Protein 5D8H (pdb70)

Secondary structure (P-SEA, 3-state):
caaaaaaaaaaaaaaacccbbbbcccccaaaaaaaaaaacccccccccaaaaaaaaaaaaaaaccaaaaaaacccccbbbbbbcccaaaaaaaaaaabbbbbbccccccccbbbbbbcccccccccccccccccccccccccbbbbcccccccccccccccaaaaaaaaaccccccccccccccccccccccccccccccc/cbbbbbbbccccccccccccccccccccccccccaaaaaaaccccccbbbbbbcccccccbbbbbbbccaaaaaaaaaccccccccccccccccccaaaaaaaacccccccccaaaaaaaaaaaaacccccccccaaaaaaaaaacccccccc/cccccc

Nearest PDB structures (foldseek):
  5dar-assembly2_F  TM=9.314E-01  e=2.810E-23  Methanocaldococcus jannaschii
  5col-assembly1_A  TM=5.333E-01  e=4.961E-20  Methanocaldococcus jannaschii
  1jqs-assembly1_A  TM=8.841E-01  e=2.543E-09  Escherichia coli
  5nco-assembly1_J  TM=8.100E-01  e=2.367E-08  Escherichia coli
  9g6k-assembly1_LM  TM=6.116E-01  e=7.007E-08  Toxoplasma gondii

Organism: Methanocaldococcus jannaschii (strain ATCC 43067 / DSM 2661 / JAL-1 / JCM 10045 / NBRC 100440) (NCBI:txid243232)

B-factor: mean 97.9, std 32.68, range [20.0, 250.88]

Solvent-accessible surface area: 21912 Å² total

CATH classification: 3.30.70.1730 (+1 more: 3.90.105.20)

Radius of gyration: 27.02 Å; Cα contacts (8 Å, |Δi|>4): 618; chains: 3; bounding box: 70×59×57 Å

Structure (mmCIF, N/CA/C/O backbone):
data_5D8H
#
_entry.id   5D8H
#
_cell.length_a   125.070
_cell.length_b   127.160
_cell.length_c   132.930
_cell.angle_alpha   90.00
_cell.angle_beta   90.00
_cell.angle_gamma   90.00
#
_symmetry.space_group_name_H-M   'I 2 2 2'
#
loop_
_entity.id
_entity.type
_entity.pdbx_description
1 polymer '23S ribosomal RNA'
2 polymer '50S ribosomal protein L10'
3 polymer '50S ribosomal protein L11'
4 polymer THIOSTREPTON
5 non-polymer 'MAGNESIUM ION'
6 non-polymer 'SODIUM ION'
7 non-polymer 2-AMINO-2-HYDROXYMETHYL-PROPANE-1,3-DIOL
8 water water
#
loop_
_atom_site.group_PDB
_atom_site.id
_atom_site.type_symbol
_atom_site.label_atom_id
_atom_site.label_alt_id
_atom_site.label_comp_id
_atom_site.label_asym_id
_atom_site.label_entity_id
_atom_site.label_seq_id
_atom_site.pdbx_PDB_ins_code
_atom_site.Cartn_x
_atom_site.Cartn_y
_atom_site.Cartn_z
_atom_site.occupancy
_atom_site.B_iso_or_equiv
_atom_site.auth_seq_id
_atom_site.auth_comp_id
_atom_site.auth_asym_id
_atom_site.auth_atom_id
_atom_site.pdbx_PDB_model_num
ATOM 1597 N N . ALA B 2 2 ? 5.333 -49.792 -48.950 1.00 98.09 10 ALA B N 1
ATOM 1598 C CA . ALA B 2 2 ? 4.945 -48.464 -49.367 1.00 95.67 10 ALA B CA 1
ATOM 1599 C C . ALA B 2 2 ? 5.666 -47.500 -48.442 1.00 97.34 10 ALA B C 1
ATOM 1600 O O . ALA B 2 2 ? 5.571 -47.650 -47.214 1.00 94.00 10 ALA B O 1
ATOM 1602 N N . PRO B 2 3 ? 6.416 -46.537 -49.025 1.00 96.63 11 PRO B N 1
ATOM 1603 C CA . PRO B 2 3 ? 7.278 -45.630 -48.253 1.00 88.72 11 PRO B CA 1
ATOM 1604 C C . PRO B 2 3 ? 6.549 -45.057 -47.026 1.00 85.17 11 PRO B C 1
ATOM 1605 O O . PRO B 2 3 ? 7.176 -45.041 -45.959 1.00 81.42 11 PRO B O 1
ATOM 1609 N N . TRP B 2 4 ? 5.268 -44.662 -47.148 1.00 80.21 12 TRP B N 1
ATOM 1610 C CA . TRP B 2 4 ? 4.568 -44.075 -46.001 1.00 77.21 12 TRP B CA 1
ATOM 1611 C C . TRP B 2 4 ? 4.518 -45.068 -44.844 1.00 72.75 12 TRP B C 1
ATOM 1612 O O . TRP B 2 4 ? 4.518 -44.685 -43.667 1.00 67.24 12 TRP B O 1
ATOM 1623 N N . LYS B 2 5 ? 4.508 -46.350 -45.169 1.00 72.16 13 LYS B N 1
ATOM 1624 C CA . LYS B 2 5 ? 4.379 -47.335 -44.111 1.00 71.59 13 LYS B CA 1
ATOM 1625 C C . LYS B 2 5 ? 5.654 -47.467 -43.307 1.00 72.89 13 LYS B C 1
ATOM 1626 O O . LYS B 2 5 ? 5.587 -47.615 -42.082 1.00 69.25 13 LYS B O 1
ATOM 1632 N N . ILE B 2 6 ? 6.812 -47.392 -43.975 1.00 76.38 14 ILE B N 1
ATOM 1633 C CA . ILE B 2 6 ? 8.081 -47.440 -43.268 1.00 67.57 14 ILE B CA 1
ATOM 1634 C C . ILE B 2 6 ? 8.172 -46.242 -42.324 1.00 65.12 14 ILE B C 1
ATOM 1635 O O . ILE B 2 6 ? 8.443 -46.416 -41.134 1.00 63.71 14 ILE B O 1
ATOM 1640 N N . GLU B 2 7 ? 7.880 -45.036 -42.800 1.00 66.06 15 GLU B N 1
ATOM 1641 C CA . GLU B 2 7 ? 7.958 -43.908 -41.882 1.00 67.19 15 GLU B CA 1
ATOM 1642 C C . GLU B 2 7 ? 6.921 -44.047 -40.773 1.00 67.83 15 GLU B C 1
ATOM 1643 O O . GLU B 2 7 ? 7.195 -43.636 -39.628 1.00 68.44 15 GLU B O 1
ATOM 1649 N N . GLU B 2 8 ? 5.784 -44.687 -41.082 1.00 66.96 16 GLU B N 1
ATOM 1650 C CA . GLU B 2 8 ? 4.740 -44.896 -40.088 1.00 64.02 16 GLU B CA 1
ATOM 1651 C C . GLU B 2 8 ? 5.220 -45.761 -38.936 1.00 61.66 16 GLU B C 1
ATOM 1652 O O . GLU B 2 8 ? 5.108 -45.377 -37.761 1.00 59.73 16 GLU B O 1
ATOM 1658 N N . VAL B 2 9 ? 5.750 -46.931 -39.284 1.00 61.29 17 VAL B N 1
ATOM 1659 C CA . VAL B 2 9 ? 6.389 -47.799 -38.304 1.00 64.00 17 VAL B CA 1
ATOM 1660 C C . VAL B 2 9 ? 7.508 -47.067 -37.538 1.00 68.62 17 VAL B C 1
ATOM 1661 O O . VAL B 2 9 ? 7.670 -47.242 -36.311 1.00 67.37 17 VAL B O 1
ATOM 1665 N N . LYS B 2 10 ? 8.267 -46.236 -38.259 1.00 62.42 18 LYS B N 1
ATOM 1666 C CA . LYS B 2 10 ? 9.299 -45.451 -37.625 1.00 63.77 18 LYS B CA 1
ATOM 1667 C C . LYS B 2 10 ? 8.695 -44.549 -36.557 1.00 64.01 18 LYS B C 1
ATOM 1668 O O . LYS B 2 10 ? 9.080 -44.621 -35.379 1.00 63.82 18 LYS B O 1
ATOM 1674 N N . THR B 2 11 ? 7.723 -43.729 -36.945 1.00 61.57 19 THR B N 1
ATOM 1675 C CA . THR B 2 11 ? 7.036 -42.894 -35.963 1.00 62.87 19 THR B CA 1
ATOM 1676 C C . THR B 2 11 ? 6.480 -43.653 -34.750 1.00 65.44 19 THR B C 1
ATOM 1677 O O . THR B 2 11 ? 6.590 -43.180 -33.614 1.00 67.42 19 THR B O 1
ATOM 1681 N N . LEU B 2 12 ? 5.903 -44.831 -34.974 1.00 62.50 20 LEU B N 1
ATOM 1682 C CA . LEU B 2 12 ? 5.362 -45.602 -33.855 1.00 63.38 20 LEU B CA 1
ATOM 1683 C C . LEU B 2 12 ? 6.452 -46.031 -32.910 1.00 65.14 20 LEU B C 1
ATOM 1684 O O . LEU B 2 12 ? 6.327 -45.839 -31.694 1.00 63.83 20 LEU B O 1
ATOM 1689 N N . LYS B 2 13 ? 7.516 -46.608 -33.484 1.00 67.79 21 LYS B N 1
ATOM 1690 C CA . LYS B 2 13 ? 8.699 -47.052 -32.738 1.00 63.56 21 LYS B CA 1
ATOM 1691 C C . LYS B 2 13 ? 9.254 -45.948 -31.857 1.00 67.16 21 LYS B C 1
ATOM 1692 O O . LYS B 2 13 ? 9.617 -46.177 -30.701 1.00 66.48 21 LYS B O 1
ATOM 1698 N N . GLY B 2 14 ? 9.297 -44.739 -32.410 1.00 64.55 22 GLY B N 1
ATOM 1699 C CA . GLY B 2 14 ? 9.741 -43.601 -31.639 1.00 67.20 22 GLY B CA 1
ATOM 1700 C C . GLY B 2 14 ? 8.927 -43.490 -30.365 1.00 72.28 22 GLY B C 1
ATOM 1701 O O . GLY B 2 14 ? 9.501 -43.540 -29.270 1.00 74.15 22 GLY B O 1
ATOM 1702 N N . LEU B 2 15 ? 7.597 -43.395 -30.499 1.00 70.84 23 LEU B N 1
ATOM 1703 C CA . LEU B 2 15 ? 6.723 -43.352 -29.335 1.00 70.36 23 LEU B CA 1
ATOM 1704 C C . LEU B 2 15 ? 6.996 -44.473 -28.337 1.00 69.59 23 LEU B C 1
ATOM 1705 O O . LEU B 2 15 ? 7.081 -44.234 -27.136 1.00 69.95 23 LEU B O 1
ATOM 1710 N N . ILE B 2 16 ? 7.131 -45.696 -28.831 1.00 65.77 24 ILE B N 1
ATOM 1711 C CA . ILE B 2 16 ? 7.236 -46.826 -27.929 1.00 67.75 24 ILE B CA 1
ATOM 1712 C C . ILE B 2 16 ? 8.487 -46.707 -27.078 1.00 72.68 24 ILE B C 1
ATOM 1713 O O . ILE B 2 16 ? 8.452 -46.898 -25.853 1.00 71.93 24 ILE B O 1
ATOM 1718 N N . LYS B 2 17 ? 9.589 -46.363 -27.749 1.00 73.95 25 LYS B N 1
ATOM 1719 C CA . LYS B 2 17 ? 10.896 -46.242 -27.123 1.00 67.25 25 LYS B CA 1
ATOM 1720 C C . LYS B 2 17 ? 10.938 -45.035 -26.189 1.00 71.00 25 LYS B C 1
ATOM 1721 O O . LYS B 2 17 ? 11.735 -44.992 -25.264 1.00 79.44 25 LYS B O 1
ATOM 1727 N N . SER B 2 18 ? 10.071 -44.062 -26.426 1.00 67.75 26 SER B N 1
ATOM 1728 C CA . SER B 2 18 ? 10.179 -42.764 -25.786 1.00 65.12 26 SER B CA 1
ATOM 1729 C C . SER B 2 18 ? 9.689 -42.680 -24.338 1.00 74.14 26 SER B C 1
ATOM 1730 O O . SER B 2 18 ? 10.090 -41.769 -23.628 1.00 78.05 26 SER B O 1
ATOM 1733 N N . LYS B 2 19 ? 8.796 -43.573 -23.895 1.00 78.79 27 LYS B N 1
ATOM 1734 C CA . LYS B 2 19 ? 8.291 -43.496 -22.509 1.00 72.74 27 LYS B CA 1
ATOM 1735 C C . LYS B 2 19 ? 8.244 -44.857 -21.780 1.00 72.06 27 LYS B C 1
ATOM 1736 O O . LYS B 2 19 ? 8.322 -45.913 -22.406 1.00 71.26 27 LYS B O 1
ATOM 1742 N N . PRO B 2 20 ? 8.225 -44.833 -20.440 1.00 68.78 28 PRO B N 1
ATOM 1743 C CA . PRO B 2 20 ? 8.327 -46.089 -19.701 1.00 68.57 28 PRO B CA 1
ATOM 1744 C C . PRO B 2 20 ? 7.083 -46.947 -19.766 1.00 81.69 28 PRO B C 1
ATOM 1745 O O . PRO B 2 20 ? 7.200 -48.158 -19.580 1.00 84.73 28 PRO B O 1
ATOM 1749 N N . VAL B 2 21 ? 5.905 -46.352 -19.957 1.00 75.90 29 VAL B N 1
ATOM 1750 C CA . VAL B 2 21 ? 4.728 -47.177 -20.026 1.00 75.61 29 VAL B CA 1
ATOM 1751 C C . VAL B 2 21 ? 4.048 -47.048 -21.380 1.00 76.45 29 VAL B C 1
ATOM 1752 O O . VAL B 2 21 ? 3.760 -45.955 -21.885 1.00 78.05 29 VAL B O 1
ATOM 1756 N N . VAL B 2 22 ? 3.854 -48.212 -21.985 1.00 75.34 30 VAL B N 1
ATOM 1757 C CA . VAL B 2 22 ? 3.239 -48.339 -23.297 1.00 75.79 30 VAL B CA 1
ATOM 1758 C C . VAL B 2 22 ? 1.904 -49.103 -23.217 1.00 79.14 30 VAL B C 1
ATOM 1759 O O . VAL B 2 22 ? 1.856 -50.239 -22.712 1.00 78.37 30 VAL B O 1
ATOM 1763 N N . ALA B 2 23 ? 0.825 -48.485 -23.714 1.00 76.49 31 ALA B N 1
ATOM 1764 C CA . ALA B 2 23 ? -0.505 -49.091 -23.642 1.00 71.26 31 ALA B CA 1
ATOM 1765 C C . ALA B 2 23 ? -1.174 -49.172 -25.000 1.00 69.05 31 ALA B C 1
ATOM 1766 O O . ALA B 2 23 ? -1.090 -48.253 -25.798 1.00 70.98 31 ALA B O 1
ATOM 1768 N N . ILE B 2 24 ? -1.841 -50.289 -25.258 1.00 74.14 32 ILE B N 1
ATOM 1769 C CA . ILE B 2 24 ? -2.719 -50.427 -26.416 1.00 70.31 32 ILE B CA 1
ATOM 1770 C C . ILE B 2 24 ? -4.116 -50.042 -25.966 1.00 74.04 32 ILE B C 1
ATOM 1771 O O . ILE B 2 24 ? -4.606 -50.566 -24.974 1.00 76.20 32 ILE B O 1
ATOM 1776 N N . VAL B 2 25 ? -4.756 -49.100 -26.645 1.00 73.62 33 VAL B N 1
ATOM 1777 C CA . VAL B 2 25 ? -6.131 -48.795 -26.285 1.00 74.40 33 VAL B CA 1
ATOM 1778 C C . VAL B 2 25 ? -7.096 -49.050 -27.437 1.00 75.99 33 VAL B C 1
ATOM 1779 O O . VAL B 2 25 ? -6.744 -48.915 -28.606 1.00 76.23 33 VAL B O 1
ATOM 1783 N N . ASP B 2 26 ? -8.315 -49.464 -27.119 1.00 81.94 34 ASP B N 1
ATOM 1784 C CA . ASP B 2 26 ? -9.284 -49.609 -28.186 1.00 76.64 34 ASP B CA 1
ATOM 1785 C C . ASP B 2 26 ? -9.963 -48.292 -28.338 1.00 75.62 34 ASP B C 1
ATOM 1786 O O . ASP B 2 26 ? -10.429 -47.706 -27.371 1.00 78.46 34 ASP B O 1
ATOM 1807 N N . ASP B 2 29 ? -15.648 -47.036 -31.823 1.00 74.62 37 ASP B N 1
ATOM 1808 C CA . ASP B 2 29 ? -17.018 -46.652 -31.429 1.00 76.27 37 ASP B CA 1
ATOM 1809 C C . ASP B 2 29 ? -17.064 -45.318 -30.695 1.00 76.50 37 ASP B C 1
ATOM 1810 O O . ASP B 2 29 ? -18.141 -44.805 -30.404 1.00 80.49 37 ASP B O 1
ATOM 1815 N N . VAL B 2 30 ? -15.902 -44.733 -30.426 1.00 75.04 38 VAL B N 1
ATOM 1816 C CA . VAL B 2 30 ? -15.873 -43.395 -29.856 1.00 73.50 38 VAL B CA 1
ATOM 1817 C C . VAL B 2 30 ? -16.090 -42.324 -30.905 1.00 72.50 38 VAL B C 1
ATOM 1818 O O . VAL B 2 30 ? -15.228 -42.118 -31.749 1.00 72.50 38 VAL B O 1
ATOM 1822 N N . PRO B 2 31 ? -17.249 -41.636 -30.858 1.00 77.89 39 PRO B N 1
ATOM 1823 C CA . PRO B 2 31 ? -17.515 -40.579 -31.845 1.00 73.32 39 PRO B CA 1
ATOM 1824 C C . PRO B 2 31 ? -16.469 -39.502 -31.749 1.00 71.92 39 PRO B C 1
ATOM 1825 O O . PRO B 2 31 ? -15.913 -39.295 -30.674 1.00 71.59 39 PRO B O 1
ATOM 1829 N N . ALA B 2 32 ? -16.238 -38.819 -32.859 1.00 72.94 40 ALA B N 1
ATOM 1830 C CA . ALA B 2 32 ? -15.140 -37.871 -33.004 1.00 74.81 40 ALA B CA 1
ATOM 1831 C C . ALA B 2 32 ? -15.108 -36.721 -31.977 1.00 76.96 40 ALA B C 1
ATOM 1832 O O . ALA B 2 32 ? -14.019 -36.365 -31.490 1.00 76.78 40 ALA B O 1
ATOM 1834 N N . PRO B 2 33 ? -16.274 -36.120 -31.660 1.00 71.07 41 PRO B N 1
ATOM 1835 C CA . PRO B 2 33 ? -16.230 -34.977 -30.749 1.00 70.38 41 PRO B CA 1
ATOM 1836 C C . PRO B 2 33 ? -15.769 -35.340 -29.365 1.00 75.15 41 PRO B C 1
ATOM 1837 O O . PRO B 2 33 ? -15.070 -34.553 -28.718 1.00 78.51 41 PRO B O 1
ATOM 1841 N N . GLN B 2 34 ? -16.153 -36.524 -28.916 1.00 74.80 42 GLN B N 1
ATOM 1842 C CA . GLN B 2 34 ? -15.713 -37.007 -27.625 1.00 77.14 42 GLN B CA 1
ATOM 1843 C C . GLN B 2 34 ? -14.205 -37.251 -27.679 1.00 81.09 42 GLN B C 1
ATOM 1844 O O . GLN B 2 34 ? -13.462 -36.898 -26.759 1.00 79.60 42 GLN B O 1
ATOM 1850 N N . LEU B 2 35 ? -13.763 -37.848 -28.782 1.00 78.25 43 LEU B N 1
ATOM 1851 C CA . LEU B 2 35 ? -12.364 -38.173 -28.979 1.00 78.81 43 LEU B CA 1
ATOM 1852 C C . LEU B 2 35 ? -11.510 -36.897 -29.016 1.00 82.46 43 LEU B C 1
ATOM 1853 O O . LEU B 2 35 ? -10.422 -36.838 -28.425 1.00 77.44 43 LEU B O 1
ATOM 1858 N N . GLN B 2 36 ? -12.026 -35.872 -29.695 1.00 78.36 44 GLN B N 1
ATOM 1859 C CA . GLN B 2 36 ? -11.380 -34.569 -29.708 1.00 77.42 44 GLN B CA 1
ATOM 1860 C C . GLN B 2 36 ? -11.318 -33.971 -28.299 1.00 80.40 44 GLN B C 1
ATOM 1861 O O . GLN B 2 36 ? -10.295 -33.430 -27.892 1.00 79.40 44 GLN B O 1
ATOM 1867 N N . GLU B 2 37 ? -12.414 -34.079 -27.558 1.00 80.86 45 GLU B N 1
ATOM 1868 C CA . GLU B 2 37 ? -12.467 -33.602 -26.183 1.00 83.86 45 GLU B CA 1
ATOM 1869 C C . GLU B 2 37 ? -11.382 -34.293 -25.368 1.00 86.65 45 GLU B C 1
ATOM 1870 O O . GLU B 2 37 ? -10.637 -33.635 -24.651 1.00 90.05 45 GLU B O 1
ATOM 1876 N N . ILE B 2 38 ? -11.273 -35.616 -25.509 1.00 86.59 46 ILE B N 1
ATOM 1877 C CA . ILE B 2 38 ? -10.343 -36.396 -24.700 1.00 81.83 46 ILE B CA 1
ATOM 1878 C C . ILE B 2 38 ? -8.898 -36.129 -25.087 1.00 83.59 46 ILE B C 1
ATOM 1879 O O . ILE B 2 38 ? -8.054 -35.951 -24.219 1.00 85.72 46 ILE B O 1
ATOM 1884 N N . ARG B 2 39 ? -8.611 -36.082 -26.386 1.00 81.38 47 ARG B N 1
ATOM 1885 C CA . ARG B 2 39 ? -7.255 -35.771 -26.849 1.00 79.23 47 ARG B CA 1
ATOM 1886 C C . ARG B 2 39 ? -6.808 -34.461 -26.262 1.00 84.88 47 ARG B C 1
ATOM 1887 O O . ARG B 2 39 ? -5.625 -34.231 -26.014 1.00 92.51 47 ARG B O 1
ATOM 1895 N N . ASP B 2 40 ? -7.778 -33.597 -26.034 1.00 90.30 48 ASP B N 1
ATOM 1896 C CA . ASP B 2 40 ? -7.505 -32.248 -25.606 1.00 92.26 48 ASP B CA 1
ATOM 1897 C C . ASP B 2 40 ? -7.199 -32.194 -24.123 1.00 90.12 48 ASP B C 1
ATOM 1898 O O . ASP B 2 40 ? -6.269 -31.522 -23.687 1.00 92.34 48 ASP B O 1
ATOM 1903 N N . LYS B 2 41 ? -7.984 -32.934 -23.361 1.00 86.86 49 LYS B N 1
ATOM 1904 C CA . LYS B 2 41 ? -7.860 -32.956 -21.924 1.00 88.05 49 LYS B CA 1
ATOM 1905 C C . LYS B 2 41 ? -6.618 -33.688 -21.431 1.00 92.19 49 LYS B C 1
ATOM 1906 O O . LYS B 2 41 ? -6.055 -33.313 -20.413 1.00 100.85 49 LYS B O 1
ATOM 1912 N N . ILE B 2 42 ? -6.224 -34.771 -22.087 1.00 88.23 50 ILE B N 1
ATOM 1913 C CA . ILE B 2 42 ? -5.030 -35.498 -21.636 1.00 91.62 50 ILE B CA 1
ATOM 1914 C C . ILE B 2 42 ? -3.750 -35.159 -22.425 1.00 89.09 50 ILE B C 1
ATOM 1915 O O . ILE B 2 42 ? -2.725 -35.828 -22.271 1.00 84.11 50 ILE B O 1
ATOM 1920 N N . ARG B 2 43 ? -3.849 -34.146 -23.285 1.00 91.00 51 ARG B N 1
ATOM 1921 C CA . ARG B 2 43 ? -2.820 -33.795 -24.267 1.00 89.86 51 ARG B CA 1
ATOM 1922 C C . ARG B 2 43 ? -1.410 -33.680 -23.732 1.00 91.53 51 ARG B C 1
ATOM 1923 O O . ARG B 2 43 ? -0.453 -34.097 -24.391 1.00 95.14 51 ARG B O 1
ATOM 1931 N N . ASP B 2 44 ? -1.267 -33.074 -22.564 1.00 91.65 52 ASP B N 1
ATOM 1932 C CA . ASP B 2 44 ? 0.062 -32.912 -22.008 1.00 93.61 52 ASP B CA 1
ATOM 1933 C C . ASP B 2 44 ? 0.464 -34.051 -21.042 1.00 92.52 52 ASP B C 1
ATOM 1934 O O . ASP B 2 44 ? 1.626 -34.163 -20.647 1.00 96.12 52 ASP B O 1
ATOM 1939 N N . LYS B 2 45 ? -0.490 -34.894 -20.659 1.00 91.81 53 LYS B N 1
ATOM 1940 C CA . LYS B 2 45 ? -0.173 -36.078 -19.861 1.00 88.38 53 LYS B CA 1
ATOM 1941 C C . LYS B 2 45 ? 0.236 -37.322 -20.678 1.00 84.73 53 LYS B C 1
ATOM 1942 O O . LYS B 2 45 ? 0.865 -38.231 -20.144 1.00 82.30 53 LYS B O 1
ATOM 1948 N N . VAL B 2 46 ? -0.141 -37.380 -21.955 1.00 84.33 54 VAL B N 1
ATOM 1949 C CA . VAL B 2 46 ? 0.070 -38.579 -22.780 1.00 80.49 54 VAL B CA 1
ATOM 1950 C C . VAL B 2 46 ? 0.194 -38.274 -24.284 1.00 80.42 54 VAL B C 1
ATOM 1951 O O . VAL B 2 46 ? -0.274 -37.240 -24.783 1.00 83.05 54 VAL B O 1
ATOM 1955 N N . LYS B 2 47 ? 0.800 -39.199 -25.017 1.00 76.89 55 LYS B N 1
ATOM 1956 C CA . LYS B 2 47 ? 0.730 -39.149 -26.470 1.00 76.05 55 LYS B CA 1
ATOM 1957 C C . LYS B 2 47 ? -0.101 -40.340 -26.962 1.00 75.33 55 LYS B C 1
ATOM 1958 O O . LYS B 2 47 ? -0.003 -41.445 -26.423 1.00 73.60 55 LYS B O 1
ATOM 1964 N N . LEU B 2 48 ? -0.940 -40.093 -27.966 1.00 70.92 56 LEU B N 1
ATOM 1965 C CA . LEU B 2 48 ? -1.886 -41.091 -28.456 1.00 70.28 56 LEU B CA 1
ATOM 1966 C C . LEU B 2 48 ? -1.905 -41.184 -29.986 1.00 69.99 56 LEU B C 1
ATOM 1967 O O . LEU B 2 48 ? -2.266 -40.222 -30.650 1.00 74.72 56 LEU B O 1
ATOM 1972 N N . ARG B 2 49 ? -1.532 -42.314 -30.575 1.00 64.85 57 ARG B N 1
ATOM 1973 C CA . ARG B 2 49 ? -1.560 -42.345 -32.031 1.00 64.93 57 ARG B CA 1
ATOM 1974 C C . ARG B 2 49 ? -2.229 -43.599 -32.529 1.00 71.31 57 ARG B C 1
ATOM 1975 O O . ARG B 2 49 ? -1.881 -44.714 -32.140 1.00 73.26 57 ARG B O 1
ATOM 1991 N N . SER B 2 51 ? -3.125 -46.238 -35.445 1.00 67.70 59 SER B N 1
ATOM 1992 C CA . SER B 2 51 ? -2.622 -46.709 -36.722 1.00 66.14 59 SER B CA 1
ATOM 1993 C C . SER B 2 51 ? -3.179 -48.067 -37.041 1.00 63.67 59 SER B C 1
ATOM 1994 O O . SER B 2 51 ? -3.896 -48.632 -36.219 1.00 65.56 59 SER B O 1
ATOM 1997 N N . ARG B 2 52 ? -2.841 -48.599 -38.215 1.00 58.96 60 ARG B N 1
ATOM 1998 C CA . ARG B 2 52 ? -3.257 -49.955 -38.556 1.00 61.28 60 ARG B CA 1
ATOM 1999 C C . ARG B 2 52 ? -2.638 -50.944 -37.598 1.00 65.87 60 ARG B C 1
ATOM 2000 O O . ARG B 2 52 ? -1.498 -50.772 -37.163 1.00 65.32 60 ARG B O 1
ATOM 2008 N N . ASN B 2 53 ? -3.394 -51.989 -37.286 1.00 66.46 61 ASN B N 1
ATOM 2009 C CA . ASN B 2 53 ? -2.960 -52.960 -36.308 1.00 65.24 61 ASN B CA 1
ATOM 2010 C C . ASN B 2 53 ? -1.702 -53.709 -36.741 1.00 68.22 61 ASN B C 1
ATOM 2011 O O . ASN B 2 53 ? -0.849 -54.021 -35.913 1.00 64.64 61 ASN B O 1
ATOM 2016 N N . THR B 2 54 ? -1.568 -53.986 -38.035 1.00 63.69 62 THR B N 1
ATOM 2017 C CA . THR B 2 54 ? -0.391 -54.676 -38.486 1.00 61.51 62 THR B CA 1
ATOM 2018 C C . THR B 2 54 ? 0.884 -53.827 -38.239 1.00 69.34 62 THR B C 1
ATOM 2019 O O . THR B 2 54 ? 1.940 -54.371 -37.863 1.00 72.91 62 THR B O 1
ATOM 2023 N N . LEU B 2 55 ? 0.794 -52.514 -38.433 1.00 65.80 63 LEU B N 1
ATOM 2024 C CA . LEU B 2 55 ? 1.954 -51.667 -38.269 1.00 63.20 63 LEU B CA 1
ATOM 2025 C C . LEU B 2 55 ? 2.270 -51.459 -36.785 1.00 64.96 63 LEU B C 1
ATOM 2026 O O . LEU B 2 55 ? 3.425 -51.500 -36.388 1.00 73.69 63 LEU B O 1
ATOM 2031 N N . ILE B 2 56 ? 1.271 -51.281 -35.947 1.00 63.39 64 ILE B N 1
ATOM 2032 C CA . ILE B 2 56 ? 1.510 -51.198 -34.510 1.00 61.42 64 ILE B CA 1
ATOM 2033 C C . ILE B 2 56 ? 2.252 -52.457 -34.019 1.00 68.02 64 ILE B C 1
ATOM 2034 O O . ILE B 2 56 ? 3.034 -52.407 -33.069 1.00 70.42 64 ILE B O 1
ATOM 2039 N N . ILE B 2 57 ? 2.038 -53.584 -34.690 1.00 66.98 65 ILE B N 1
ATOM 2040 C CA . ILE B 2 57 ? 2.624 -54.839 -34.252 1.00 64.57 65 ILE B CA 1
ATOM 2041 C C . ILE B 2 57 ? 4.102 -54.918 -34.675 1.00 71.50 65 ILE B C 1
ATOM 2042 O O . ILE B 2 57 ? 4.963 -55.325 -33.875 1.00 69.72 65 ILE B O 1
ATOM 2047 N N . ARG B 2 58 ? 4.412 -54.518 -35.910 1.00 71.43 66 ARG B N 1
ATOM 2048 C CA . ARG B 2 58 ? 5.814 -54.431 -36.315 1.00 71.44 66 ARG B CA 1
ATOM 2049 C C . ARG B 2 58 ? 6.508 -53.494 -35.387 1.00 68.93 66 ARG B C 1
ATOM 2050 O O . ARG B 2 58 ? 7.515 -53.847 -34.787 1.00 68.61 66 ARG B O 1
ATOM 2058 N N . ALA B 2 59 ? 5.941 -52.303 -35.261 1.00 64.54 67 ALA B N 1
ATOM 2059 C CA . ALA B 2 59 ? 6.537 -51.301 -34.416 1.00 66.53 67 ALA B CA 1
ATOM 2060 C C . ALA B 2 59 ? 6.795 -51.862 -33.032 1.00 67.75 67 ALA B C 1
ATOM 2061 O O . ALA B 2 59 ? 7.819 -51.583 -32.446 1.00 67.64 67 ALA B O 1
ATOM 2063 N N . LEU B 2 60 ? 5.902 -52.687 -32.511 1.00 67.55 68 LEU B N 1
ATOM 2064 C CA . LEU B 2 60 ? 6.188 -53.253 -31.207 1.00 67.89 68 LEU B CA 1
ATOM 2065 C C . LEU B 2 60 ? 7.318 -54.281 -31.313 1.00 69.20 68 LEU B C 1
ATOM 2066 O O . LEU B 2 60 ? 8.239 -54.289 -30.505 1.00 70.03 68 LEU B O 1
ATOM 2071 N N . LYS B 2 61 ? 7.262 -55.138 -32.317 1.00 67.52 69 LYS B N 1
ATOM 2072 C CA . LYS B 2 61 ? 8.221 -56.212 -32.381 1.00 65.86 69 LYS B CA 1
ATOM 2073 C C . LYS B 2 61 ? 9.603 -55.652 -32.681 1.00 72.22 69 LYS B C 1
ATOM 2074 O O . LYS B 2 61 ? 10.575 -56.023 -32.015 1.00 74.23 69 LYS B O 1
ATOM 2080 N N . GLU B 2 62 ? 9.695 -54.727 -33.635 1.00 72.22 70 GLU B N 1
ATOM 2081 C CA . GLU B 2 62 ? 10.972 -54.080 -33.917 1.00 66.87 70 GLU B CA 1
ATOM 2082 C C . GLU B 2 62 ? 11.452 -53.332 -32.695 1.00 70.17 70 GLU B C 1
ATOM 2083 O O . GLU B 2 62 ? 12.539 -53.622 -32.217 1.00 77.24 70 GLU B O 1
ATOM 2089 N N . ALA B 2 63 ? 10.651 -52.435 -32.140 1.00 67.37 71 ALA B N 1
ATOM 2090 C CA . ALA B 2 63 ? 11.075 -51.764 -30.906 1.00 71.81 71 ALA B CA 1
ATOM 2091 C C . ALA B 2 63 ? 11.653 -52.754 -29.875 1.00 73.46 71 ALA B C 1
ATOM 2092 O O . ALA B 2 63 ? 12.695 -52.491 -29.274 1.00 72.47 71 ALA B O 1
ATOM 2094 N N . ALA B 2 64 ? 11.005 -53.907 -29.721 1.00 72.59 72 ALA B N 1
ATOM 2095 C CA . ALA B 2 64 ? 11.447 -54.935 -28.776 1.00 74.58 72 ALA B CA 1
ATOM 2096 C C . ALA B 2 64 ? 12.887 -55.452 -29.028 1.00 76.98 72 ALA B C 1
ATOM 2097 O O . ALA B 2 64 ? 13.640 -55.737 -28.080 1.00 71.32 72 ALA B O 1
ATOM 2099 N N . GLU B 2 65 ? 13.250 -55.616 -30.296 1.00 71.86 73 GLU B N 1
ATOM 2100 C CA . GLU B 2 65 ? 14.558 -56.128 -30.588 1.00 77.54 73 GLU B CA 1
ATOM 2101 C C . GLU B 2 65 ? 15.612 -55.018 -30.296 1.00 78.67 73 GLU B C 1
ATOM 2102 O O . GLU B 2 65 ? 16.567 -55.256 -29.553 1.00 76.10 73 GLU B O 1
ATOM 2108 N N . GLU B 2 66 ? 15.422 -53.816 -30.843 1.00 78.53 74 GLU B N 1
ATOM 2109 C CA . GLU B 2 66 ? 16.298 -52.676 -30.535 1.00 79.55 74 GLU B CA 1
ATOM 2110 C C . GLU B 2 66 ? 16.550 -52.500 -29.041 1.00 80.27 74 GLU B C 1
ATOM 2111 O O . GLU B 2 66 ? 17.671 -52.193 -28.631 1.00 87.97 74 GLU B O 1
ATOM 2117 N N . LEU B 2 67 ? 15.519 -52.676 -28.228 1.00 76.18 75 LEU B N 1
ATOM 2118 C CA . LEU B 2 67 ? 15.678 -52.466 -26.805 1.00 75.05 75 LEU B CA 1
ATOM 2119 C C . LEU B 2 67 ? 16.080 -53.744 -26.081 1.00 75.21 75 LEU B C 1
ATOM 2120 O O . LEU B 2 67 ? 16.159 -53.754 -24.847 1.00 73.33 75 LEU B O 1
ATOM 2125 N N . ASN B 2 68 ? 16.299 -54.816 -26.841 1.00 71.64 76 ASN B N 1
ATOM 2126 C CA . ASN B 2 68 ? 16.416 -56.154 -26.261 1.00 77.01 76 ASN B CA 1
ATOM 2127 C C . ASN B 2 68 ? 15.385 -56.362 -25.115 1.00 81.26 76 ASN B C 1
ATOM 2128 O O . ASN B 2 68 ? 15.768 -56.548 -23.952 1.00 82.14 76 ASN B O 1
ATOM 2133 N N . ASN B 2 69 ? 14.090 -56.297 -25.445 1.00 76.19 77 ASN B N 1
ATOM 2134 C CA . ASN B 2 69 ? 13.020 -56.377 -24.440 1.00 75.03 77 ASN B CA 1
ATOM 2135 C C . ASN B 2 69 ? 11.924 -57.315 -24.872 1.00 75.91 77 ASN B C 1
ATOM 2136 O O . ASN B 2 69 ? 10.983 -56.905 -25.548 1.00 76.68 77 ASN B O 1
ATOM 2141 N N . PRO B 2 70 ? 12.033 -58.582 -24.491 1.00 78.89 78 PRO B N 1
ATOM 2142 C CA . PRO B 2 70 ? 11.098 -59.550 -25.073 1.00 81.01 78 PRO B CA 1
ATOM 2143 C C . PRO B 2 70 ? 9.620 -59.306 -24.668 1.00 76.62 78 PRO B C 1
ATOM 2144 O O . PRO B 2 70 ? 8.697 -59.637 -25.440 1.00 76.30 78 PRO B O 1
ATOM 2148 N N . LYS B 2 71 ? 9.384 -58.717 -23.499 1.00 73.66 79 LYS B N 1
ATOM 2149 C CA . LYS B 2 71 ? 8.017 -58.671 -23.049 1.00 78.52 79 LYS B CA 1
ATOM 2150 C C . LYS B 2 71 ? 7.255 -57.465 -23.595 1.00 81.73 79 LYS B C 1
ATOM 2151 O O . LYS B 2 71 ? 6.036 -57.404 -23.421 1.00 81.63 79 LYS B O 1
ATOM 2157 N N . LEU B 2 72 ? 7.884 -56.524 -24.293 1.00 77.48 80 LEU B N 1
ATOM 2158 C CA . LEU B 2 72 ? 6.978 -55.657 -25.025 1.00 77.19 80 LEU B CA 1
ATOM 2159 C C . LEU B 2 72 ? 6.806 -56.133 -26.476 1.00 76.11 80 LEU B C 1
ATOM 2160 O O . LEU B 2 72 ? 6.051 -55.539 -27.233 1.00 78.21 80 LEU B O 1
ATOM 2165 N N . ALA B 2 73 ? 7.455 -57.223 -26.866 1.00 76.03 81 ALA B N 1
ATOM 2166 C CA . ALA B 2 73 ? 6.997 -57.920 -28.069 1.00 75.77 81 ALA B CA 1
ATOM 2167 C C . ALA B 2 73 ? 5.665 -58.601 -27.737 1.00 82.18 81 ALA B C 1
ATOM 2168 O O . ALA B 2 73 ? 4.777 -58.767 -28.581 1.00 78.71 81 ALA B O 1
ATOM 2170 N N . GLU B 2 74 ? 5.555 -59.019 -26.485 1.00 80.82 82 GLU B N 1
ATOM 2171 C CA . GLU B 2 74 ? 4.446 -59.827 -26.054 1.00 78.20 82 GLU B CA 1
ATOM 2172 C C . GLU B 2 74 ? 3.223 -58.932 -25.999 1.00 77.58 82 GLU B C 1
ATOM 2173 O O . GLU B 2 74 ? 2.108 -59.385 -26.150 1.00 78.74 82 GLU B O 1
ATOM 2179 N N . LEU B 2 75 ? 3.444 -57.641 -25.828 1.00 79.27 83 LEU B N 1
ATOM 2180 C CA . LEU B 2 75 ? 2.358 -56.687 -25.861 1.00 74.10 83 LEU B CA 1
ATOM 2181 C C . LEU B 2 75 ? 1.647 -56.703 -27.206 1.00 74.22 83 LEU B C 1
ATOM 2182 O O . LEU B 2 75 ? 0.480 -56.331 -27.288 1.00 74.89 83 LEU B O 1
ATOM 2187 N N . ALA B 2 76 ? 2.316 -57.133 -28.268 1.00 72.92 84 ALA B N 1
ATOM 2188 C CA . ALA B 2 76 ? 1.665 -57.076 -29.573 1.00 72.44 84 ALA B CA 1
ATOM 2189 C C . ALA B 2 76 ? 0.479 -58.043 -29.609 1.00 75.67 84 ALA B C 1
ATOM 2190 O O . ALA B 2 76 ? -0.527 -57.793 -30.287 1.00 73.58 84 ALA B O 1
ATOM 2192 N N . ASN B 2 77 ? 0.599 -59.115 -28.827 1.00 77.45 85 ASN B N 1
ATOM 2193 C CA . ASN B 2 77 ? -0.441 -60.121 -28.672 1.00 74.01 85 ASN B CA 1
ATOM 2194 C C . ASN B 2 77 ? -1.801 -59.517 -28.370 1.00 74.14 85 ASN B C 1
ATOM 2195 O O . ASN B 2 77 ? -2.818 -60.101 -28.729 1.00 79.11 85 ASN B O 1
ATOM 2200 N N . TYR B 2 78 ? -1.809 -58.358 -27.713 1.00 71.29 86 TYR B N 1
ATOM 2201 C CA . TYR B 2 78 ? -3.036 -57.677 -27.316 1.00 71.26 86 TYR B CA 1
ATOM 2202 C C . TYR B 2 78 ? -3.577 -56.646 -28.323 1.00 70.54 86 TYR B C 1
ATOM 2203 O O . TYR B 2 78 ? -4.539 -55.937 -28.052 1.00 71.69 86 TYR B O 1
ATOM 2212 N N . VAL B 2 79 ? -2.943 -56.544 -29.474 1.00 73.82 87 VAL B N 1
ATOM 2213 C CA . VAL B 2 79 ? -3.336 -55.549 -30.452 1.00 72.32 87 VAL B CA 1
ATOM 2214 C C . VAL B 2 79 ? -4.438 -56.189 -31.244 1.00 71.39 87 VAL B C 1
ATOM 2215 O O . VAL B 2 79 ? -4.247 -57.246 -31.854 1.00 71.19 87 VAL B O 1
ATOM 2219 N N . GLU B 2 80 ? -5.601 -55.550 -31.182 1.00 75.46 88 GLU B N 1
ATOM 2220 C CA . GLU B 2 80 ? -6.860 -56.138 -31.586 1.00 74.72 88 GLU B CA 1
ATOM 2221 C C . GLU B 2 80 ? -7.841 -54.970 -31.822 1.00 80.44 88 GLU B C 1
ATOM 2222 O O . GLU B 2 80 ? -7.604 -53.881 -31.316 1.00 77.30 88 GLU B O 1
ATOM 2228 N N . ARG B 2 81 ? -8.926 -55.171 -32.578 1.00 80.96 89 ARG B N 1
ATOM 2229 C CA . ARG B 2 81 ? -9.992 -54.175 -32.646 1.00 76.43 89 ARG B CA 1
ATOM 2230 C C . ARG B 2 81 ? -9.548 -52.819 -33.216 1.00 73.27 89 ARG B C 1
ATOM 2231 O O . ARG B 2 81 ? -8.855 -52.762 -34.228 1.00 70.96 89 ARG B O 1
ATOM 2239 N N . GLY B 2 82 ? -9.934 -51.738 -32.542 1.00 72.32 90 GLY B N 1
ATOM 2240 C CA . GLY B 2 82 ? -9.674 -50.377 -32.993 1.00 72.27 90 GLY B CA 1
ATOM 2241 C C . GLY B 2 82 ? -8.336 -49.797 -32.533 1.00 76.90 90 GLY B C 1
ATOM 2242 O O . GLY B 2 82 ? -8.245 -48.596 -32.264 1.00 74.73 90 GLY B O 1
ATOM 2243 N N . ALA B 2 83 ? -7.329 -50.667 -32.373 1.00 78.02 91 ALA B N 1
ATOM 2244 C CA . ALA B 2 83 ? -6.098 -50.413 -31.614 1.00 68.22 91 ALA B CA 1
ATOM 2245 C C . ALA B 2 83 ? -5.333 -49.152 -31.946 1.00 66.52 91 ALA B C 1
ATOM 2246 O O . ALA B 2 83 ? -5.165 -48.783 -33.116 1.00 64.15 91 ALA B O 1
ATOM 2248 N N . ALA B 2 84 ? -4.847 -48.530 -30.871 1.00 68.05 92 ALA B N 1
ATOM 2249 C CA . ALA B 2 84 ? -4.001 -47.344 -30.912 1.00 68.23 92 ALA B CA 1
ATOM 2250 C C . ALA B 2 84 ? -2.953 -47.395 -29.813 1.00 69.58 92 ALA B C 1
ATOM 2251 O O . ALA B 2 84 ? -3.201 -47.927 -28.723 1.00 70.67 92 ALA B O 1
ATOM 2253 N N . ILE B 2 85 ? -1.786 -46.832 -30.125 1.00 68.64 93 ILE B N 1
ATOM 2254 C CA . ILE B 2 85 ? -0.670 -46.642 -29.201 1.00 63.97 93 ILE B CA 1
ATOM 2255 C C . ILE B 2 85 ? -0.874 -45.422 -28.323 1.00 63.54 93 ILE B C 1
ATOM 2256 O O . ILE B 2 85 ? -1.157 -44.325 -28.823 1.00 62.85 93 ILE B O 1
ATOM 2261 N N . LEU B 2 86 ? -0.727 -45.620 -27.016 1.00 65.32 94 LEU B N 1
ATOM 2262 C CA . LEU B 2 86 ? -0.683 -44.530 -26.031 1.00 69.76 94 LEU B CA 1
ATOM 2263 C C . LEU B 2 86 ? 0.485 -44.712 -25.063 1.00 71.31 94 LEU B C 1
ATOM 2264 O O . LEU B 2 86 ? 0.578 -45.744 -24.394 1.00 70.73 94 LEU B O 1
ATOM 2269 N N . VAL B 2 87 ? 1.350 -43.697 -24.965 1.00 76.41 95 VAL B N 1
ATOM 2270 C CA . VAL B 2 87 ? 2.589 -43.772 -24.146 1.00 76.81 95 VAL B CA 1
ATOM 2271 C C . VAL B 2 87 ? 2.688 -42.616 -23.179 1.00 75.97 95 VAL B C 1
ATOM 2272 O O . VAL B 2 87 ? 2.343 -41.490 -23.525 1.00 76.03 95 VAL B O 1
ATOM 2276 N N . THR B 2 88 ? 3.125 -42.900 -21.955 1.00 76.81 96 THR B N 1
ATOM 2277 C CA . THR B 2 88 ? 3.085 -41.882 -20.906 1.00 82.75 96 THR B CA 1
ATOM 2278 C C . THR B 2 88 ? 4.014 -42.186 -19.717 1.00 84.65 96 THR B C 1
ATOM 2279 O O . THR B 2 88 ? 4.664 -43.236 -19.676 1.00 81.67 96 THR B O 1
ATOM 2283 N N . ASP B 2 89 ? 4.097 -41.250 -18.770 1.00 85.92 97 ASP B N 1
ATOM 2284 C CA . ASP B 2 89 ? 4.842 -41.490 -17.536 1.00 86.45 97 ASP B CA 1
ATOM 2285 C C . ASP B 2 89 ? 3.977 -41.964 -16.364 1.00 91.50 97 ASP B C 1
ATOM 2286 O O . ASP B 2 89 ? 4.526 -42.398 -15.346 1.00 91.68 97 ASP B O 1
ATOM 2299 N N . ASN B 2 91 ? 1.885 -44.230 -13.967 1.00 92.43 99 ASN B N 1
ATOM 2300 C CA . ASN B 2 91 ? 1.812 -45.662 -13.703 1.00 92.14 99 ASN B CA 1
ATOM 2301 C C . ASN B 2 91 ? 0.507 -46.174 -14.301 1.00 94.70 99 ASN B C 1
ATOM 2302 O O . ASN B 2 91 ? -0.454 -45.406 -14.441 1.00 95.18 99 ASN B O 1
ATOM 2307 N N . PRO B 2 92 ? 0.477 -47.455 -14.694 1.00 93.47 100 PRO B N 1
ATOM 2308 C CA . PRO B 2 92 ? -0.696 -47.955 -15.414 1.00 92.57 100 PRO B CA 1
ATOM 2309 C C . PRO B 2 92 ? -1.995 -47.726 -14.663 1.00 95.82 100 PRO B C 1
ATOM 2310 O O . PRO B 2 92 ? -2.945 -47.244 -15.269 1.00 95.72 100 PRO B O 1
ATOM 2314 N N . PHE B 2 93 ? -2.023 -48.017 -13.367 1.00 96.87 101 PHE B N 1
ATOM 2315 C CA . PHE B 2 93 ? -3.272 -47.946 -12.612 1.00 96.00 101 PHE B CA 1
ATOM 2316 C C . PHE B 2 93 ? -3.878 -46.554 -12.606 1.00 97.58 101 PHE B C 1
ATOM 2317 O O . PHE B 2 93 ? -5.102 -46.405 -12.611 1.00 99.08 101 PHE B O 1
ATOM 2325 N N . LYS B 2 94 ? -3.023 -45.537 -12.601 1.00 98.20 102 LYS B N 1
ATOM 2326 C CA . LYS B 2 94 ? -3.502 -44.164 -12.657 1.00 99.39 102 LYS B CA 1
ATOM 2327 C C . LYS B 2 94 ? -4.076 -43.904 -14.043 1.00 98.63 102 LYS B C 1
ATOM 2328 O O . LYS B 2 94 ? -5.130 -43.278 -14.177 1.00 101.57 102 LYS B O 1
ATOM 2334 N N . LEU B 2 95 ? -3.394 -44.413 -15.067 1.00 97.08 103 LEU B N 1
ATOM 2335 C CA . LEU B 2 95 ? -3.858 -44.290 -16.447 1.00 93.93 103 LEU B CA 1
ATOM 2336 C C . LEU B 2 95 ? -5.264 -44.869 -16.609 1.00 91.50 103 LEU B C 1
ATOM 2337 O O . LEU B 2 95 ? -6.121 -44.261 -17.246 1.00 88.64 103 LEU B O 1
ATOM 2342 N N . TYR B 2 96 ? -5.492 -46.040 -16.018 1.00 91.50 104 TYR B N 1
ATOM 2343 C CA . TYR B 2 96 ? -6.780 -46.708 -16.118 1.00 94.59 104 TYR B CA 1
ATOM 2344 C C . TYR B 2 96 ? -7.893 -45.836 -15.536 1.00 96.43 104 TYR B C 1
ATOM 2345 O O . TYR B 2 96 ? -8.952 -45.666 -16.146 1.00 93.67 104 TYR B O 1
ATOM 2354 N N . LYS B 2 97 ? -7.644 -45.275 -14.360 1.00 94.61 105 LYS B N 1
ATOM 2355 C CA . LYS B 2 97 ? -8.635 -44.436 -13.733 1.00 95.76 105 LYS B CA 1
ATOM 2356 C C . LYS B 2 97 ? -8.819 -43.152 -14.547 1.00 98.18 105 LYS B C 1
ATOM 2357 O O . LYS B 2 97 ? -9.932 -42.632 -14.648 1.00 98.69 105 LYS B O 1
ATOM 2363 N N . LEU B 2 98 ? -7.741 -42.645 -15.137 1.00 96.22 106 LEU B N 1
ATOM 2364 C CA . LEU B 2 98 ? -7.854 -41.425 -15.926 1.00 95.02 106 LEU B CA 1
ATOM 2365 C C . LEU B 2 98 ? -8.767 -41.647 -17.111 1.00 94.20 106 LEU B C 1
ATOM 2366 O O . LEU B 2 98 ? -9.589 -40.804 -17.445 1.00 99.06 106 LEU B O 1
ATOM 2371 N N . LEU B 2 99 ? -8.637 -42.798 -17.742 1.00 93.35 107 LEU B N 1
ATOM 2372 C CA . LEU B 2 99 ? -9.466 -43.090 -18.902 1.00 95.88 107 LEU B CA 1
ATOM 2373 C C . LEU B 2 99 ? -10.922 -43.495 -18.544 1.00 98.02 107 LEU B C 1
ATOM 2374 O O . LEU B 2 99 ? -11.861 -43.173 -19.285 1.00 94.85 107 LEU B O 1
ATOM 2379 N N . GLU B 2 100 ? -11.104 -44.199 -17.426 1.00 96.85 108 GLU B N 1
ATOM 2380 C CA . GLU B 2 100 ? -12.441 -44.559 -16.964 1.00 96.55 108 GLU B CA 1
ATOM 2381 C C . GLU B 2 100 ? -13.229 -43.321 -16.637 1.00 97.79 108 GLU B C 1
ATOM 2382 O O . GLU B 2 100 ? -14.419 -43.250 -16.923 1.00 95.83 108 GLU B O 1
ATOM 2388 N N . GLU B 2 101 ? -12.555 -42.349 -16.024 1.00 100.59 109 GLU B N 1
ATOM 2389 C CA . GLU B 2 101 ? -13.184 -41.078 -15.668 1.00 101.49 109 GLU B CA 1
ATOM 2390 C C . GLU B 2 101 ? -13.738 -40.421 -16.896 1.00 101.32 109 GLU B C 1
ATOM 2391 O O . GLU B 2 101 ? -14.801 -39.819 -16.867 1.00 108.28 109 GLU B O 1
ATOM 2397 N N . ASN B 2 102 ? -13.018 -40.562 -17.992 1.00 99.19 110 ASN B N 1
ATOM 2398 C CA . ASN B 2 102 ? -13.338 -39.801 -19.179 1.00 99.70 110 ASN B CA 1
ATOM 2399 C C . ASN B 2 102 ? -14.248 -40.482 -20.178 1.00 99.32 110 ASN B C 1
ATOM 2400 O O . ASN B 2 102 ? -14.375 -40.012 -21.309 1.00 99.87 110 ASN B O 1
ATOM 2405 N N . LYS B 2 103 ? -14.839 -41.610 -19.796 1.00 98.26 111 LYS B N 1
ATOM 2406 C CA . LYS B 2 103 ? -15.814 -42.225 -20.675 1.00 97.01 111 LYS B CA 1
ATOM 2407 C C . LYS B 2 103 ? -17.136 -41.470 -20.622 1.00 105.14 111 LYS B C 1
ATOM 2408 O O . LYS B 2 103 ? -17.319 -40.524 -19.848 1.00 103.33 111 LYS B O 1
ATOM 2414 N N . SER B 2 104 ? -18.052 -41.903 -21.474 1.00 106.89 112 SER B N 1
ATOM 2415 C CA . SER B 2 104 ? -19.311 -41.226 -21.662 1.00 102.79 112 SER B CA 1
ATOM 2416 C C . SER B 2 104 ? -20.398 -42.224 -22.021 1.00 107.92 112 SER B C 1
ATOM 2417 O O . SER B 2 104 ? -20.135 -43.196 -22.724 1.00 107.53 112 SER B O 1
ATOM 2420 N N . PRO B 2 105 ? -21.631 -41.976 -21.549 1.00 114.27 113 PRO B N 1
ATOM 2421 C CA . PRO B 2 105 ? -22.805 -42.785 -21.877 1.00 112.23 113 PRO B CA 1
ATOM 2422 C C . PRO B 2 105 ? -23.326 -42.525 -23.288 1.00 112.41 113 PRO B C 1
ATOM 2423 O O . PRO B 2 105 ? -23.368 -41.385 -23.745 1.00 108.54 113 PRO B O 1
ATOM 2427 N N . ALA B 2 106 ? -23.735 -43.588 -23.963 1.00 114.02 114 ALA B N 1
ATOM 2428 C CA . ALA B 2 106 ? -24.196 -43.480 -25.334 1.00 116.81 114 ALA B CA 1
ATOM 2429 C C . ALA B 2 106 ? -25.362 -44.433 -25.560 1.00 124.76 114 ALA B C 1
ATOM 2430 O O . ALA B 2 106 ? -25.537 -45.385 -24.802 1.00 123.18 114 ALA B O 1
ATOM 2432 N N . PRO B 2 107 ? -26.173 -44.171 -26.594 1.00 133.12 115 PRO B N 1
ATOM 2433 C CA . PRO B 2 107 ? -27.268 -45.086 -26.897 1.00 129.39 115 PRO B CA 1
ATOM 2434 C C . PRO B 2 107 ? -26.747 -46.480 -27.162 1.00 124.72 115 PRO B C 1
ATOM 2435 O O . PRO B 2 107 ? -25.680 -46.619 -27.751 1.00 128.05 115 PRO B O 1
ATOM 2439 N N . VAL B 2 108 ? -27.475 -47.495 -26.714 1.00 125.19 116 VAL B N 1
ATOM 2440 C CA . VAL B 2 108 ? -27.242 -48.855 -27.186 1.00 125.35 116 VAL B CA 1
ATOM 2441 C C . VAL B 2 108 ? -28.048 -49.037 -28.474 1.00 132.25 116 VAL B C 1
ATOM 2442 O O . VAL B 2 108 ? -29.172 -48.555 -28.567 1.00 136.01 116 VAL B O 1
ATOM 2446 N N . ARG B 2 109 ? -27.457 -49.693 -29.472 1.00 139.89 117 ARG B N 1
ATOM 2447 C CA . ARG B 2 109 ? -28.089 -49.940 -30.774 1.00 143.98 117 ARG B CA 1
ATOM 2448 C C . ARG B 2 109 ? -28.239 -51.478 -30.958 1.00 148.02 117 ARG B C 1
ATOM 2449 O O . ARG B 2 109 ? -28.143 -52.189 -29.956 1.00 146.27 117 ARG B O 1
ATOM 2457 N N . GLY B 2 110 ? -28.651 -51.967 -32.140 1.00 149.73 118 GLY B N 1
ATOM 2458 C CA . GLY B 2 110 ? -28.986 -53.387 -32.359 1.00 151.72 118 GLY B CA 1
ATOM 2459 C C . GLY B 2 110 ? -27.989 -54.533 -32.512 1.00 158.02 118 GLY B C 1
ATOM 2460 O O . GLY B 2 110 ? -27.270 -54.606 -33.518 1.00 161.14 118 GLY B O 1
ATOM 2461 N N . GLY B 2 111 ? -28.034 -55.489 -31.583 1.00 158.91 119 GLY B N 1
ATOM 2462 C CA . GLY B 2 111 ? -27.152 -56.656 -31.598 1.00 161.01 119 GLY B CA 1
ATOM 2463 C C . GLY B 2 111 ? -26.046 -56.671 -30.544 1.00 162.34 119 GLY B C 1
ATOM 2464 O O . GLY B 2 111 ? -25.610 -57.721 -30.119 1.00 164.51 119 GLY B O 1
ATOM 2465 N N . GLN B 2 112 ? -25.682 -55.548 -29.988 1.00 160.79 120 GLN B N 1
ATOM 2466 C CA . GLN B 2 112 ? -24.826 -55.768 -28.860 1.00 165.23 120 GLN B CA 1
ATOM 2467 C C . GLN B 2 112 ? -25.665 -56.176 -27.666 1.00 162.87 120 GLN B C 1
ATOM 2468 O O . GLN B 2 112 ? -26.838 -56.488 -27.814 1.00 162.81 120 GLN B O 1
ATOM 2474 N N . ILE B 2 113 ? -25.049 -56.229 -26.500 1.00 161.86 121 ILE B N 1
ATOM 2475 C CA . ILE B 2 113 ? -25.796 -56.268 -25.235 1.00 162.54 121 ILE B CA 1
ATOM 2476 C C . ILE B 2 113 ? -25.105 -56.022 -23.856 1.00 162.58 121 ILE B C 1
ATOM 2477 O O . ILE B 2 113 ? -23.892 -55.808 -23.722 1.00 164.46 121 ILE B O 1
ATOM 2482 N N . ALA B 2 114 ? -25.970 -56.167 -22.853 1.00 164.56 122 ALA B N 1
ATOM 2483 C CA . ALA B 2 114 ? -26.031 -55.481 -21.587 1.00 166.94 122 ALA B CA 1
ATOM 2484 C C . ALA B 2 114 ? -24.786 -55.576 -20.749 1.00 167.06 122 ALA B C 1
ATOM 2485 O O . ALA B 2 114 ? -24.437 -56.655 -20.269 1.00 167.31 122 ALA B O 1
ATOM 2487 N N . PRO B 2 115 ? -24.132 -54.420 -20.558 1.00 169.97 123 PRO B N 1
ATOM 2488 C CA . PRO B 2 115 ? -23.011 -54.114 -19.667 1.00 172.54 123 PRO B CA 1
ATOM 2489 C C . PRO B 2 115 ? -23.555 -54.111 -18.245 1.00 175.63 123 PRO B C 1
ATOM 2490 O O . PRO B 2 115 ? -22.859 -54.342 -17.252 1.00 178.01 123 PRO B O 1
ATOM 2494 N N . CYS B 2 116 ? -24.844 -53.814 -18.186 1.00 172.76 124 CYS B N 1
ATOM 2495 C CA . CYS B 2 116 ? -25.579 -53.647 -16.958 1.00 173.72 124 CYS B CA 1
ATOM 2496 C C . CYS B 2 116 ? -27.022 -53.853 -17.313 1.00 174.46 124 CYS B C 1
ATOM 2497 O O . CYS B 2 116 ? -27.361 -54.361 -18.391 1.00 170.63 124 CYS B O 1
ATOM 2500 N N . ASP B 2 117 ? -27.885 -53.456 -16.399 1.00 177.51 125 ASP B N 1
ATOM 2501 C CA . ASP B 2 117 ? -29.261 -53.231 -16.761 1.00 178.29 125 ASP B CA 1
ATOM 2502 C C . ASP B 2 117 ? -29.483 -51.865 -17.413 1.00 176.94 125 ASP B C 1
ATOM 2503 O O . ASP B 2 117 ? -28.878 -50.854 -17.054 1.00 174.35 125 ASP B O 1
ATOM 2508 N N . ILE B 2 118 ? -30.382 -51.880 -18.389 1.00 175.45 126 ILE B N 1
ATOM 2509 C CA . ILE B 2 118 ? -30.987 -50.698 -18.974 1.00 173.48 126 ILE B CA 1
ATOM 2510 C C . ILE B 2 118 ? -31.958 -50.209 -17.911 1.00 172.97 126 ILE B C 1
ATOM 2511 O O . ILE B 2 118 ? -31.805 -50.621 -16.765 1.00 174.08 126 ILE B O 1
ATOM 2516 N N . LYS B 2 119 ? -32.766 -49.191 -18.199 1.00 172.05 127 LYS B N 1
ATOM 2517 C CA . LYS B 2 119 ? -34.233 -49.248 -17.957 1.00 171.74 127 LYS B CA 1
ATOM 2518 C C . LYS B 2 119 ? -35.060 -47.999 -18.157 1.00 169.86 127 LYS B C 1
ATOM 2519 O O . LYS B 2 119 ? -34.576 -46.866 -18.099 1.00 169.91 127 LYS B O 1
ATOM 2525 N N . VAL B 2 120 ? -36.354 -48.257 -18.342 1.00 166.24 128 VAL B N 1
ATOM 2526 C CA . VAL B 2 120 ? -37.333 -47.208 -18.575 1.00 163.00 128 VAL B CA 1
ATOM 2527 C C . VAL B 2 120 ? -37.885 -46.703 -17.247 1.00 160.78 128 VAL B C 1
ATOM 2528 O O . VAL B 2 120 ? -38.344 -47.480 -16.418 1.00 161.10 128 VAL B O 1
ATOM 2532 N N . GLU B 2 121 ? -37.823 -45.394 -17.038 1.00 160.08 129 GLU B N 1
ATOM 2533 C CA . GLU B 2 121 ? -38.437 -44.786 -15.863 1.00 161.52 129 GLU B CA 1
ATOM 2534 C C . GLU B 2 121 ? -39.695 -44.033 -16.321 1.00 161.38 129 GLU B C 1
ATOM 2535 O O . GLU B 2 121 ? -39.728 -43.509 -17.429 1.00 161.67 129 GLU B O 1
ATOM 2541 N N . LYS B 2 122 ? -40.724 -43.975 -15.475 1.00 158.05 130 LYS B N 1
ATOM 2542 C CA . LYS B 2 122 ? -42.082 -43.689 -15.947 1.00 154.13 130 LYS B CA 1
ATOM 2543 C C . LYS B 2 122 ? -42.628 -42.301 -15.545 1.00 150.25 130 LYS B C 1
ATOM 2544 O O . LYS B 2 122 ? -42.000 -41.544 -14.809 1.00 147.30 130 LYS B O 1
ATOM 2550 N N . GLY B 2 123 ? -43.845 -42.022 -15.996 1.00 144.82 131 GLY B N 1
ATOM 2551 C CA . GLY B 2 123 ? -44.380 -40.696 -16.045 1.00 139.37 131 GLY B CA 1
ATOM 2552 C C . GLY B 2 123 ? -44.448 -40.444 -17.519 1.00 135.36 131 GLY B C 1
ATOM 2553 O O . GLY B 2 123 ? -44.373 -41.359 -18.330 1.00 135.18 131 GLY B O 1
ATOM 2554 N N . SER B 2 124 ? -44.633 -39.187 -17.840 1.00 132.83 132 SER B N 1
ATOM 2555 C CA . SER B 2 124 ? -44.777 -38.706 -19.187 1.00 136.03 132 SER B CA 1
ATOM 2556 C C . SER B 2 124 ? -43.504 -38.816 -20.042 1.00 136.86 132 SER B C 1
ATOM 2557 O O . SER B 2 124 ? -42.417 -38.526 -19.561 1.00 140.32 132 SER B O 1
ATOM 2560 N N . THR B 2 125 ? -43.630 -39.254 -21.293 1.00 138.25 133 THR B N 1
ATOM 2561 C CA . THR B 2 125 ? -42.496 -39.245 -22.222 1.00 140.04 133 THR B CA 1
ATOM 2562 C C . THR B 2 125 ? -42.486 -38.066 -23.204 1.00 147.97 133 THR B C 1
ATOM 2563 O O . THR B 2 125 ? -41.563 -37.937 -24.006 1.00 156.71 133 THR B O 1
ATOM 2567 N N . GLY B 2 126 ? -43.517 -37.229 -23.165 1.00 145.67 134 GLY B N 1
ATOM 2568 C CA . GLY B 2 126 ? -43.550 -36.019 -23.972 1.00 147.02 134 GLY B CA 1
ATOM 2569 C C . GLY B 2 126 ? -44.325 -36.047 -25.282 1.00 152.07 134 GLY B C 1
ATOM 2570 O O . GLY B 2 126 ? -44.794 -35.008 -25.748 1.00 151.73 134 GLY B O 1
ATOM 2579 N N . PRO B 2 128 ? -47.110 -36.845 -28.449 1.00 156.52 136 PRO B N 1
ATOM 2580 C CA . PRO B 2 128 ? -48.557 -36.930 -28.683 1.00 151.26 136 PRO B CA 1
ATOM 2581 C C . PRO B 2 128 ? -48.971 -38.360 -28.997 1.00 148.84 136 PRO B C 1
ATOM 2582 O O . PRO B 2 128 ? -48.098 -39.213 -29.126 1.00 150.79 136 PRO B O 1
ATOM 2586 N N . PRO B 2 129 ? -50.275 -38.622 -29.150 1.00 145.80 137 PRO B N 1
ATOM 2587 C CA . PRO B 2 129 ? -50.646 -39.971 -29.585 1.00 146.52 137 PRO B CA 1
ATOM 2588 C C . PRO B 2 129 ? -50.032 -40.304 -30.939 1.00 146.54 137 PRO B C 1
ATOM 2589 O O . PRO B 2 129 ? -49.600 -39.405 -31.663 1.00 141.87 137 PRO B O 1
ATOM 2593 N N . GLY B 2 130 ? -49.961 -41.588 -31.259 1.00 148.05 138 GLY B N 1
ATOM 2594 C CA . GLY B 2 130 ? -49.423 -41.995 -32.536 1.00 148.14 138 GLY B CA 1
ATOM 2595 C C . GLY B 2 130 ? -48.894 -43.407 -32.562 1.00 150.34 138 GLY B C 1
ATOM 2596 O O . GLY B 2 130 ? -49.290 -44.256 -31.752 1.00 151.04 138 GLY B O 1
ATOM 2597 N N . PRO B 2 131 ? -47.979 -43.655 -33.504 1.00 148.44 139 PRO B N 1
ATOM 2598 C CA . PRO B 2 131 ? -47.327 -44.942 -33.707 1.00 150.49 139 PRO B CA 1
ATOM 2599 C C . PRO B 2 131 ? -46.438 -45.255 -32.520 1.00 150.03 139 PRO B C 1
ATOM 2600 O O . PRO B 2 131 ? -46.134 -46.422 -32.333 1.00 149.93 139 PRO B O 1
ATOM 2604 N N . PHE B 2 132 ? -46.035 -44.258 -31.731 1.00 148.75 140 PHE B N 1
ATOM 2605 C CA . PHE B 2 132 ? -45.096 -44.554 -30.658 1.00 150.46 140 PHE B CA 1
ATOM 2606 C C . PHE B 2 132 ? -45.857 -45.512 -29.697 1.00 152.10 140 PHE B C 1
ATOM 2607 O O . PHE B 2 132 ? -45.405 -46.560 -29.529 1.00 154.80 140 PHE B O 1
ATOM 2615 N N . LEU B 2 133 ? -47.051 -45.289 -29.158 1.00 150.98 141 LEU B N 1
ATOM 2616 C CA . LEU B 2 133 ? -47.672 -46.444 -28.411 1.00 150.12 141 LEU B CA 1
ATOM 2617 C C . LEU B 2 133 ? -47.613 -47.828 -29.075 1.00 151.28 141 LEU B C 1
ATOM 2618 O O . LEU B 2 133 ? -47.244 -48.826 -28.446 1.00 151.48 141 LEU B O 1
ATOM 2623 N N . GLY B 2 134 ? -47.955 -47.869 -30.354 1.00 152.68 142 GLY B N 1
ATOM 2624 C CA . GLY B 2 134 ? -47.846 -49.068 -31.166 1.00 153.39 142 GLY B CA 1
ATOM 2625 C C . GLY B 2 134 ? -46.391 -49.299 -31.499 1.00 153.91 142 GLY B C 1
ATOM 2626 O O . GLY B 2 134 ? -46.064 -49.876 -32.505 1.00 157.13 142 GLY B O 1
ATOM 2627 N N . GLU B 2 135 ? -45.579 -48.884 -30.531 1.00 156.29 143 GLU B N 1
ATOM 2628 C CA . GLU B 2 135 ? -44.167 -49.169 -30.471 1.00 153.15 143 GLU B CA 1
ATOM 2629 C C . GLU B 2 135 ? -43.741 -49.656 -29.078 1.00 152.03 143 GLU B C 1
ATOM 2630 O O . GLU B 2 135 ? -42.592 -50.068 -28.921 1.00 155.17 143 GLU B O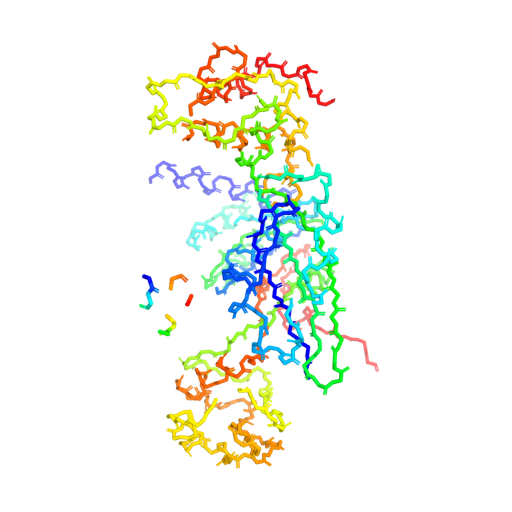 1
ATOM 2636 N N . LEU B 2 136 ? -44.614 -49.626 -28.061 1.00 152.42 144 LEU B N 1
ATOM 2637 C CA . LEU B 2 136 ? -44.102 -50.110 -26.762 1.00 153.60 144 LEU B CA 1
ATOM 2638 C C . LEU B 2 136 ? -44.919 -51.378 -26.613 1.00 156.47 144 LEU B C 1
ATOM 2639 O O . LEU B 2 136 ? -44.846 -52.101 -25.593 1.00 158.51 144 LEU B O 1
ATOM 2644 N N . LYS B 2 137 ? -45.698 -51.635 -27.658 1.00 156.30 145 LYS B N 1
ATOM 2645 C CA . LYS B 2 137 ? -46.316 -52.907 -27.911 1.00 157.70 145 LYS B CA 1
ATOM 2646 C C . LYS B 2 137 ? -45.367 -54.116 -27.770 1.00 160.74 145 LYS B C 1
ATOM 2647 O O . LYS B 2 137 ? -45.488 -54.910 -26.836 1.00 160.46 145 LYS B O 1
ATOM 2653 N N . SER B 2 138 ? -44.377 -54.180 -28.682 1.00 158.85 146 SER B N 1
ATOM 2654 C CA . SER B 2 138 ? -43.572 -55.356 -29.001 1.00 157.93 146 SER B CA 1
ATOM 2655 C C . SER B 2 138 ? -42.661 -55.736 -27.900 1.00 157.18 146 SER B C 1
ATOM 2656 O O . SER B 2 138 ? -42.305 -56.893 -27.697 1.00 155.13 146 SER B O 1
ATOM 2659 N N . VAL B 2 139 ? -42.248 -54.671 -27.251 1.00 155.64 147 VAL B N 1
ATOM 2660 C CA . VAL B 2 139 ? -41.037 -54.596 -26.494 1.00 158.71 147 VAL B CA 1
ATOM 2661 C C . VAL B 2 139 ? -41.355 -55.048 -25.083 1.00 160.24 147 VAL B C 1
ATOM 2662 O O . VAL B 2 139 ? -40.492 -55.492 -24.306 1.00 161.34 147 VAL B O 1
ATOM 2666 N N . GLY B 2 140 ? -42.654 -55.036 -24.822 1.00 157.20 148 GLY B N 1
ATOM 2667 C CA . GLY B 2 140 ? -43.122 -55.297 -23.497 1.00 157.71 148 GLY B CA 1
ATOM 2668 C C . GLY B 2 140 ? -42.869 -54.078 -22.648 1.00 158.56 148 GLY B C 1
ATOM 2669 O O . GLY B 2 140 ? -42.658 -54.230 -21.474 1.00 161.70 148 GLY B O 1
ATOM 2670 N N . ILE B 2 141 ? -42.849 -52.875 -23.218 1.00 156.40 149 ILE B N 1
ATOM 2671 C CA . ILE B 2 141 ? -43.024 -51.696 -22.374 1.00 156.44 149 ILE B CA 1
ATOM 2672 C C . ILE B 2 141 ? -44.516 -51.305 -22.338 1.00 157.35 149 ILE B C 1
ATOM 2673 O O . ILE B 2 141 ? -45.068 -50.770 -23.287 1.00 156.02 149 ILE B O 1
ATOM 2678 N N . PRO B 2 142 ? -45.166 -51.551 -21.200 1.00 155.41 150 PRO B N 1
ATOM 2679 C CA . PRO B 2 142 ? -46.597 -51.278 -21.062 1.00 148.40 150 PRO B CA 1
ATOM 2680 C C . PRO B 2 142 ? -46.886 -49.777 -21.120 1.00 145.44 150 PRO B C 1
ATOM 2681 O O . PRO B 2 142 ? -46.279 -49.002 -20.387 1.00 146.98 150 PRO B O 1
ATOM 2685 N N . ALA B 2 143 ? -47.837 -49.396 -21.972 1.00 145.06 151 ALA B N 1
ATOM 2686 C CA . ALA B 2 143 ? -48.015 -48.005 -22.393 1.00 139.27 151 ALA B CA 1
ATOM 2687 C C . ALA B 2 143 ? -49.435 -47.587 -22.749 1.00 135.32 151 ALA B C 1
ATOM 2688 O O . ALA B 2 143 ? -50.166 -48.329 -23.400 1.00 137.78 151 ALA B O 1
ATOM 2690 N N . ALA B 2 144 ? -49.789 -46.359 -22.383 1.00 132.90 152 ALA B N 1
ATOM 2691 C CA . ALA B 2 144 ? -51.096 -45.791 -22.706 1.00 127.03 152 ALA B CA 1
ATOM 2692 C C . ALA B 2 144 ? -51.051 -44.260 -22.650 1.00 123.60 152 ALA B C 1
ATOM 2693 O O . ALA B 2 144 ? -50.089 -43.684 -22.148 1.00 124.06 152 ALA B O 1
ATOM 2695 N N . ILE B 2 145 ? -52.080 -43.607 -23.184 1.00 121.70 153 ILE B N 1
ATOM 2696 C CA . ILE B 2 145 ? -52.190 -42.152 -23.107 1.00 117.96 153 ILE B CA 1
ATOM 2697 C C . ILE B 2 145 ? -52.690 -41.682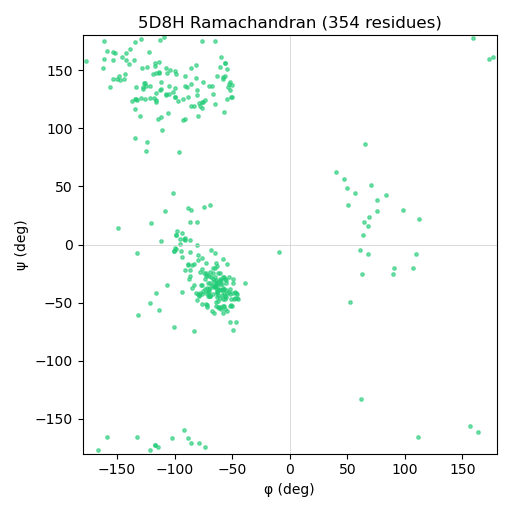 -21.743 1.00 116.18 153 ILE B C 1
ATOM 2698 O O . ILE B 2 145 ? -53.763 -42.069 -21.300 1.00 118.57 153 ILE B O 1
ATOM 2703 N N . GLU B 2 146 ? -51.899 -40.850 -21.081 1.00 118.18 154 GLU B N 1
ATOM 2704 C CA . GLU B 2 146 ? -52.293 -40.212 -19.832 1.00 117.54 154 GLU B CA 1
ATOM 2705 C C . GLU B 2 146 ? -52.122 -38.715 -20.019 1.00 120.07 154 GLU B C 1
ATOM 2706 O O . GLU B 2 146 ? -51.038 -38.264 -20.379 1.00 127.26 154 GLU B O 1
ATOM 2712 N N . LYS B 2 147 ? -53.176 -37.948 -19.771 1.00 120.21 155 LYS B N 1
ATOM 2713 C CA . LYS B 2 147 ? -53.148 -36.507 -19.986 1.00 120.97 155 LYS B CA 1
ATOM 2714 C C . LYS B 2 147 ? -52.778 -36.163 -21.430 1.00 123.27 155 LYS B C 1
ATOM 2715 O O . LYS B 2 147 ? -51.953 -35.280 -21.662 1.00 124.99 155 LYS B O 1
ATOM 2721 N N . GLY B 2 148 ? -53.370 -36.869 -22.394 1.00 124.02 156 GLY B N 1
ATOM 2722 C CA . GLY B 2 148 ? -53.161 -36.589 -23.811 1.00 125.35 156 GLY B CA 1
ATOM 2723 C C . GLY B 2 148 ? -51.738 -36.792 -24.319 1.00 127.41 156 GLY B C 1
ATOM 2724 O O . GLY B 2 148 ? -51.411 -36.463 -25.463 1.00 126.31 156 GLY B O 1
ATOM 2725 N N . LYS B 2 149 ? -50.895 -37.361 -23.466 1.00 128.79 157 LYS B N 1
ATOM 2726 C CA . LYS B 2 149 ? -49.476 -37.500 -23.753 1.00 130.84 157 LYS B CA 1
ATOM 2727 C C . LYS B 2 149 ? -48.985 -38.915 -23.436 1.00 130.55 157 LYS B C 1
ATOM 2728 O O . LYS B 2 149 ? -49.312 -39.463 -22.385 1.00 125.48 157 LYS B O 1
ATOM 2734 N N . ILE B 2 150 ? -48.195 -39.487 -24.344 1.00 135.62 158 ILE B N 1
ATOM 2735 C CA . ILE B 2 150 ? -47.676 -40.850 -24.208 1.00 133.43 158 ILE B CA 1
ATOM 2736 C C . ILE B 2 150 ? -46.998 -41.080 -22.871 1.00 131.23 158 ILE B C 1
ATOM 2737 O O . ILE B 2 150 ? -46.198 -40.264 -22.433 1.00 131.18 158 ILE B O 1
ATOM 2742 N N . ALA B 2 151 ? -47.334 -42.184 -22.215 1.00 129.21 159 ALA B N 1
ATOM 2743 C CA . ALA B 2 151 ? -46.693 -42.539 -20.956 1.00 132.46 159 ALA B CA 1
ATOM 2744 C C . ALA B 2 151 ? -46.592 -44.053 -20.807 1.00 136.49 159 ALA B C 1
ATOM 2745 O O . ALA B 2 151 ? -47.498 -44.779 -21.199 1.00 134.79 159 ALA B O 1
ATOM 2747 N N . ILE B 2 152 ? -45.474 -44.523 -20.261 1.00 143.23 160 ILE B N 1
ATOM 2748 C CA . ILE B 2 152 ? -45.267 -45.951 -20.008 1.00 148.43 160 ILE B CA 1
ATOM 2749 C C . ILE B 2 152 ? -45.972 -46.345 -18.681 1.00 149.70 160 ILE B C 1
ATOM 2750 O O . ILE B 2 152 ? -46.177 -45.477 -17.838 1.00 147.34 160 ILE B O 1
ATOM 2755 N N . LYS B 2 153 ? -46.368 -47.612 -18.497 1.00 153.03 161 LYS B N 1
ATOM 2756 C CA . LYS B 2 153 ? -46.992 -48.035 -17.226 1.00 155.47 161 LYS B CA 1
ATOM 2757 C C . LYS B 2 153 ? -46.009 -48.210 -16.073 1.00 161.61 161 LYS B C 1
ATOM 2758 O O . LYS B 2 153 ? -46.431 -48.101 -14.927 1.00 162.02 161 LYS B O 1
ATOM 2764 N N . GLU B 2 154 ? -44.716 -48.408 -16.320 1.00 162.35 162 GLU B N 1
ATOM 2765 C CA . GLU B 2 154 ? -43.921 -49.121 -15.305 1.00 164.81 162 GLU B CA 1
ATOM 2766 C C . GLU B 2 154 ? -42.442 -48.684 -15.135 1.00 167.24 162 GLU B C 1
ATOM 2767 O O . GLU B 2 154 ? -41.878 -47.987 -15.986 1.00 165.79 162 GLU B O 1
ATOM 2773 N N . ASP B 2 155 ? -41.844 -49.045 -13.997 1.00 166.78 163 ASP B N 1
ATOM 2774 C CA . ASP B 2 155 ? -40.395 -49.119 -13.919 1.00 168.15 163 ASP B CA 1
ATOM 2775 C C . ASP B 2 155 ? -40.049 -50.616 -13.784 1.00 169.96 163 ASP B C 1
ATOM 2776 O O . ASP B 2 155 ? -40.066 -51.180 -12.688 1.00 171.42 163 ASP B O 1
ATOM 2781 N N . LYS B 2 156 ? -39.683 -51.215 -14.917 1.00 170.74 164 LYS B N 1
ATOM 2782 C CA . LYS B 2 156 ? -39.676 -52.670 -15.181 1.00 172.78 164 LYS B CA 1
ATOM 2783 C C . LYS B 2 156 ? -38.232 -53.277 -15.109 1.00 175.45 164 LYS B C 1
ATOM 2784 O O . LYS B 2 156 ? -37.400 -52.674 -14.444 1.00 174.40 164 LYS B O 1
ATOM 2790 N N . VAL B 2 157 ? -37.963 -54.511 -15.577 1.00 175.81 165 VAL B N 1
ATOM 2791 C CA . VAL B 2 157 ? -36.679 -54.812 -16.259 1.00 173.09 165 VAL B CA 1
ATOM 2792 C C . VAL B 2 157 ? -36.968 -55.532 -17.595 1.00 172.24 165 VAL B C 1
ATOM 2793 O O . VAL B 2 157 ? -37.417 -56.674 -17.648 1.00 173.04 165 VAL B O 1
ATOM 2797 N N . VAL B 2 158 ? -36.703 -54.829 -18.692 1.00 171.48 166 VAL B N 1
ATOM 2798 C CA . VAL B 2 158 ? -36.643 -55.398 -20.043 1.00 170.87 166 VAL B CA 1
ATOM 2799 C C . VAL B 2 158 ? -35.450 -56.318 -20.344 1.00 172.91 166 VAL B C 1
ATOM 2800 O O . VAL B 2 158 ? -35.542 -57.190 -21.228 1.00 172.78 166 VAL B O 1
ATOM 2804 N N . VAL B 2 159 ? -34.325 -56.121 -19.659 1.00 175.31 167 VAL B N 1
ATOM 2805 C CA . VAL B 2 159 ? -33.105 -56.914 -19.905 1.00 174.16 167 VAL B CA 1
ATOM 2806 C C . VAL B 2 159 ? -32.479 -57.380 -18.592 1.00 175.78 167 VAL B C 1
ATOM 2807 O O . VAL B 2 159 ? -32.948 -56.987 -17.512 1.00 176.69 167 VAL B O 1
ATOM 2811 N N . LYS B 2 160 ? -31.431 -58.207 -18.654 1.00 176.73 168 LYS B N 1
ATOM 2812 C CA . LYS B 2 160 ? -30.452 -58.217 -17.555 1.00 177.97 168 LYS B CA 1
ATOM 2813 C C . LYS B 2 160 ? -29.075 -58.672 -18.062 1.00 174.83 168 LYS B C 1
ATOM 2814 O O . LYS B 2 160 ? -28.967 -59.144 -19.192 1.00 175.31 168 LYS B O 1
ATOM 2820 N N . LYS B 2 161 ? -28.020 -58.454 -17.272 1.00 172.21 169 LYS B N 1
ATOM 2821 C CA . LYS B 2 161 ? -26.660 -58.667 -17.773 1.00 171.69 169 LYS B CA 1
ATOM 2822 C C . LYS B 2 161 ? -26.532 -60.053 -18.415 1.00 171.76 169 LYS B C 1
ATOM 2823 O O . LYS B 2 161 ? -26.869 -61.064 -17.800 1.00 171.22 169 LYS B O 1
ATOM 2829 N N . GLY B 2 162 ? -26.042 -60.088 -19.653 1.00 171.25 170 GLY B N 1
ATOM 2830 C CA . GLY B 2 162 ? -25.736 -61.342 -20.324 1.00 172.05 170 GLY B CA 1
ATOM 2831 C C . GLY B 2 162 ? -26.560 -61.858 -21.503 1.00 172.14 170 GLY B C 1
ATOM 2832 O O . GLY B 2 162 ? -26.159 -62.855 -22.120 1.00 172.01 170 GLY B O 1
ATOM 2833 N N . GLU B 2 163 ? -27.689 -61.219 -21.830 1.00 172.03 171 GLU B N 1
ATOM 2834 C CA . GLU B 2 163 ? -28.538 -61.684 -22.955 1.00 173.83 171 GLU B CA 1
ATOM 2835 C C . GLU B 2 163 ? -29.085 -60.563 -23.824 1.00 172.63 171 GLU B C 1
ATOM 2836 O O . GLU B 2 163 ? -29.074 -59.426 -23.425 1.00 169.71 171 GLU B O 1
ATOM 2842 N N . VAL B 2 164 ? -29.652 -60.901 -24.974 1.00 173.01 172 VAL B N 1
ATOM 2843 C CA . VAL B 2 164 ? -29.679 -59.945 -26.072 1.00 170.04 172 VAL B CA 1
ATOM 2844 C C . VAL B 2 164 ? -30.759 -58.812 -26.079 1.00 170.53 172 VAL B C 1
ATOM 2845 O O . VAL B 2 164 ? -31.956 -59.030 -25.854 1.00 169.38 172 VAL B O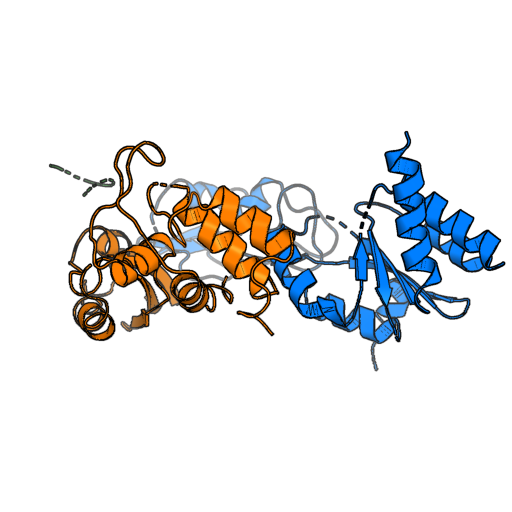 1
ATOM 2849 N N . VAL B 2 165 ? -30.277 -57.590 -26.354 1.00 166.89 173 VAL B N 1
ATOM 2850 C CA . VAL B 2 165 ? -31.084 -56.404 -26.687 1.00 159.60 173 VAL B CA 1
ATOM 2851 C C . VAL B 2 165 ? -31.453 -56.408 -28.163 1.00 154.83 173 VAL B C 1
ATOM 2852 O O . VAL B 2 165 ? -30.587 -56.351 -29.041 1.00 154.18 173 VAL B O 1
ATOM 2856 N N . SER B 2 166 ? -32.755 -56.442 -28.419 1.00 151.72 174 SER B N 1
ATOM 2857 C CA . SER B 2 166 ? -33.306 -56.470 -29.763 1.00 146.85 174 SER B CA 1
ATOM 2858 C C . SER B 2 166 ? -32.806 -55.277 -30.589 1.00 142.68 174 SER B C 1
ATOM 2859 O O . SER B 2 166 ? -32.358 -54.274 -30.030 1.00 138.61 174 SER B O 1
ATOM 2862 N N . PRO B 2 167 ? -32.814 -55.414 -31.923 1.00 142.00 175 PRO B N 1
ATOM 2863 C CA . PRO B 2 167 ? -32.450 -54.286 -32.780 1.00 140.38 175 PRO B CA 1
ATOM 2864 C C . PRO B 2 167 ? -33.306 -53.065 -32.504 1.00 137.73 175 PRO B C 1
ATOM 2865 O O . PRO B 2 167 ? -32.789 -51.960 -32.359 1.00 136.78 175 PRO B O 1
ATOM 2869 N N . LYS B 2 168 ? -34.614 -53.264 -32.423 1.00 142.30 176 LYS B N 1
ATOM 2870 C CA . LYS B 2 168 ? -35.505 -52.134 -32.219 1.00 140.91 176 LYS B CA 1
ATOM 2871 C C . LYS B 2 168 ? -35.951 -51.930 -30.773 1.00 136.38 176 LYS B C 1
ATOM 2872 O O . LYS B 2 168 ? -36.615 -50.950 -30.473 1.00 137.93 176 LYS B O 1
ATOM 2878 N N . LEU B 2 169 ? -35.568 -52.823 -29.871 1.00 134.08 177 LEU B N 1
ATOM 2879 C CA . LEU B 2 169 ? -35.682 -52.515 -28.455 1.00 133.00 177 LEU B CA 1
ATOM 2880 C C . LEU B 2 169 ? -34.708 -51.381 -28.150 1.00 136.38 177 LEU B C 1
ATOM 2881 O O . LEU B 2 169 ? -34.886 -50.622 -27.204 1.00 134.43 177 LEU B O 1
ATOM 2886 N N . ALA B 2 170 ? -33.676 -51.276 -28.978 1.00 139.28 178 ALA B N 1
ATOM 2887 C CA . ALA B 2 170 ? -32.618 -50.293 -28.792 1.00 139.89 178 ALA B CA 1
ATOM 2888 C C . ALA B 2 170 ? -32.988 -48.904 -29.307 1.00 138.55 178 ALA B C 1
ATOM 2889 O O . ALA B 2 170 ? -32.693 -47.897 -28.663 1.00 139.83 178 ALA B O 1
ATOM 2891 N N . ALA B 2 171 ? -33.625 -48.859 -30.475 1.00 135.37 179 ALA B N 1
ATOM 2892 C CA . ALA B 2 171 ? -34.008 -47.599 -31.102 1.00 137.22 179 ALA B CA 1
ATOM 2893 C C . ALA B 2 171 ? -35.281 -47.032 -30.476 1.00 137.71 179 ALA B C 1
ATOM 2894 O O . ALA B 2 171 ? -35.698 -45.908 -30.772 1.00 134.82 179 ALA B O 1
ATOM 2896 N N . VAL B 2 172 ? -35.918 -47.837 -29.636 1.00 137.84 180 VAL B N 1
ATOM 2897 C CA . VAL B 2 172 ? -36.925 -47.321 -28.728 1.00 136.15 180 VAL B CA 1
ATOM 2898 C C . VAL B 2 172 ? -36.206 -46.528 -27.651 1.00 134.90 180 VAL B C 1
ATOM 2899 O O . VAL B 2 172 ? -36.503 -45.357 -27.428 1.00 137.33 180 VAL B O 1
ATOM 2903 N N . LEU B 2 173 ? -35.233 -47.173 -27.014 1.00 134.49 181 LEU B N 1
ATOM 2904 C CA . LEU B 2 173 ? -34.463 -46.575 -25.927 1.00 135.46 181 LEU B CA 1
ATOM 2905 C C . LEU B 2 173 ? -33.767 -45.297 -26.366 1.00 137.26 181 LEU B C 1
ATOM 2906 O O . LEU B 2 173 ? -33.512 -44.407 -25.557 1.00 142.04 181 LEU B O 1
ATOM 2911 N N . ASP B 2 174 ? -33.455 -45.219 -27.654 1.00 138.08 182 ASP B N 1
ATOM 2912 C CA . ASP B 2 174 ? -32.791 -44.054 -28.215 1.00 138.18 182 ASP B CA 1
ATOM 2913 C C . ASP B 2 174 ? -33.757 -42.878 -28.303 1.00 139.54 182 ASP B C 1
ATOM 2914 O O . ASP B 2 174 ? -33.384 -41.743 -27.996 1.00 140.38 182 ASP B O 1
ATOM 2919 N N . ARG B 2 175 ? -34.997 -43.151 -28.713 1.00 141.36 183 ARG B N 1
ATOM 2920 C CA . ARG B 2 175 ? -36.005 -42.099 -28.840 1.00 141.14 183 ARG B CA 1
ATOM 2921 C C . ARG B 2 175 ? -36.496 -41.675 -27.461 1.00 137.73 183 ARG B C 1
ATOM 2922 O O . ARG B 2 175 ? -36.965 -40.556 -27.269 1.00 139.76 183 ARG B O 1
ATOM 2930 N N . LEU B 2 176 ? -36.371 -42.574 -26.494 1.00 135.65 184 LEU B N 1
ATOM 2931 C CA . LEU B 2 176 ? -36.662 -42.233 -25.112 1.00 135.79 184 LEU B CA 1
ATOM 2932 C C . LEU B 2 176 ? -35.530 -41.404 -24.525 1.00 142.14 184 LEU B C 1
ATOM 2933 O O . LEU B 2 176 ? -35.667 -40.829 -23.448 1.00 146.16 184 LEU B O 1
ATOM 2938 N N . GLY B 2 177 ? -34.411 -41.347 -25.241 1.00 148.56 185 GLY B N 1
ATOM 2939 C CA . GLY B 2 177 ? -33.240 -40.618 -24.787 1.00 146.81 185 GLY B CA 1
ATOM 2940 C C . GLY B 2 177 ? -32.560 -41.300 -23.617 1.00 192.80 185 GLY B C 1
ATOM 2941 O O . GLY B 2 177 ? -32.294 -40.676 -22.591 1.00 183.82 185 GLY B O 1
ATOM 2942 N N . ILE B 2 178 ? -32.280 -42.588 -23.777 1.00 156.03 186 ILE B N 1
ATOM 2943 C CA . ILE B 2 178 ? -31.693 -43.386 -22.709 1.00 148.26 186 ILE B CA 1
ATOM 2944 C C . ILE B 2 178 ? -30.300 -43.893 -23.087 1.00 141.31 186 ILE B C 1
ATOM 2945 O O . ILE B 2 178 ? -30.103 -44.454 -24.164 1.00 135.59 186 ILE B O 1
ATOM 2950 N N . LYS B 2 179 ? -29.342 -43.689 -22.187 1.00 139.77 187 LYS B N 1
ATOM 2951 C CA . LYS B 2 179 ? -27.933 -43.953 -22.466 1.00 130.15 187 LYS B CA 1
ATOM 2952 C C . LYS B 2 179 ? -27.295 -44.915 -21.454 1.00 128.69 187 LYS B C 1
ATOM 2953 O O . LYS B 2 179 ? -26.624 -44.474 -20.524 1.00 124.78 187 LYS B O 1
ATOM 2959 N N . PRO B 2 180 ? -27.520 -46.231 -21.626 1.00 127.98 188 PRO B N 1
ATOM 2960 C CA . PRO B 2 180 ? -27.069 -47.301 -20.718 1.00 127.08 188 PRO B CA 1
ATOM 2961 C C . PRO B 2 180 ? -25.568 -47.680 -20.713 1.00 124.44 188 PRO B C 1
ATOM 2962 O O . PRO B 2 180 ? -25.078 -48.121 -19.669 1.00 119.81 188 PRO B O 1
ATOM 2966 N N . ILE B 2 181 ? -24.854 -47.532 -21.826 1.00 124.27 189 ILE B N 1
ATOM 2967 C CA . ILE B 2 181 ? -23.462 -47.985 -21.866 1.00 123.71 189 ILE B CA 1
ATOM 2968 C C . ILE B 2 181 ? -22.469 -46.823 -22.008 1.00 118.66 189 ILE B C 1
ATOM 2969 O O . ILE B 2 181 ? -22.780 -45.804 -22.628 1.00 117.08 189 ILE B O 1
ATOM 2974 N N . LYS B 2 182 ? -21.285 -46.988 -21.409 1.00 115.74 190 LYS B N 1
ATOM 2975 C CA . LYS B 2 182 ? -20.200 -46.000 -21.475 1.00 114.63 190 LYS B CA 1
ATOM 2976 C C . LYS B 2 182 ? -19.254 -46.247 -22.654 1.00 105.85 190 LYS B C 1
ATOM 2977 O O . LYS B 2 182 ? -18.883 -47.383 -22.922 1.00 107.75 190 LYS B O 1
ATOM 2983 N N . VAL B 2 183 ? -18.875 -45.188 -23.362 1.00 97.88 191 VAL B N 1
ATOM 2984 C CA . VAL B 2 183 ? -17.902 -45.321 -24.440 1.00 99.22 191 VAL B CA 1
ATOM 2985 C C . VAL B 2 183 ? -16.689 -44.392 -24.238 1.00 101.26 191 VAL B C 1
ATOM 2986 O O . VAL B 2 183 ? -16.783 -43.347 -23.589 1.00 99.95 191 VAL B O 1
ATOM 2990 N N . GLY B 2 184 ? -15.542 -44.788 -24.777 1.00 90.90 192 GLY B N 1
ATOM 2991 C CA . GLY B 2 184 ? -14.354 -43.970 -24.653 1.00 89.56 192 GLY B CA 1
ATOM 2992 C C . GLY B 2 184 ? -13.091 -44.741 -24.958 1.00 88.25 192 GLY B C 1
ATOM 2993 O O . GLY B 2 184 ? -13.132 -45.791 -25.590 1.00 88.92 192 GLY B O 1
ATOM 2994 N N . LEU B 2 185 ? -11.950 -44.240 -24.518 1.00 84.79 193 LEU B N 1
ATOM 2995 C CA . LEU B 2 185 ? -10.749 -45.019 -24.744 1.00 81.92 193 LEU B CA 1
ATOM 2996 C C . LEU B 2 185 ? -10.706 -46.179 -23.770 1.00 84.26 193 LEU B C 1
ATOM 2997 O O . LEU B 2 185 ? -10.739 -46.009 -22.548 1.00 85.78 193 LEU B O 1
ATOM 3002 N N . ASN B 2 186 ? -10.634 -47.372 -24.331 1.00 82.33 194 ASN B N 1
ATOM 3003 C CA . ASN B 2 186 ? -10.737 -48.576 -23.539 1.00 83.73 194 ASN B CA 1
ATOM 3004 C C . ASN B 2 186 ? -9.424 -49.340 -23.625 1.00 79.02 194 ASN B C 1
ATOM 3005 O O . ASN B 2 186 ? -8.983 -49.683 -24.714 1.00 79.29 194 ASN B O 1
ATOM 3010 N N . ILE B 2 187 ? -8.805 -49.606 -22.480 1.00 77.02 195 ILE B N 1
ATOM 3011 C CA . ILE B 2 187 ? -7.462 -50.172 -22.469 1.00 77.87 195 ILE B CA 1
ATOM 3012 C C . ILE B 2 187 ? -7.414 -51.661 -22.758 1.00 79.16 195 ILE B C 1
ATOM 3013 O O . ILE B 2 187 ? -7.948 -52.463 -22.003 1.00 84.57 195 ILE B O 1
ATOM 3018 N N . LEU B 2 188 ? -6.728 -52.041 -23.823 1.00 78.28 196 LEU B N 1
ATOM 3019 C CA . LEU B 2 188 ? -6.581 -53.447 -24.139 1.00 76.09 196 LEU B CA 1
ATOM 3020 C C . LEU B 2 188 ? -5.540 -54.083 -23.249 1.00 77.58 196 LEU B C 1
ATOM 3021 O O . LEU B 2 188 ? -5.761 -55.183 -22.761 1.00 81.64 196 LEU B O 1
ATOM 3026 N N . ALA B 2 189 ? -4.429 -53.371 -23.023 1.00 79.81 197 ALA B N 1
ATOM 3027 C CA . ALA B 2 189 ? -3.321 -53.825 -22.168 1.00 77.43 197 ALA B CA 1
ATOM 3028 C C . ALA B 2 189 ? -2.232 -52.751 -22.045 1.00 78.26 197 ALA B C 1
ATOM 3029 O O . ALA B 2 189 ? -2.116 -51.889 -22.916 1.00 74.83 197 ALA B O 1
ATOM 3031 N N . VAL B 2 190 ? -1.423 -52.836 -20.979 1.00 77.87 198 VAL B N 1
ATOM 3032 C CA . VAL B 2 190 ? -0.469 -51.789 -20.589 1.00 73.63 198 VAL B CA 1
ATOM 3033 C C . VAL B 2 190 ? 0.881 -52.385 -20.184 1.00 81.69 198 VAL B C 1
ATOM 3034 O O . VAL B 2 190 ? 0.949 -53.225 -19.279 1.00 82.00 198 VAL B O 1
ATOM 3038 N N . TYR B 2 191 ? 1.961 -51.951 -20.833 1.00 79.99 199 TYR B N 1
ATOM 3039 C CA . TYR B 2 191 ? 3.274 -52.459 -20.487 1.00 76.41 199 TYR B CA 1
ATOM 3040 C C . TYR B 2 191 ? 3.985 -51.469 -19.594 1.00 82.25 199 TYR B C 1
ATOM 3041 O O . TYR B 2 191 ? 3.938 -50.270 -19.856 1.00 84.08 199 TYR B O 1
ATOM 3050 N N . GLU B 2 192 ? 4.612 -51.965 -18.525 1.00 84.82 200 GLU B N 1
ATOM 3051 C CA . GLU B 2 192 ? 5.578 -51.192 -17.758 1.00 81.93 200 GLU B CA 1
ATOM 3052 C C . GLU B 2 192 ? 6.548 -52.101 -17.016 1.00 82.45 200 GLU B C 1
ATOM 3053 O O . GLU B 2 192 ? 6.117 -53.044 -16.361 1.00 81.85 200 GLU B O 1
ATOM 3059 N N . ASP B 2 193 ? 7.841 -51.763 -17.055 1.00 85.96 201 ASP B N 1
ATOM 3060 C CA . ASP B 2 193 ? 8.869 -52.420 -16.237 1.00 83.97 201 ASP B CA 1
ATOM 3061 C C . ASP B 2 193 ? 8.762 -53.959 -16.297 1.00 79.96 201 ASP B C 1
ATOM 3062 O O . ASP B 2 193 ? 8.577 -54.629 -15.283 1.00 78.37 201 ASP B O 1
ATOM 3067 N N . GLY B 2 194 ? 8.821 -54.509 -17.500 1.00 77.21 202 GLY B N 1
ATOM 3068 C CA . GLY B 2 194 ? 8.816 -55.951 -17.654 1.00 79.93 202 GLY B CA 1
ATOM 3069 C C . GLY B 2 194 ? 7.520 -56.669 -17.294 1.00 86.08 202 GLY B C 1
ATOM 3070 O O . GLY B 2 194 ? 7.530 -57.888 -17.134 1.00 88.88 202 GLY B O 1
ATOM 3071 N N . ILE B 2 195 ? 6.414 -55.928 -17.177 1.00 83.53 203 ILE B N 1
ATOM 3072 C CA . ILE B 2 195 ? 5.108 -56.495 -16.824 1.00 83.06 203 ILE B CA 1
ATOM 3073 C C . ILE B 2 195 ? 4.021 -56.090 -17.820 1.00 85.01 203 ILE B C 1
ATOM 3074 O O . ILE B 2 195 ? 3.932 -54.923 -18.203 1.00 81.74 203 ILE B O 1
ATOM 3079 N N . ILE B 2 196 ? 3.177 -57.026 -18.244 1.00 84.97 204 ILE B N 1
ATOM 3080 C CA . ILE B 2 196 ? 2.013 -56.600 -19.020 1.00 82.20 204 ILE B CA 1
ATOM 3081 C C . ILE B 2 196 ? 0.737 -56.682 -18.191 1.00 80.48 204 ILE B C 1
ATOM 3082 O O . ILE B 2 196 ? 0.311 -57.759 -17.809 1.00 81.69 204 ILE B O 1
ATOM 3087 N N . TYR B 2 197 ? 0.146 -55.529 -17.907 1.00 79.74 205 TYR B N 1
ATOM 3088 C CA . TYR B 2 197 ? -1.089 -55.457 -17.148 1.00 82.29 205 TYR B CA 1
ATOM 3089 C C . TYR B 2 197 ? -2.302 -55.531 -18.064 1.00 86.68 205 TYR B C 1
ATOM 3090 O O . TYR B 2 197 ? -2.365 -54.855 -19.099 1.00 81.17 205 TYR B O 1
ATOM 3099 N N . THR B 2 198 ? -3.276 -56.336 -17.650 1.00 91.28 206 THR B N 1
ATOM 3100 C CA . THR B 2 198 ? -4.462 -56.596 -18.449 1.00 89.95 206 THR B CA 1
ATOM 3101 C C . THR B 2 198 ? -5.655 -55.997 -17.722 1.00 94.73 206 THR B C 1
ATOM 3102 O O . THR B 2 198 ? -5.576 -55.756 -16.522 1.00 97.52 206 THR B O 1
ATOM 3106 N N . PRO B 2 199 ? -6.740 -55.695 -18.451 1.00 98.69 207 PRO B N 1
ATOM 3107 C CA . PRO B 2 199 ? -7.942 -55.035 -17.903 1.00 98.91 207 PRO B CA 1
ATOM 3108 C C . PRO B 2 199 ? -8.509 -55.651 -16.612 1.00 101.82 207 PRO B C 1
ATOM 3109 O O . PRO B 2 199 ? -9.059 -54.917 -15.785 1.00 102.76 207 PRO B O 1
ATOM 3113 N N . ASP B 2 200 ? -8.387 -56.966 -16.452 1.00 100.43 208 ASP B N 1
ATOM 3114 C CA . ASP B 2 200 ? -8.696 -57.622 -15.182 1.00 103.34 208 ASP B CA 1
ATOM 3115 C C . ASP B 2 200 ? -7.956 -56.944 -14.028 1.00 104.31 208 ASP B C 1
ATOM 3116 O O . ASP B 2 200 ? -8.562 -56.317 -13.157 1.00 107.16 208 ASP B O 1
ATOM 3121 N N . VAL B 2 201 ? -6.632 -57.076 -14.058 1.00 100.14 209 VAL B N 1
ATOM 3122 C CA . VAL B 2 201 ? -5.734 -56.549 -13.037 1.00 100.18 209 VAL B CA 1
ATOM 3123 C C . VAL B 2 201 ? -5.867 -55.039 -12.811 1.00 99.79 209 VAL B C 1
ATOM 3124 O O . VAL B 2 201 ? -5.773 -54.568 -11.684 1.00 100.06 209 VAL B O 1
ATOM 3128 N N . LEU B 2 202 ? -6.075 -54.275 -13.876 1.00 98.57 210 LEU B N 1
ATOM 3129 C CA . LEU B 2 202 ? -6.100 -52.822 -13.743 1.00 100.65 210 LEU B CA 1
ATOM 3130 C C . LEU B 2 202 ? -7.368 -52.344 -13.057 1.00 104.37 210 LEU B C 1
ATOM 3131 O O . LEU B 2 202 ? -7.435 -51.207 -12.586 1.00 101.69 210 LEU B O 1
ATOM 3136 N N . LYS B 2 203 ? -8.361 -53.229 -12.998 1.00 107.68 211 LYS B N 1
ATOM 3137 C CA . LYS B 2 203 ? -9.674 -52.914 -12.430 1.00 112.67 211 LYS B CA 1
ATOM 3138 C C . LYS B 2 203 ? -9.719 -52.871 -10.900 1.00 117.97 211 LYS B C 1
ATOM 3139 O O . LYS B 2 203 ? -10.430 -52.042 -10.326 1.00 120.14 211 LYS B O 1
ATOM 3145 N N . VAL B 2 204 ? -8.943 -53.742 -10.256 1.00 120.68 212 VAL B N 1
ATOM 3146 C CA . VAL B 2 204 ? -9.075 -54.016 -8.823 1.00 126.41 212 VAL B CA 1
ATOM 3147 C C . VAL B 2 204 ? -9.099 -52.773 -7.920 1.00 137.00 212 VAL B C 1
ATOM 3148 O O . VAL B 2 204 ? -8.324 -51.822 -8.101 1.00 133.82 212 VAL B O 1
ATOM 3152 N N . ASP B 2 205 ? -10.010 -52.822 -6.946 1.00 143.41 213 ASP B N 1
ATOM 3153 C CA . ASP B 2 205 ? -10.298 -51.729 -6.016 1.00 150.89 213 ASP B CA 1
ATOM 3154 C C . ASP B 2 205 ? -9.917 -52.108 -4.572 1.00 156.07 213 ASP B C 1
ATOM 3155 O O . ASP B 2 205 ? -9.324 -53.162 -4.333 1.00 155.77 213 ASP B O 1
ATOM 3160 N N . GLU B 2 206 ? -10.246 -51.240 -3.616 1.00 158.71 214 GLU B N 1
ATOM 3161 C CA . GLU B 2 206 ? -9.963 -51.499 -2.202 1.00 158.77 214 GLU B CA 1
ATOM 3162 C C . GLU B 2 206 ? -11.170 -52.078 -1.456 1.00 159.02 214 GLU B C 1
ATOM 3163 O O . GLU B 2 206 ? -12.244 -51.477 -1.442 1.00 159.65 214 GLU B O 1
ATOM 3169 N N . GLU B 2 207 ? -10.984 -53.242 -0.835 1.00 160.03 215 GLU B N 1
ATOM 3170 C CA . GLU B 2 207 ? -12.070 -53.924 -0.126 1.00 162.05 215 GLU B CA 1
ATOM 3171 C C . GLU B 2 207 ? -11.924 -53.814 1.391 1.00 160.14 215 GLU B C 1
ATOM 3172 O O . GLU B 2 207 ? -12.765 -54.310 2.143 1.00 158.32 215 GLU B O 1
ATOM 3178 N N . ALA C 3 2 ? -40.215 -31.752 -16.035 1.00 168.69 1 ALA C N 1
ATOM 3179 C CA . ALA C 3 2 ? -38.928 -32.001 -16.674 1.00 169.41 1 ALA C CA 1
ATOM 3180 C C . ALA C 3 2 ? -38.149 -30.697 -16.875 1.00 173.94 1 ALA C C 1
ATOM 3181 O O . ALA C 3 2 ? -38.690 -29.607 -16.668 1.00 173.12 1 ALA C O 1
ATOM 3183 N N . LYS C 3 3 ? -36.873 -30.821 -17.251 1.00 173.29 2 LYS C N 1
ATOM 3184 C CA . LYS C 3 3 ? -36.063 -29.677 -17.680 1.00 168.37 2 LYS C CA 1
ATOM 3185 C C . LYS C 3 3 ? -35.548 -29.914 -19.101 1.00 167.30 2 LYS C C 1
ATOM 3186 O O . LYS C 3 3 ? -34.933 -30.948 -19.392 1.00 165.76 2 LYS C O 1
ATOM 3192 N N . GLU C 3 4 ? -35.818 -28.959 -19.985 1.00 165.83 3 GLU C N 1
ATOM 3193 C CA . GLU C 3 4 ? -35.342 -29.028 -21.360 1.00 162.13 3 GLU C CA 1
ATOM 3194 C C . GLU C 3 4 ? -34.611 -27.745 -21.702 1.00 155.52 3 GLU C C 1
ATOM 3195 O O . GLU C 3 4 ? -35.094 -26.653 -21.406 1.00 155.17 3 GLU C O 1
ATOM 3201 N N . VAL C 3 5 ? -33.446 -27.873 -22.322 1.00 151.19 4 VAL C N 1
ATOM 3202 C CA . VAL C 3 5 ? -32.697 -26.696 -22.723 1.00 147.48 4 VAL C CA 1
ATOM 3203 C C . VAL C 3 5 ? -32.821 -26.504 -24.230 1.00 141.57 4 VAL C C 1
ATOM 3204 O O . VAL C 3 5 ? -32.742 -27.469 -24.999 1.00 136.15 4 VAL C O 1
ATOM 3208 N N . VAL C 3 6 ? -33.048 -25.255 -24.637 1.00 138.70 5 VAL C N 1
ATOM 3209 C CA . VAL C 3 6 ? -33.223 -24.913 -26.044 1.00 134.25 5 VAL C CA 1
ATOM 3210 C C . VAL C 3 6 ? -32.325 -23.757 -26.466 1.00 131.67 5 VAL C C 1
ATOM 3211 O O . VAL C 3 6 ? -32.342 -22.688 -25.856 1.00 131.68 5 VAL C O 1
ATOM 3215 N N . GLU C 3 7 ? -31.540 -23.976 -27.514 1.00 128.91 6 GLU C N 1
ATOM 3216 C CA . GLU C 3 7 ? -30.675 -22.931 -28.046 1.00 127.71 6 GLU C CA 1
ATOM 3217 C C . GLU C 3 7 ? -31.156 -22.531 -29.433 1.00 123.09 6 GLU C C 1
ATOM 3218 O O . GLU C 3 7 ? -31.479 -23.388 -30.258 1.00 123.38 6 GLU C O 1
ATOM 3224 N N . VAL C 3 8 ? -31.252 -21.226 -29.668 1.00 116.21 7 VAL C N 1
ATOM 3225 C CA . VAL C 3 8 ? -31.470 -20.695 -31.006 1.00 111.08 7 VAL C CA 1
ATOM 3226 C C . VAL C 3 8 ? -30.607 -19.461 -31.179 1.00 108.79 7 VAL C C 1
ATOM 3227 O O . VAL C 3 8 ? -30.243 -18.820 -30.198 1.00 108.68 7 VAL C O 1
ATOM 3231 N N . LEU C 3 9 ? -30.259 -19.122 -32.413 1.00 106.44 8 LEU C N 1
ATOM 3232 C CA . LEU C 3 9 ? -29.566 -17.860 -32.599 1.00 111.68 8 LEU C CA 1
ATOM 3233 C C . LEU C 3 9 ? -30.553 -16.801 -33.078 1.00 109.64 8 LEU C C 1
ATOM 3234 O O . LEU C 3 9 ? -31.278 -16.986 -34.048 1.00 103.71 8 LEU C O 1
ATOM 3239 N N . VAL C 3 10 ? -30.558 -15.689 -32.354 1.00 111.71 9 VAL C N 1
ATOM 3240 C CA . VAL C 3 10 ? -31.502 -14.604 -32.534 1.00 112.60 9 VAL C CA 1
ATOM 3241 C C . VAL C 3 10 ? -30.757 -13.355 -32.948 1.00 118.15 9 VAL C C 1
ATOM 3242 O O . VAL C 3 10 ? -29.563 -13.233 -32.682 1.00 118.44 9 VAL C O 1
ATOM 3246 N N . THR C 3 11 ? -31.443 -12.427 -33.606 1.00 118.15 10 THR C N 1
ATOM 3247 C CA . THR C 3 11 ? -30.812 -11.152 -33.903 1.00 121.18 10 THR C CA 1
ATOM 3248 C C . THR C 3 11 ? -30.752 -10.386 -32.600 1.00 124.58 10 THR C C 1
ATOM 3249 O O . THR C 3 11 ? -31.775 -10.202 -31.952 1.00 126.37 10 THR C O 1
ATOM 3253 N N . GLY C 3 12 ? -29.556 -9.955 -32.205 1.00 129.76 11 GLY C N 1
ATOM 3254 C CA . GLY C 3 12 ? -29.375 -9.337 -30.901 1.00 137.42 11 GLY C CA 1
ATOM 3255 C C . GLY C 3 12 ? -30.108 -8.016 -30.748 1.00 139.05 11 GLY C C 1
ATOM 3256 O O . GLY C 3 12 ? -29.844 -7.071 -31.491 1.00 137.86 11 GLY C O 1
ATOM 3257 N N . GLY C 3 13 ? -31.011 -7.964 -29.763 1.00 141.34 12 GLY C N 1
ATOM 3258 C CA . GLY C 3 13 ? -31.877 -6.822 -29.492 1.00 138.63 12 GLY C CA 1
ATOM 3259 C C . GLY C 3 13 ? -33.214 -6.846 -30.222 1.00 133.33 12 GLY C C 1
ATOM 3260 O O . GLY C 3 13 ? -34.205 -6.277 -29.766 1.00 133.07 12 GLY C O 1
ATOM 3261 N N . ARG C 3 14 ? -33.242 -7.543 -31.348 1.00 130.25 13 ARG C N 1
ATOM 3262 C CA . ARG C 3 14 ? -34.396 -7.571 -32.233 1.00 126.72 13 ARG C CA 1
ATOM 3263 C C . ARG C 3 14 ? -35.286 -8.798 -32.066 1.00 128.33 13 ARG C C 1
ATOM 3264 O O . ARG C 3 14 ? -36.152 -9.038 -32.899 1.00 126.87 13 ARG C O 1
ATOM 3272 N N . ALA C 3 15 ? -35.025 -9.614 -31.050 1.00 132.32 14 ALA C N 1
ATOM 3273 C CA . ALA C 3 15 ? -35.760 -10.875 -30.863 1.00 130.00 14 ALA C CA 1
ATOM 3274 C C . ALA C 3 15 ? -37.269 -10.705 -30.835 1.00 127.42 14 ALA C C 1
ATOM 3275 O O . ALA C 3 15 ? -37.789 -9.811 -30.175 1.00 131.45 14 ALA C O 1
ATOM 3277 N N . THR C 3 16 ? -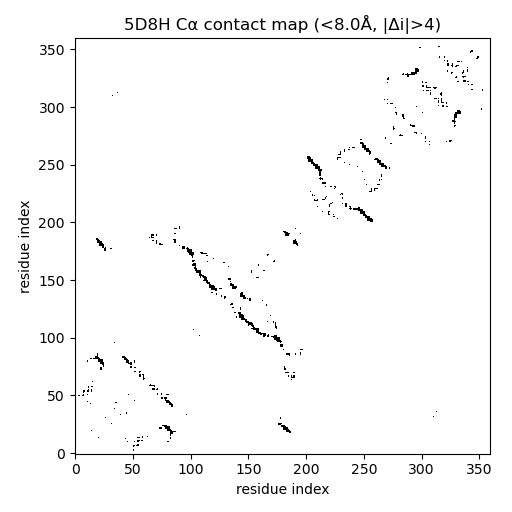37.972 -11.580 -31.544 1.00 127.11 15 THR C N 1
ATOM 3278 C CA . THR C 3 16 ? -39.423 -11.485 -31.633 1.00 121.96 15 THR C CA 1
ATOM 3279 C C . THR C 3 16 ? -40.125 -12.728 -31.128 1.00 121.38 15 THR C C 1
ATOM 3280 O O . THR C 3 16 ? -39.499 -13.674 -30.677 1.00 125.80 15 THR C O 1
ATOM 3284 N N . ALA C 3 17 ? -41.444 -12.721 -31.252 1.00 127.51 16 ALA C N 1
ATOM 3285 C CA . ALA C 3 17 ? -42.293 -13.819 -30.799 1.00 127.27 16 ALA C CA 1
ATOM 3286 C C . ALA C 3 17 ? -42.417 -14.885 -31.879 1.00 123.76 16 ALA C C 1
ATOM 3287 O O . ALA C 3 17 ? -43.181 -15.853 -31.742 1.00 119.58 16 ALA C O 1
ATOM 3289 N N . GLY C 3 18 ? -41.693 -14.681 -32.974 1.00 126.14 17 GLY C N 1
ATOM 3290 C CA . GLY C 3 18 ? -41.676 -15.659 -34.044 1.00 121.08 17 GLY C CA 1
ATOM 3291 C C . GLY C 3 18 ? -40.882 -15.295 -35.295 1.00 121.62 17 GLY C C 1
ATOM 3292 O O . GLY C 3 18 ? -40.571 -14.115 -35.522 1.00 124.86 17 GLY C O 1
ATOM 3293 N N . PRO C 3 19 ? -40.542 -16.324 -36.105 1.00 115.16 18 PRO C N 1
ATOM 3294 C CA . PRO C 3 19 ? -40.560 -17.633 -35.466 1.00 110.41 18 PRO C CA 1
ATOM 3295 C C . PRO C 3 19 ? -39.357 -17.873 -34.561 1.00 113.71 18 PRO C C 1
ATOM 3296 O O . PRO C 3 19 ? -39.648 -18.017 -33.377 1.00 115.17 18 PRO C O 1
ATOM 3300 N N . PRO C 3 20 ? -38.093 -17.667 -35.031 1.00 109.06 19 PRO C N 1
ATOM 3301 C CA . PRO C 3 20 ? -37.127 -18.729 -34.681 1.00 104.59 19 PRO C CA 1
ATOM 3302 C C . PRO C 3 20 ? -37.206 -19.162 -33.224 1.00 104.85 19 PRO C C 1
ATOM 3303 O O . PRO C 3 20 ? -37.302 -20.357 -32.925 1.00 105.37 19 PRO C O 1
ATOM 3307 N N . LEU C 3 21 ? -37.260 -18.185 -32.335 1.00 102.94 20 LEU C N 1
ATOM 3308 C CA . LEU C 3 21 ? -37.466 -18.440 -30.925 1.00 105.23 20 LEU C CA 1
ATOM 3309 C C . LEU C 3 21 ? -38.806 -19.155 -30.657 1.00 113.12 20 LEU C C 1
ATOM 3310 O O . LEU C 3 21 ? -38.878 -20.065 -29.828 1.00 114.75 20 LEU C O 1
ATOM 3315 N N . GLY C 3 22 ? -39.848 -18.769 -31.391 1.00 110.87 21 GLY C N 1
ATOM 3316 C CA . GLY C 3 22 ? -41.180 -19.296 -31.182 1.00 104.13 21 GLY C CA 1
ATOM 3317 C C . GLY C 3 22 ? -41.384 -20.794 -31.283 1.00 106.81 21 GLY C C 1
ATOM 3318 O O . GLY C 3 22 ? -41.820 -21.401 -30.310 1.00 117.69 21 GLY C O 1
ATOM 3319 N N . PRO C 3 23 ? -41.077 -21.410 -32.439 1.00 101.24 22 PRO C N 1
ATOM 3320 C CA . PRO C 3 23 ? -41.306 -22.861 -32.531 1.00 101.70 22 PRO C CA 1
ATOM 3321 C C . PRO C 3 23 ? -40.423 -23.639 -31.565 1.00 111.13 22 PRO C C 1
ATOM 3322 O O . PRO C 3 23 ? -40.676 -24.813 -31.284 1.00 111.74 22 PRO C O 1
ATOM 3326 N N . ALA C 3 24 ? -39.395 -22.956 -31.066 1.00 111.48 23 ALA C N 1
ATOM 3327 C CA . ALA C 3 24 ? -38.403 -23.545 -30.187 1.00 114.78 23 ALA C CA 1
ATOM 3328 C C . ALA C 3 24 ? -38.793 -23.567 -28.698 1.00 121.72 23 ALA C C 1
ATOM 3329 O O . ALA C 3 24 ? -38.210 -24.323 -27.931 1.00 129.20 23 ALA C O 1
ATOM 3331 N N . ILE C 3 25 ? -39.769 -22.769 -28.276 1.00 121.51 24 ILE C N 1
ATOM 3332 C CA . ILE C 3 25 ? -40.131 -22.760 -26.855 1.00 129.54 24 ILE C CA 1
ATOM 3333 C C . ILE C 3 25 ? -41.595 -23.123 -26.581 1.00 137.79 24 ILE C C 1
ATOM 3334 O O . ILE C 3 25 ? -41.853 -23.956 -25.726 1.00 142.40 24 ILE C O 1
ATOM 3339 N N . GLY C 3 26 ? -42.548 -22.485 -27.256 1.00 133.81 25 GLY C N 1
ATOM 3340 C CA . GLY C 3 26 ? -43.964 -22.676 -26.955 1.00 138.46 25 GLY C CA 1
ATOM 3341 C C . GLY C 3 26 ? -44.431 -24.091 -26.604 1.00 141.87 25 GLY C C 1
ATOM 3342 O O . GLY C 3 26 ? -45.363 -24.238 -25.801 1.00 143.71 25 GLY C O 1
ATOM 3343 N N . PRO C 3 27 ? -43.811 -25.132 -27.204 1.00 138.96 26 PRO C N 1
ATOM 3344 C CA . PRO C 3 27 ? -43.904 -26.509 -26.685 1.00 141.23 26 PRO C CA 1
ATOM 3345 C C . PRO C 3 27 ? -43.420 -26.712 -25.228 1.00 144.24 26 PRO C C 1
ATOM 3346 O O . PRO C 3 27 ? -43.637 -27.785 -24.659 1.00 143.32 26 PRO C O 1
ATOM 3350 N N . LEU C 3 28 ? -42.739 -25.726 -24.650 1.00 146.09 27 LEU C N 1
ATOM 3351 C CA . LEU C 3 28 ? -42.298 -25.817 -23.256 1.00 148.78 27 LEU C CA 1
ATOM 3352 C C . LEU C 3 28 ? -43.325 -25.243 -22.283 1.00 151.20 27 LEU C C 1
ATOM 3353 O O . LEU C 3 28 ? -43.048 -25.123 -21.087 1.00 154.46 27 LEU C O 1
ATOM 3358 N N . GLY C 3 29 ? -44.491 -24.861 -22.807 1.00 150.46 28 GLY C N 1
ATOM 3359 C CA . GLY C 3 29 ? -45.622 -24.449 -21.988 1.00 149.85 28 GLY C CA 1
ATOM 3360 C C . GLY C 3 29 ? -45.338 -23.184 -21.209 1.00 152.12 28 GLY C C 1
ATOM 3361 O O . GLY C 3 29 ? -46.002 -22.872 -20.213 1.00 147.85 28 GLY C O 1
ATOM 3362 N N . VAL C 3 30 ? -44.328 -22.461 -21.674 1.00 152.90 29 VAL C N 1
ATOM 3363 C CA . VAL C 3 30 ? -44.001 -21.170 -21.128 1.00 151.75 29 VAL C CA 1
ATOM 3364 C C . VAL C 3 30 ? -44.592 -20.138 -22.071 1.00 152.87 29 VAL C C 1
ATOM 3365 O O . VAL C 3 30 ? -44.792 -20.373 -23.264 1.00 151.48 29 VAL C O 1
ATOM 3369 N N . ASN C 3 31 ? -44.956 -19.031 -21.456 1.00 156.63 30 ASN C N 1
ATOM 3370 C CA . ASN C 3 31 ? -45.441 -17.806 -22.053 1.00 161.16 30 ASN C CA 1
ATOM 3371 C C . ASN C 3 31 ? -44.303 -17.381 -23.068 1.00 157.91 30 ASN C C 1
ATOM 3372 O O . ASN C 3 31 ? -43.135 -17.734 -22.855 1.00 156.48 30 ASN C O 1
ATOM 3377 N N . VAL C 3 32 ? -44.654 -16.780 -24.222 1.00 158.54 31 VAL C N 1
ATOM 3378 C CA . VAL C 3 32 ? -43.681 -16.443 -25.303 1.00 158.09 31 VAL C CA 1
ATOM 3379 C C . VAL C 3 32 ? -42.787 -15.132 -25.179 1.00 160.40 31 VAL C C 1
ATOM 3380 O O . VAL C 3 32 ? -41.583 -15.218 -25.436 1.00 161.08 31 VAL C O 1
ATOM 3392 N N . GLN C 3 34 ? -42.168 -13.488 -22.404 1.00 160.80 33 GLN C N 1
ATOM 3393 C CA . GLN C 3 34 ? -41.388 -13.597 -21.177 1.00 163.95 33 GLN C CA 1
ATOM 3394 C C . GLN C 3 34 ? -39.921 -13.883 -21.482 1.00 162.59 33 GLN C C 1
ATOM 3395 O O . GLN C 3 34 ? -39.027 -13.215 -20.962 1.00 159.16 33 GLN C O 1
ATOM 3401 N N . VAL C 3 35 ? -39.681 -14.880 -22.327 1.00 160.83 34 VAL C N 1
ATOM 3402 C CA . VAL C 3 35 ? -38.324 -15.255 -22.704 1.00 161.57 34 VAL C CA 1
ATOM 3403 C C . VAL C 3 35 ? -37.834 -14.429 -23.889 1.00 156.68 34 VAL C C 1
ATOM 3404 O O . VAL C 3 35 ? -36.888 -14.814 -24.577 1.00 155.75 34 VAL C O 1
ATOM 3408 N N . VAL C 3 36 ? -38.483 -13.293 -24.120 1.00 155.75 35 VAL C N 1
ATOM 3409 C CA . VAL C 3 36 ? -38.116 -12.412 -25.222 1.00 154.15 35 VAL C CA 1
ATOM 3410 C C . VAL C 3 36 ? -37.627 -11.061 -24.710 1.00 153.90 35 VAL C C 1
ATOM 3411 O O . VAL C 3 36 ? -36.650 -10.510 -25.218 1.00 152.80 35 VAL C O 1
ATOM 3415 N N . LYS C 3 37 ? -38.312 -10.533 -23.701 1.00 154.49 36 LYS C N 1
ATOM 3416 C CA . LYS C 3 37 ? -37.945 -9.231 -23.113 1.00 156.46 36 LYS C CA 1
ATOM 3417 C C . LYS C 3 37 ? -36.486 -9.254 -22.752 1.00 155.72 36 LYS C C 1
ATOM 3418 O O . LYS C 3 37 ? -35.700 -8.402 -23.137 1.00 153.51 36 LYS C O 1
ATOM 3424 N N . GLU C 3 38 ? -36.175 -10.297 -21.999 1.00 156.00 37 GLU C N 1
ATOM 3425 C CA . GLU C 3 38 ? -35.013 -10.393 -21.172 1.00 155.52 37 GLU C CA 1
ATOM 3426 C C . GLU C 3 38 ? -33.857 -10.852 -22.062 1.00 158.08 37 GLU C C 1
ATOM 3427 O O . GLU C 3 38 ? -32.684 -10.674 -21.731 1.00 158.61 37 GLU C O 1
ATOM 3433 N N . ILE C 3 39 ? -34.199 -11.384 -23.233 1.00 155.25 38 ILE C N 1
ATOM 3434 C CA . ILE C 3 39 ? -33.192 -11.656 -24.253 1.00 153.65 38 ILE C CA 1
ATOM 3435 C C . ILE C 3 39 ? -32.732 -10.331 -24.829 1.00 152.57 38 ILE C C 1
ATOM 3436 O O . ILE C 3 39 ? -31.540 -10.018 -24.783 1.00 152.10 38 ILE C O 1
ATOM 3441 N N . ASN C 3 40 ? -33.677 -9.506 -25.265 1.00 148.85 39 ASN C N 1
ATOM 3442 C CA . ASN C 3 40 ? -33.330 -8.202 -25.803 1.00 147.29 39 ASN C CA 1
ATOM 3443 C C . ASN C 3 40 ? -32.678 -7.341 -24.714 1.00 150.53 39 ASN C C 1
ATOM 3444 O O . ASN C 3 40 ? -31.999 -6.342 -24.999 1.00 148.38 39 ASN C O 1
ATOM 3449 N N . GLU C 3 41 ? -32.876 -7.736 -23.457 1.00 152.41 40 GLU C N 1
ATOM 3450 C CA . GLU C 3 41 ? -32.045 -7.187 -22.386 1.00 155.61 40 GLU C CA 1
ATOM 3451 C C . GLU C 3 41 ? -30.568 -7.631 -22.474 1.00 157.12 40 GLU C C 1
ATOM 3452 O O . GLU C 3 41 ? -29.710 -6.784 -22.616 1.00 156.44 40 GLU C O 1
ATOM 3458 N N . LYS C 3 42 ? -30.274 -8.929 -22.479 1.00 157.35 41 LYS C N 1
ATOM 3459 C CA . LYS C 3 42 ? -28.866 -9.373 -22.416 1.00 156.49 41 LYS C CA 1
ATOM 3460 C C . LYS C 3 42 ? -28.147 -9.316 -23.773 1.00 152.87 41 LYS C C 1
ATOM 3461 O O . LYS C 3 42 ? -26.934 -9.500 -23.843 1.00 150.05 41 LYS C O 1
ATOM 3467 N N . THR C 3 43 ? -29.098 -8.816 -24.843 1.00 154.10 42 THR C N 1
ATOM 3468 C CA . THR C 3 43 ? -28.338 -8.718 -26.074 1.00 153.82 42 THR C CA 1
ATOM 3469 C C . THR C 3 43 ? -28.340 -7.280 -26.623 1.00 156.10 42 THR C C 1
ATOM 3470 O O . THR C 3 43 ? -28.052 -7.073 -27.793 1.00 154.96 42 THR C O 1
ATOM 3474 N N . LYS C 3 44 ? -28.662 -6.320 -25.780 1.00 161.73 43 LYS C N 1
ATOM 3475 C CA . LYS C 3 44 ? -28.664 -4.918 -26.154 1.00 157.51 43 LYS C CA 1
ATOM 3476 C C . LYS C 3 44 ? -27.367 -4.536 -26.805 1.00 154.33 43 LYS C C 1
ATOM 3477 O O . LYS C 3 44 ? -27.347 -3.957 -27.854 1.00 153.32 43 LYS C O 1
ATOM 3483 N N . ASP C 3 45 ? -26.275 -4.850 -26.148 1.00 151.10 44 ASP C N 1
ATOM 3484 C CA . ASP C 3 45 ? -24.949 -4.500 -26.647 1.00 153.09 44 ASP C CA 1
ATOM 3485 C C . ASP C 3 45 ? -24.609 -5.148 -27.999 1.00 157.46 44 ASP C C 1
ATOM 3486 O O . ASP C 3 45 ? -23.649 -4.740 -28.657 1.00 156.90 44 ASP C O 1
ATOM 3491 N N . TYR C 3 46 ? -24.938 -5.910 -28.383 1.00 155.92 45 TYR C N 1
ATOM 3492 C CA . TYR C 3 46 ? -24.998 -6.971 -29.368 1.00 151.48 45 TYR C CA 1
ATOM 3493 C C . TYR C 3 46 ? -26.060 -6.676 -30.447 1.00 149.17 45 TYR C C 1
ATOM 3494 O O . TYR C 3 46 ? -26.449 -7.569 -31.204 1.00 145.89 45 TYR C O 1
ATOM 3503 N N . GLU C 3 47 ? -26.562 -5.440 -30.466 1.00 148.22 46 GLU C N 1
ATOM 3504 C CA . GLU C 3 47 ? -27.612 -5.009 -31.389 1.00 143.30 46 GLU C CA 1
ATOM 3505 C C . GLU C 3 47 ? -27.317 -5.371 -32.852 1.00 140.69 46 GLU C C 1
ATOM 3506 O O . GLU C 3 47 ? -26.243 -5.057 -33.384 1.00 138.16 46 GLU C O 1
ATOM 3512 N N . GLY C 3 48 ? -28.280 -6.038 -33.489 1.00 137.96 47 GLY C N 1
ATOM 3513 C CA . GLY C 3 48 ? -28.204 -6.370 -34.903 1.00 137.84 47 GLY C CA 1
ATOM 3514 C C . GLY C 3 48 ? -27.429 -7.619 -35.297 1.00 138.15 47 GLY C C 1
ATOM 3515 O O . GLY C 3 48 ? -27.430 -8.002 -36.467 1.00 136.65 47 GLY C O 1
ATOM 3524 N N . GLN C 3 50 ? -26.191 -11.804 -34.901 1.00 122.19 49 GLN C N 1
ATOM 3525 C CA . GLN C 3 50 ? -26.654 -13.119 -34.503 1.00 119.31 49 GLN C CA 1
ATOM 3526 C C . GLN C 3 50 ? -25.919 -13.517 -33.245 1.00 117.16 49 GLN C C 1
ATOM 3527 O O . GLN C 3 50 ? -24.717 -13.323 -33.139 1.00 114.11 49 GLN C O 1
ATOM 3533 N N . VAL C 3 51 ? -26.649 -14.030 -32.267 1.00 116.70 50 VAL C N 1
ATOM 3534 C CA . VAL C 3 51 ? -26.005 -14.570 -31.088 1.00 116.88 50 VAL C CA 1
ATOM 3535 C C . VAL C 3 51 ? -26.771 -15.781 -30.600 1.00 116.40 50 VAL C C 1
ATOM 3536 O O . VAL C 3 51 ? -27.988 -15.819 -30.684 1.00 113.87 50 VAL C O 1
ATOM 3540 N N . PRO C 3 52 ? -26.043 -16.796 -30.118 1.00 119.32 51 PRO C N 1
ATOM 3541 C CA . PRO C 3 52 ? -26.651 -17.980 -29.518 1.00 118.15 51 PRO C CA 1
ATOM 3542 C C . PRO C 3 52 ? -27.276 -17.640 -28.181 1.00 120.79 51 PRO C C 1
ATOM 3543 O O . PRO C 3 52 ? -26.685 -16.925 -27.381 1.00 122.24 51 PRO C O 1
ATOM 3547 N N . VAL C 3 53 ? -28.475 -18.145 -27.948 1.00 122.23 52 VAL C N 1
ATOM 3548 C CA . VAL C 3 53 ? -29.129 -17.951 -26.671 1.00 124.69 52 VAL C CA 1
ATOM 3549 C C . VAL C 3 53 ? -29.717 -19.268 -26.205 1.00 126.97 52 VAL C C 1
ATOM 3550 O O . VAL C 3 53 ? -30.474 -19.904 -26.929 1.00 125.82 52 VAL C O 1
ATOM 3554 N N . LYS C 3 54 ? -29.344 -19.687 -25.003 1.00 132.73 53 LYS C N 1
ATOM 3555 C CA . LYS C 3 54 ? -29.874 -20.917 -24.432 1.00 136.10 53 LYS C CA 1
ATOM 3556 C C . LYS C 3 54 ? -30.957 -20.575 -23.423 1.00 139.42 53 LYS C C 1
ATOM 3557 O O . LYS C 3 54 ? -30.780 -19.700 -22.575 1.00 141.65 53 LYS C O 1
ATOM 3563 N N . VAL C 3 55 ? -32.092 -21.245 -23.533 1.00 140.98 54 VAL C N 1
ATOM 3564 C CA . VAL C 3 55 ? -33.179 -21.004 -22.604 1.00 146.41 54 VAL C CA 1
ATOM 3565 C C . VAL C 3 55 ? -33.408 -22.258 -21.772 1.00 150.20 54 VAL C C 1
ATOM 3566 O O . VAL C 3 55 ? -33.946 -23.252 -22.267 1.00 146.59 54 VAL C O 1
ATOM 3570 N N . ILE C 3 56 ? -33.026 -22.213 -20.500 1.00 153.88 55 ILE C N 1
ATOM 3571 C CA . ILE C 3 56 ? -33.175 -23.396 -19.678 1.00 155.62 55 ILE C CA 1
ATOM 3572 C C . ILE C 3 56 ? -34.518 -23.329 -19.020 1.00 157.28 55 ILE C C 1
ATOM 3573 O O . ILE C 3 56 ? -34.740 -22.554 -18.094 1.00 158.42 55 ILE C O 1
ATOM 3578 N N . VAL C 3 57 ? -35.410 -24.182 -19.483 1.00 159.42 56 VAL C N 1
ATOM 3579 C CA . VAL C 3 57 ? -36.764 -24.142 -19.001 1.00 163.49 56 VAL C CA 1
ATOM 3580 C C . VAL C 3 57 ? -36.996 -25.436 -18.246 1.00 165.86 56 VAL C C 1
ATOM 3581 O O . VAL C 3 57 ? -36.346 -26.467 -18.524 1.00 165.33 56 VAL C O 1
ATOM 3585 N N . ASP C 3 58 ? -37.849 -25.319 -17.241 1.00 169.12 57 ASP C N 1
ATOM 3586 C CA . ASP C 3 58 ? -38.481 -26.416 -16.572 1.00 172.74 57 ASP C CA 1
ATOM 3587 C C . ASP C 3 58 ? -39.973 -26.416 -17.112 1.00 176.20 57 ASP C C 1
ATOM 3588 O O . ASP C 3 58 ? -40.581 -25.330 -17.204 1.00 175.93 57 ASP C O 1
ATOM 3593 N N . THR C 3 59 ? -40.531 -27.550 -17.588 1.00 175.91 58 THR C N 1
ATOM 3594 C CA . THR C 3 59 ? -41.906 -27.560 -18.190 1.00 175.28 58 THR C CA 1
ATOM 3595 C C . THR C 3 59 ? -43.056 -27.841 -17.206 1.00 175.13 58 THR C C 1
ATOM 3596 O O . THR C 3 59 ? -44.216 -27.487 -17.432 1.00 171.38 58 THR C O 1
ATOM 3600 N N . GLU C 3 60 ? -42.648 -28.475 -16.117 1.00 178.03 59 GLU C N 1
ATOM 3601 C CA . GLU C 3 60 ? -43.335 -28.831 -14.868 1.00 178.18 59 GLU C CA 1
ATOM 3602 C C . GLU C 3 60 ? -44.197 -27.778 -14.015 1.00 178.27 59 GLU C C 1
ATOM 3603 O O . GLU C 3 60 ? -45.423 -27.822 -13.947 1.00 178.28 59 GLU C O 1
ATOM 3609 N N . THR C 3 61 ? -43.417 -26.907 -13.376 1.00 177.36 60 THR C N 1
ATOM 3610 C CA . THR C 3 61 ? -43.508 -25.694 -12.513 1.00 177.30 60 THR C CA 1
ATOM 3611 C C . THR C 3 61 ? -43.115 -24.266 -13.073 1.00 176.94 60 THR C C 1
ATOM 3612 O O . THR C 3 61 ? -42.416 -23.556 -12.326 1.00 177.06 60 THR C O 1
ATOM 3616 N N . ARG C 3 62 ? -43.233 -23.960 -14.375 1.00 174.92 61 ARG C N 1
ATOM 3617 C CA . ARG C 3 62 ? -43.259 -22.543 -14.932 1.00 173.45 61 ARG C CA 1
ATOM 3618 C C . ARG C 3 62 ? -42.003 -21.767 -15.390 1.00 172.39 61 ARG C C 1
ATOM 3619 O O . ARG C 3 62 ? -42.117 -20.915 -16.272 1.00 171.59 61 ARG C O 1
ATOM 3627 N N . LYS C 3 63 ? -40.809 -22.144 -14.951 1.00 170.79 62 LYS C N 1
ATOM 3628 C CA . LYS C 3 63 ? -39.665 -21.190 -14.929 1.00 170.05 62 LYS C CA 1
ATOM 3629 C C . LYS C 3 63 ? -38.670 -21.286 -16.109 1.00 167.88 62 LYS C C 1
ATOM 3630 O O . LYS C 3 63 ? -38.392 -22.355 -16.645 1.00 165.14 62 LYS C O 1
ATOM 3636 N N . PHE C 3 64 ? -38.091 -20.173 -16.519 1.00 166.58 63 PHE C N 1
ATOM 3637 C CA . PHE C 3 64 ? -37.013 -20.285 -17.495 1.00 161.71 63 PHE C CA 1
ATOM 3638 C C . PHE C 3 64 ? -35.771 -19.515 -17.040 1.00 160.45 63 PHE C C 1
ATOM 3639 O O . PHE C 3 64 ? -35.772 -18.858 -16.002 1.00 160.30 63 PHE C O 1
ATOM 3647 N N . GLU C 3 65 ? -34.709 -19.601 -17.825 1.00 159.85 64 GLU C N 1
ATOM 3648 C CA . GLU C 3 65 ? -33.505 -18.826 -17.562 1.00 159.13 64 GLU C CA 1
ATOM 3649 C C . GLU C 3 65 ? -32.843 -18.606 -18.904 1.00 155.54 64 GLU C C 1
ATOM 3650 O O . GLU C 3 65 ? -33.216 -19.252 -19.880 1.00 153.75 64 GLU C O 1
ATOM 3656 N N . ILE C 3 66 ? -31.901 -17.676 -18.973 1.00 152.15 65 ILE C N 1
ATOM 3657 C CA . ILE C 3 66 ? -31.299 -17.319 -20.243 1.00 149.09 65 ILE C CA 1
ATOM 3658 C C . ILE C 3 66 ? -29.783 -17.249 -20.164 1.00 149.92 65 ILE C C 1
ATOM 3659 O O . ILE C 3 66 ? -29.236 -16.529 -19.332 1.00 156.17 65 ILE C O 1
ATOM 3664 N N . GLU C 3 67 ? -29.106 -17.999 -21.029 1.00 144.36 66 GLU C N 1
ATOM 3665 C CA . GLU C 3 67 ? -27.655 -17.901 -21.154 1.00 137.09 66 GLU C CA 1
ATOM 3666 C C . GLU C 3 67 ? -27.289 -17.306 -22.510 1.00 131.26 66 GLU C C 1
ATOM 3667 O O . GLU C 3 67 ? -27.446 -17.959 -23.535 1.00 130.08 66 GLU C O 1
ATOM 3673 N N . VAL C 3 68 ? -26.786 -16.080 -22.525 1.00 130.33 67 VAL C N 1
ATOM 3674 C CA . VAL C 3 68 ? -26.284 -15.515 -23.772 1.00 128.22 67 VAL C CA 1
ATOM 3675 C C . VAL C 3 68 ? -24.913 -16.105 -24.110 1.00 129.10 67 VAL C C 1
ATOM 3676 O O . VAL C 3 68 ? -23.965 -16.009 -23.326 1.00 128.51 67 VAL C O 1
ATOM 3680 N N . GLY C 3 69 ? -24.819 -16.717 -25.287 1.00 124.60 68 GLY C N 1
ATOM 3681 C CA . GLY C 3 69 ? -23.589 -17.335 -25.744 1.00 120.57 68 GLY C CA 1
ATOM 3682 C C . GLY C 3 69 ? -22.724 -16.399 -26.563 1.00 119.53 68 GLY C C 1
ATOM 3683 O O . GLY C 3 69 ? -22.855 -15.180 -26.474 1.00 122.46 68 GLY C O 1
ATOM 3684 N N . ILE C 3 70 ? -21.824 -16.975 -27.353 1.00 118.43 69 ILE C N 1
ATOM 3685 C CA . ILE C 3 70 ? -20.863 -16.202 -28.144 1.00 114.99 69 ILE C CA 1
ATOM 3686 C C . ILE C 3 70 ? -21.233 -16.255 -29.627 1.00 111.94 69 ILE C C 1
ATOM 3687 O O . ILE C 3 70 ? -21.449 -17.334 -30.173 1.00 110.64 69 ILE C O 1
ATOM 3692 N N . PRO C 3 71 ? -21.321 -15.086 -30.278 1.00 111.82 70 PRO C N 1
ATOM 3693 C CA . PRO C 3 71 ? -21.736 -14.958 -31.683 1.00 109.49 70 PRO C CA 1
ATOM 3694 C C . PRO C 3 71 ? -20.877 -15.796 -32.622 1.00 102.49 70 PRO C C 1
ATOM 3695 O O . PRO C 3 71 ? -19.753 -16.099 -32.271 1.00 101.25 70 PRO C O 1
ATOM 3699 N N . PRO C 3 72 ? -21.402 -16.167 -33.798 1.00 99.44 71 PRO C N 1
ATOM 3700 C CA . PRO C 3 72 ? -20.609 -16.940 -34.751 1.00 93.45 71 PRO C CA 1
ATOM 3701 C C . PRO C 3 72 ? -19.429 -16.133 -35.251 1.00 95.55 71 PRO C C 1
ATOM 3702 O O . PRO C 3 72 ? -19.337 -14.960 -34.935 1.00 96.51 71 PRO C O 1
ATOM 3706 N N . THR C 3 73 ? -18.549 -16.731 -36.043 1.00 98.95 72 THR C N 1
ATOM 3707 C CA . THR C 3 73 ? -17.321 -16.030 -36.401 1.00 99.56 72 THR C CA 1
ATOM 3708 C C . THR C 3 73 ? -17.622 -14.983 -37.445 1.00 100.62 72 THR C C 1
ATOM 3709 O O . THR C 3 73 ? -17.122 -13.860 -37.371 1.00 99.77 72 THR C O 1
ATOM 3713 N N . THR C 3 74 ? -18.441 -15.362 -38.419 1.00 97.59 73 THR C N 1
ATOM 3714 C CA . THR C 3 74 ? -18.814 -14.441 -39.471 1.00 97.38 73 THR C CA 1
ATOM 3715 C C . THR C 3 74 ? -19.422 -13.182 -38.847 1.00 102.59 73 THR C C 1
ATOM 3716 O O . THR C 3 74 ? -19.232 -12.084 -39.357 1.00 103.44 73 THR C O 1
ATOM 3720 N N . ALA C 3 75 ? -20.115 -13.328 -37.721 1.00 101.79 74 ALA C N 1
ATOM 3721 C CA . ALA C 3 75 ? -20.696 -12.166 -37.060 1.00 102.84 74 ALA C CA 1
ATOM 3722 C C . ALA C 3 75 ? -19.593 -11.250 -36.540 1.00 104.37 74 ALA C C 1
ATOM 3723 O O . ALA C 3 75 ? -19.475 -10.101 -36.974 1.00 108.14 74 ALA C O 1
ATOM 3725 N N . LEU C 3 76 ? -18.747 -11.789 -35.666 1.00 104.27 75 LEU C N 1
ATOM 3726 C CA . LEU C 3 76 ? -17.699 -11.019 -35.011 1.00 102.25 75 LEU C CA 1
ATOM 3727 C C . LEU C 3 76 ? -16.834 -10.269 -36.009 1.00 105.43 75 LEU C C 1
ATOM 3728 O O . LEU C 3 76 ? -16.273 -9.220 -35.697 1.00 106.82 75 LEU C O 1
ATOM 3733 N N . ILE C 3 77 ? -16.744 -10.816 -37.215 1.00 106.22 76 ILE C N 1
ATOM 3734 C CA . ILE C 3 77 ? -16.000 -10.199 -38.305 1.00 109.06 76 ILE C CA 1
ATOM 3735 C C . ILE C 3 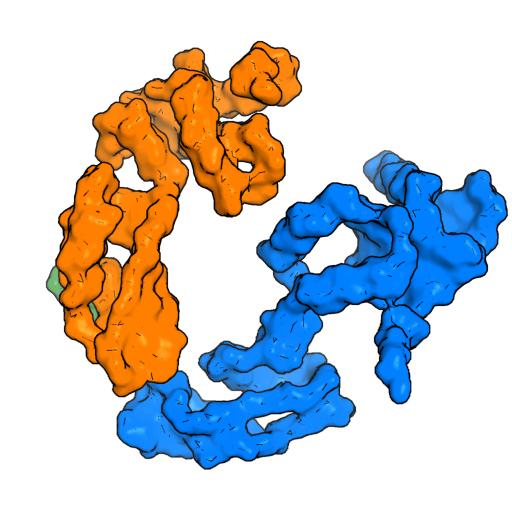77 ? -16.665 -8.933 -38.826 1.00 110.00 76 ILE C C 1
ATOM 3736 O O . ILE C 3 77 ? -15.989 -7.923 -39.051 1.00 111.20 76 ILE C O 1
ATOM 3741 N N . LYS C 3 78 ? -17.984 -8.985 -39.019 1.00 110.19 77 LYS C N 1
ATOM 3742 C CA . LYS C 3 78 ? -18.705 -7.833 -39.564 1.00 111.69 77 LYS C CA 1
ATOM 3743 C C . LYS C 3 78 ? -18.765 -6.631 -38.634 1.00 116.21 77 LYS C C 1
ATOM 3744 O O . LYS C 3 78 ? -18.850 -5.513 -39.133 1.00 121.69 77 LYS C O 1
ATOM 3750 N N . LYS C 3 79 ? -18.713 -6.815 -37.312 1.00 115.30 78 LYS C N 1
ATOM 3751 C CA . LYS C 3 79 ? -18.653 -5.629 -36.454 1.00 118.53 78 LYS C CA 1
ATOM 3752 C C . LYS C 3 79 ? -17.251 -5.192 -36.018 1.00 117.48 78 LYS C C 1
ATOM 3753 O O . LYS C 3 79 ? -17.131 -4.301 -35.183 1.00 121.21 78 LYS C O 1
ATOM 3759 N N . GLU C 3 80 ? -16.199 -5.838 -36.513 1.00 113.54 79 GLU C N 1
ATOM 3760 C CA . GLU C 3 80 ? -14.889 -5.198 -36.504 1.00 112.99 79 GLU C CA 1
ATOM 3761 C C . GLU C 3 80 ? -14.779 -4.411 -37.798 1.00 114.64 79 GLU C C 1
ATOM 3762 O O . GLU C 3 80 ? -13.921 -3.533 -37.959 1.00 111.65 79 GLU C O 1
ATOM 3768 N N . LEU C 3 81 ? -15.654 -4.765 -38.734 1.00 113.27 80 LEU C N 1
ATOM 3769 C CA . LEU C 3 81 ? -15.792 -4.025 -39.974 1.00 113.38 80 LEU C CA 1
ATOM 3770 C C . LEU C 3 81 ? -16.981 -3.068 -39.983 1.00 115.07 80 LEU C C 1
ATOM 3771 O O . LEU C 3 81 ? -17.146 -2.295 -40.925 1.00 117.32 80 LEU C O 1
ATOM 3776 N N . GLY C 3 82 ? -17.799 -3.108 -38.936 1.00 114.90 81 GLY C N 1
ATOM 3777 C CA . GLY C 3 82 ? -19.041 -2.351 -38.919 1.00 115.43 81 GLY C CA 1
ATOM 3778 C C . GLY C 3 82 ? -19.918 -2.521 -40.158 1.00 119.11 81 GLY C C 1
ATOM 3779 O O . GLY C 3 82 ? -20.380 -1.534 -40.725 1.00 127.29 81 GLY C O 1
ATOM 3780 N N . ILE C 3 83 ? -20.149 -3.764 -40.580 1.00 117.62 82 ILE C N 1
ATOM 3781 C CA . ILE C 3 83 ? -20.992 -4.063 -41.744 1.00 11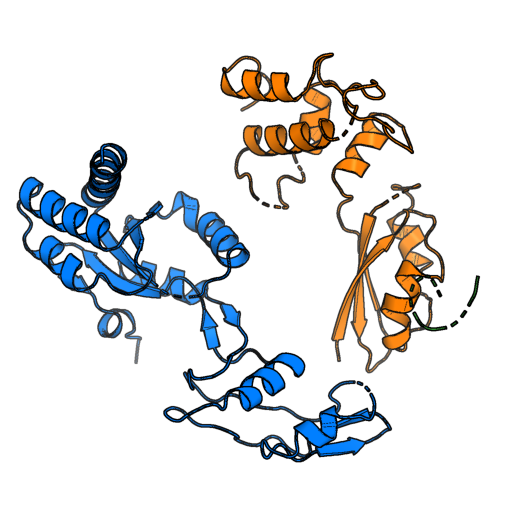4.86 82 ILE C CA 1
ATOM 3782 C C . ILE C 3 83 ? -22.144 -4.988 -41.331 1.00 113.57 82 ILE C C 1
ATOM 3783 O O . ILE C 3 83 ? -22.134 -5.563 -40.240 1.00 112.94 82 ILE C O 1
ATOM 3788 N N . GLU C 3 84 ? -23.147 -5.105 -42.193 1.00 113.17 83 GLU C N 1
ATOM 3789 C CA . GLU C 3 84 ? -24.297 -5.961 -41.934 1.00 116.74 83 GLU C CA 1
ATOM 3790 C C . GLU C 3 84 ? -24.335 -7.134 -42.913 1.00 109.05 83 GLU C C 1
ATOM 3791 O O . GLU C 3 84 ? -24.472 -8.277 -42.479 1.00 107.33 83 GLU C O 1
ATOM 3797 N N . THR C 3 85 ? -24.337 -6.854 -44.216 1.00 103.50 84 THR C N 1
ATOM 3798 C CA . THR C 3 85 ? -24.226 -7.919 -45.216 1.00 101.17 84 THR C CA 1
ATOM 3799 C C . THR C 3 85 ? -22.841 -7.959 -45.916 1.00 105.64 84 THR C C 1
ATOM 3800 O O . THR C 3 85 ? -22.348 -6.933 -46.389 1.00 109.54 84 THR C O 1
ATOM 3804 N N . ALA C 3 86 ? -22.221 -9.150 -45.954 1.00 98.89 85 ALA C N 1
ATOM 3805 C CA . ALA C 3 86 ? -20.911 -9.360 -46.583 1.00 94.75 85 ALA C CA 1
ATOM 3806 C C . ALA C 3 86 ? -20.993 -9.647 -48.098 1.00 96.59 85 ALA C C 1
ATOM 3807 O O . ALA C 3 86 ? -22.055 -9.518 -48.692 1.00 95.17 85 ALA C O 1
ATOM 3809 N N . ALA C 3 87 ? -19.872 -10.037 -48.716 1.00 97.12 86 ALA C N 1
ATOM 3810 C CA . ALA C 3 87 ? -19.785 -10.156 -50.183 1.00 95.07 86 ALA C CA 1
ATOM 3811 C C . ALA C 3 87 ? -20.797 -11.104 -50.813 1.00 95.74 86 ALA C C 1
ATOM 3812 O O . ALA C 3 87 ? -21.148 -12.125 -50.238 1.00 94.59 86 ALA C O 1
ATOM 3814 N N . HIS C 3 88 ? -21.285 -10.752 -51.994 1.00 95.87 87 HIS C N 1
ATOM 3815 C CA . HIS C 3 88 ? -22.172 -11.647 -52.736 1.00 96.06 87 HIS C CA 1
ATOM 3816 C C . HIS C 3 88 ? -21.347 -12.651 -53.513 1.00 96.21 87 HIS C C 1
ATOM 3817 O O . HIS C 3 88 ? -21.748 -13.807 -53.693 1.00 93.92 87 HIS C O 1
ATOM 3824 N N . GLU C 3 89 ? -20.195 -12.199 -53.993 1.00 97.00 88 GLU C N 1
ATOM 3825 C CA . GLU C 3 89 ? -19.271 -13.096 -54.678 1.00 98.01 88 GLU C CA 1
ATOM 3826 C C . GLU C 3 89 ? -17.899 -13.058 -54.007 1.00 95.82 88 GLU C C 1
ATOM 3827 O O . GLU C 3 89 ? -17.050 -12.257 -54.383 1.00 97.22 88 GLU C O 1
ATOM 3833 N N . PRO C 3 90 ? -17.695 -13.918 -52.997 1.00 94.10 89 PRO C N 1
ATOM 3834 C CA . PRO C 3 90 ? -16.423 -14.028 -52.277 1.00 95.71 89 PRO C CA 1
ATOM 3835 C C . PRO C 3 90 ? -15.255 -14.241 -53.238 1.00 97.07 89 PRO C C 1
ATOM 3836 O O . PRO C 3 90 ? -15.403 -14.999 -54.213 1.00 92.60 89 PRO C O 1
ATOM 3840 N N . ARG C 3 91 ? -14.145 -13.548 -52.963 1.00 96.51 90 ARG C N 1
ATOM 3841 C CA . ARG C 3 91 ? -12.928 -13.535 -53.796 1.00 98.15 90 ARG C CA 1
ATOM 3842 C C . ARG C 3 91 ? -13.085 -12.847 -55.155 1.00 9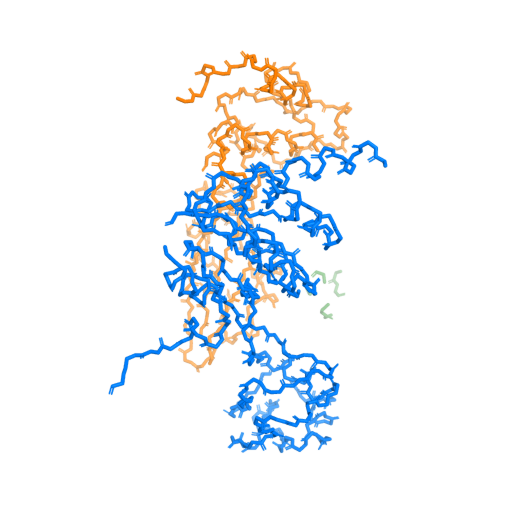8.33 90 ARG C C 1
ATOM 3843 O O . ARG C 3 91 ? -12.103 -12.705 -55.877 1.00 106.75 90 ARG C O 1
ATOM 3851 N N . HIS C 3 92 ? -14.305 -12.474 -55.536 1.00 98.33 91 HIS C N 1
ATOM 3852 C CA . HIS C 3 92 ? -14.501 -11.587 -56.684 1.00 95.98 91 HIS C CA 1
ATOM 3853 C C . HIS C 3 92 ? -14.768 -10.134 -56.286 1.00 100.09 91 HIS C C 1
ATOM 3854 O O . HIS C 3 92 ? -14.885 -9.281 -57.160 1.00 104.12 91 HIS C O 1
ATOM 3861 N N . GLU C 3 93 ? -14.901 -9.857 -54.986 1.00 99.24 92 GLU C N 1
ATOM 3862 C CA . GLU C 3 93 ? -15.048 -8.478 -54.486 1.00 101.91 92 GLU C CA 1
ATOM 3863 C C . GLU C 3 93 ? -14.547 -8.327 -53.047 1.00 104.48 92 GLU C C 1
ATOM 3864 O O . GLU C 3 93 ? -14.699 -9.245 -52.248 1.00 108.72 92 GLU C O 1
ATOM 3870 N N . VAL C 3 94 ? -13.915 -7.197 -52.730 1.00 104.96 93 VAL C N 1
ATOM 3871 C CA . VAL C 3 94 ? -13.505 -6.854 -51.350 1.00 108.45 93 VAL C CA 1
ATOM 3872 C C . VAL C 3 94 ? -14.635 -6.165 -50.569 1.00 104.75 93 VAL C C 1
ATOM 3873 O O . VAL C 3 94 ? -15.511 -5.574 -51.182 1.00 105.14 93 VAL C O 1
ATOM 3877 N N . VAL C 3 95 ? -14.668 -6.293 -49.241 1.00 105.32 94 VAL C N 1
ATOM 3878 C CA . VAL C 3 95 ? -15.755 -5.686 -48.454 1.00 103.52 94 VAL C CA 1
ATOM 3879 C C . VAL C 3 95 ? -15.401 -4.837 -47.195 1.00 107.63 94 VAL C C 1
ATOM 3880 O O . VAL C 3 95 ? -15.754 -3.666 -47.147 1.00 113.45 94 VAL C O 1
ATOM 3884 N N . GLY C 3 96 ? -14.753 -5.402 -46.173 1.00 109.16 95 GLY C N 1
ATOM 3885 C CA . GLY C 3 96 ? -13.810 -6.486 -46.334 1.00 109.92 95 GLY C CA 1
ATOM 3886 C C . GLY C 3 96 ? -12.319 -6.294 -46.072 1.00 109.55 95 GLY C C 1
ATOM 3887 O O . GLY C 3 96 ? -11.546 -7.057 -46.637 1.00 111.55 95 GLY C O 1
ATOM 3888 N N . ASN C 3 97 ? -11.873 -5.302 -45.293 1.00 107.24 96 ASN C N 1
ATOM 3889 C CA . ASN C 3 97 ? -10.482 -5.418 -44.803 1.00 111.90 96 ASN C CA 1
ATOM 3890 C C . ASN C 3 97 ? -10.240 -5.345 -43.283 1.00 115.24 96 ASN C C 1
ATOM 3891 O O . ASN C 3 97 ? -10.777 -4.483 -42.575 1.00 116.37 96 ASN C O 1
ATOM 3896 N N . LEU C 3 98 ? -9.380 -6.260 -42.821 1.00 113.84 97 LEU C N 1
ATOM 3897 C CA . LEU C 3 98 ? -9.020 -6.423 -41.409 1.00 113.29 97 LEU C CA 1
ATOM 3898 C C . LEU C 3 98 ? -7.504 -6.437 -41.213 1.00 114.49 97 LEU C C 1
ATOM 3899 O O . LEU C 3 98 ? -6.759 -6.864 -42.095 1.00 112.94 97 LEU C O 1
ATOM 3904 N N . THR C 3 99 ? -7.052 -6.007 -40.041 1.00 114.83 98 THR C N 1
ATOM 3905 C CA . THR C 3 99 ? -5.625 -5.960 -39.754 1.00 114.47 98 THR C CA 1
ATOM 3906 C C . THR C 3 99 ? -5.342 -7.141 -38.838 1.00 115.86 98 THR C C 1
ATOM 3907 O O . THR C 3 99 ? -6.243 -7.595 -38.138 1.00 113.87 98 THR C O 1
ATOM 3911 N N . LEU C 3 100 ? -4.130 -7.691 -38.895 1.00 114.34 99 LEU C N 1
ATOM 3912 C CA . LEU C 3 100 ? -3.864 -8.957 -38.211 1.00 112.96 99 LEU C CA 1
ATOM 3913 C C . LEU C 3 100 ? -4.130 -8.892 -36.714 1.00 113.43 99 LEU C C 1
ATOM 3914 O O . LEU C 3 100 ? -4.566 -9.873 -36.116 1.00 112.94 99 LEU C O 1
ATOM 3919 N N . GLU C 3 101 ? -3.875 -7.745 -36.100 1.00 114.54 100 GLU C N 1
ATOM 3920 C CA . GLU C 3 101 ? -4.143 -7.644 -34.680 1.00 112.32 100 GLU C CA 1
ATOM 3921 C C . GLU C 3 101 ? -5.638 -7.775 -34.482 1.00 111.83 100 GLU C C 1
ATOM 3922 O O . GLU C 3 101 ? -6.059 -8.394 -33.523 1.00 113.33 100 GLU C O 1
ATOM 3928 N N . GLN C 3 102 ? -6.434 -7.247 -35.412 1.00 110.74 101 GLN C N 1
ATOM 3929 C CA . GLN C 3 102 ? -7.896 -7.378 -35.331 1.00 114.74 101 GLN C CA 1
ATOM 3930 C C . GLN C 3 102 ? -8.349 -8.838 -35.266 1.00 114.39 101 GLN C C 1
ATOM 3931 O O . GLN C 3 102 ? -9.111 -9.221 -34.371 1.00 113.32 101 GLN C O 1
ATOM 3937 N N . VAL C 3 103 ? -7.886 -9.641 -36.225 1.00 113.70 102 VAL C N 1
ATOM 3938 C CA . VAL C 3 103 ? -8.257 -11.055 -36.299 1.00 109.77 102 VAL C CA 1
ATOM 3939 C C . VAL C 3 103 ? -7.864 -11.791 -35.024 1.00 108.50 102 VAL C C 1
ATOM 3940 O O . VAL C 3 103 ? -8.643 -12.586 -34.507 1.00 107.77 102 VAL C O 1
ATOM 3944 N N . ILE C 3 104 ? -6.662 -11.513 -34.521 1.00 105.32 103 ILE C N 1
ATOM 3945 C CA . ILE C 3 104 ? -6.205 -12.061 -33.249 1.00 103.94 103 ILE C CA 1
ATOM 3946 C C . ILE C 3 104 ? -7.250 -11.891 -32.147 1.00 108.36 103 ILE C C 1
ATOM 3947 O O . ILE C 3 104 ? -7.553 -12.838 -31.417 1.00 107.70 103 ILE C O 1
ATOM 3952 N N . LYS C 3 105 ? -7.812 -10.687 -32.046 1.00 108.66 104 LYS C N 1
ATOM 3953 C CA . LYS C 3 105 ? -8.721 -10.348 -30.953 1.00 108.48 104 LYS C CA 1
ATOM 3954 C C . LYS C 3 105 ? -9.972 -11.206 -31.042 1.00 112.62 104 LYS C C 1
ATOM 3955 O O . LYS C 3 105 ? -10.573 -11.583 -30.024 1.00 113.34 104 LYS C O 1
ATOM 3961 N N . ILE C 3 106 ? -10.353 -11.516 -32.275 1.00 109.97 105 ILE C N 1
ATOM 3962 C CA . ILE C 3 106 ? -11.478 -12.391 -32.527 1.00 108.92 105 ILE C CA 1
ATOM 3963 C C . ILE C 3 106 ? -11.132 -13.815 -32.151 1.00 110.14 105 ILE C C 1
ATOM 3964 O O . ILE C 3 106 ? -11.955 -14.536 -31.569 1.00 110.95 105 ILE C O 1
ATOM 3969 N N . ALA C 3 107 ? -9.908 -14.211 -32.489 1.00 107.08 106 ALA C N 1
ATOM 3970 C CA . ALA C 3 107 ? -9.483 -15.589 -32.333 1.00 103.11 106 ALA C CA 1
ATOM 3971 C C . ALA C 3 107 ? -9.524 -16.007 -30.883 1.00 105.19 106 ALA C C 1
ATOM 3972 O O . ALA C 3 107 ? -9.907 -17.131 -30.589 1.00 103.53 106 ALA C O 1
ATOM 3974 N N . LYS C 3 108 ? -9.149 -15.109 -29.974 1.00 106.00 107 LYS C N 1
ATOM 3975 C CA . LYS C 3 108 ? -9.141 -15.469 -28.559 1.00 106.57 107 LYS C CA 1
ATOM 3976 C C . LYS C 3 108 ? -10.554 -15.661 -28.025 1.00 103.67 107 LYS C C 1
ATOM 3977 O O . LYS C 3 108 ? -10.766 -16.349 -27.030 1.00 104.02 107 LYS C O 1
ATOM 3991 N N . LYS C 3 110 ? -13.135 -16.915 -29.825 1.00 106.73 109 LYS C N 1
ATOM 3992 C CA . LYS C 3 110 ? -13.669 -18.171 -30.306 1.00 105.56 109 LYS C CA 1
ATOM 3993 C C . LYS C 3 110 ? -12.763 -19.393 -30.118 1.00 103.01 109 LYS C C 1
ATOM 3994 O O . LYS C 3 110 ? -13.190 -20.526 -30.344 1.00 100.39 109 LYS C O 1
ATOM 4000 N N . LYS C 3 111 ? -11.537 -19.165 -29.654 1.00 105.92 110 LYS C N 1
ATOM 4001 C CA . LYS C 3 111 ? -10.559 -20.239 -29.553 1.00 103.24 110 LYS C CA 1
ATOM 4002 C C . LYS C 3 111 ? -11.063 -21.312 -28.618 1.00 103.68 110 LYS C C 1
ATOM 4003 O O . LYS C 3 111 ? -10.768 -22.486 -28.821 1.00 106.91 110 LYS C O 1
ATOM 4009 N N . ASP C 3 112 ? -11.846 -20.923 -27.614 1.00 100.78 111 ASP C N 1
ATOM 4010 C CA . ASP C 3 112 ? -12.209 -21.869 -26.568 1.00 102.05 111 ASP C CA 1
ATOM 4011 C C . ASP C 3 112 ? -13.326 -22.785 -27.024 1.00 99.50 111 ASP C C 1
ATOM 4012 O O . ASP C 3 112 ? -13.639 -23.767 -26.361 1.00 102.48 111 ASP C O 1
ATOM 4017 N N . ALA C 3 113 ? -13.970 -22.435 -28.127 1.00 100.61 112 ALA C N 1
ATOM 4018 C CA . ALA C 3 113 ? -14.923 -23.344 -28.755 1.00 98.71 112 ALA C CA 1
ATOM 4019 C C . ALA C 3 113 ? -14.321 -24.037 -29.968 1.00 93.31 112 ALA C C 1
ATOM 4020 O O . ALA C 3 113 ? -14.944 -24.905 -30.568 1.00 96.98 112 ALA C O 1
ATOM 4030 N N . LEU C 3 115 ? -11.208 -26.172 -32.213 1.00 89.17 114 LEU C N 1
ATOM 4031 C CA . LEU C 3 115 ? -10.374 -27.352 -31.996 1.00 84.92 114 LEU C CA 1
ATOM 4032 C C . LEU C 3 115 ? -8.918 -26.971 -31.684 1.00 84.46 114 LEU C C 1
ATOM 4033 O O . LEU C 3 115 ? -8.256 -27.625 -30.876 1.00 83.92 114 LEU C O 1
ATOM 4038 N N . SER C 3 116 ? -8.458 -25.894 -32.313 1.00 84.89 115 SER C N 1
ATOM 4039 C CA . SER C 3 116 ? -7.098 -25.395 -32.171 1.00 85.33 115 SER C CA 1
ATOM 4040 C C . SER C 3 116 ? -6.684 -25.127 -30.727 1.00 88.22 115 SER C C 1
ATOM 4041 O O . SER C 3 116 ? -7.357 -24.383 -30.023 1.00 92.75 115 SER C O 1
ATOM 4044 N N . TYR C 3 117 ? -5.575 -25.729 -30.288 1.00 90.83 116 TYR C N 1
ATOM 4045 C CA . TYR C 3 117 ? -5.086 -25.504 -28.926 1.00 94.41 116 TYR C CA 1
ATOM 4046 C C . TYR C 3 117 ? -4.024 -24.397 -28.845 1.00 98.85 116 TYR C C 1
ATOM 4047 O O . TYR C 3 117 ? -3.619 -24.010 -27.748 1.00 99.45 116 TYR C O 1
ATOM 4056 N N . THR C 3 118 ? -3.601 -23.877 -29.999 1.00 97.85 117 THR C N 1
ATOM 4057 C CA . THR C 3 118 ? -2.680 -22.751 -30.043 1.00 95.25 117 THR C CA 1
ATOM 4058 C C . THR C 3 118 ? -3.332 -21.546 -30.688 1.00 97.04 117 THR C C 1
ATOM 4059 O O . THR C 3 118 ? -4.137 -21.680 -31.601 1.00 92.15 117 THR C O 1
ATOM 4063 N N . LEU C 3 119 ? -2.933 -20.369 -30.212 1.00 105.30 118 LEU C N 1
ATOM 4064 C CA . LEU C 3 119 ? -3.359 -19.091 -30.765 1.00 103.77 118 LEU C CA 1
ATOM 4065 C C . LEU C 3 119 ? -3.185 -19.049 -32.280 1.00 99.62 118 LEU C C 1
ATOM 4066 O O . LEU C 3 119 ? -4.132 -18.756 -33.016 1.00 96.01 118 LEU C O 1
ATOM 4071 N N . LYS C 3 120 ? -1.975 -19.357 -32.738 1.00 100.52 119 LYS C N 1
ATOM 4072 C CA . LYS C 3 120 ? -1.665 -19.297 -34.162 1.00 101.69 119 LYS C CA 1
ATOM 4073 C C . LYS C 3 120 ? -2.612 -20.179 -34.977 1.00 98.14 119 LYS C C 1
ATOM 4074 O O . LYS C 3 120 ? -2.856 -19.917 -36.150 1.00 96.46 119 LYS C O 1
ATOM 4080 N N . ASN C 3 121 ? -3.139 -21.236 -34.370 1.00 95.95 120 ASN C N 1
ATOM 4081 C CA . ASN C 3 121 ? -4.063 -22.095 -35.092 1.00 87.81 120 ASN C CA 1
ATOM 4082 C C . ASN C 3 121 ? -5.502 -21.594 -35.065 1.00 90.19 120 ASN C C 1
ATOM 4083 O O . ASN C 3 121 ? -6.227 -21.721 -36.055 1.00 88.44 120 ASN C O 1
ATOM 4088 N N . ALA C 3 122 ? -5.912 -21.026 -33.933 1.00 93.48 121 ALA C N 1
ATOM 4089 C CA . ALA C 3 122 ? -7.185 -20.311 -33.848 1.00 88.65 121 ALA C CA 1
ATOM 4090 C C . ALA C 3 122 ? -7.241 -19.244 -34.927 1.00 89.70 121 ALA C C 1
ATOM 4091 O O . ALA C 3 122 ? -8.258 -19.061 -35.588 1.00 87.38 121 ALA C O 1
ATOM 4093 N N . VAL C 3 123 ? -6.118 -18.559 -35.122 1.00 93.44 122 VAL C N 1
ATOM 4094 C CA . VAL C 3 123 ? -6.075 -17.477 -36.082 1.00 89.44 122 VAL C CA 1
ATOM 4095 C C . VAL C 3 123 ? -6.155 -18.036 -37.495 1.00 87.83 122 VAL C C 1
ATOM 4096 O O . VAL C 3 123 ? -6.820 -17.467 -38.353 1.00 91.04 122 VAL C O 1
ATOM 4100 N N . LYS C 3 124 ? -5.513 -19.163 -37.748 1.00 84.01 123 LYS C N 1
ATOM 4101 C CA . LYS C 3 124 ? -5.539 -19.680 -39.104 1.00 85.54 123 LYS C CA 1
ATOM 4102 C C . LYS C 3 124 ? -6.971 -20.067 -39.435 1.00 89.63 123 LYS C C 1
ATOM 4103 O O . LYS C 3 124 ? -7.435 -19.868 -40.566 1.00 90.24 123 LYS C O 1
ATOM 4109 N N . GLU C 3 125 ? -7.680 -20.591 -38.435 1.00 89.43 124 GLU C N 1
ATOM 4110 C CA . GLU C 3 125 ? -9.097 -20.899 -38.590 1.00 83.22 124 GLU C CA 1
ATOM 4111 C C . GLU C 3 125 ? -9.880 -19.676 -39.021 1.00 84.97 124 GLU C C 1
ATOM 4112 O O . GLU C 3 125 ? -10.563 -19.699 -40.046 1.00 83.51 124 GLU C O 1
ATOM 4118 N N . VAL C 3 126 ? -9.764 -18.605 -38.241 1.00 87.14 125 VAL C N 1
ATOM 4119 C CA . VAL C 3 126 ? -10.548 -17.397 -38.484 1.00 91.10 125 VAL C CA 1
ATOM 4120 C C . VAL C 3 126 ? -10.297 -16.844 -39.883 1.00 89.82 125 VAL C C 1
ATOM 4121 O O . VAL C 3 126 ? -11.220 -16.383 -40.571 1.00 89.94 125 VAL C O 1
ATOM 4125 N N . LEU C 3 127 ? -9.042 -16.915 -40.301 1.00 86.61 126 LEU C N 1
ATOM 4126 C CA . LEU C 3 127 ? -8.654 -16.470 -41.624 1.00 89.86 126 LEU C CA 1
ATOM 4127 C C . LEU C 3 127 ? -9.383 -17.246 -42.706 1.00 86.67 126 LEU C C 1
ATOM 4128 O O . LEU C 3 127 ? -9.636 -16.729 -43.789 1.00 87.04 126 LEU C O 1
ATOM 4133 N N . GLY C 3 128 ? -9.701 -18.499 -42.413 1.00 84.01 127 GLY C N 1
ATOM 4134 C CA . GLY C 3 128 ? -10.364 -19.350 -43.382 1.00 83.06 127 GLY C CA 1
ATOM 4135 C C . GLY C 3 128 ? -11.782 -18.875 -43.598 1.00 83.94 127 GLY C C 1
ATOM 4136 O O . GLY C 3 128 ? -12.318 -18.892 -44.721 1.00 82.69 127 GLY C O 1
ATOM 4137 N N . THR C 3 129 ? -12.397 -18.432 -42.508 1.00 85.49 128 THR C N 1
ATOM 4138 C CA . THR C 3 129 ? -13.755 -17.948 -42.578 1.00 85.37 128 THR C CA 1
ATOM 4139 C C . THR C 3 129 ? -13.808 -16.682 -43.439 1.00 88.32 128 THR C C 1
ATOM 4140 O O . THR C 3 129 ? -14.764 -16.491 -44.196 1.00 89.11 128 THR C O 1
ATOM 4144 N N . CYS C 3 130 ? -12.782 -15.840 -43.356 1.00 85.53 129 CYS C N 1
ATOM 4145 C CA . CYS C 3 130 ? -12.740 -14.643 -44.188 1.00 84.74 129 CYS C CA 1
ATOM 4146 C C . CYS C 3 130 ? -12.689 -14.998 -45.675 1.00 87.73 129 CYS C C 1
ATOM 4147 O O . CYS C 3 130 ? -13.212 -14.274 -46.513 1.00 90.82 129 CYS C O 1
ATOM 4150 N N . GLY C 3 131 ? -12.058 -16.116 -46.008 1.00 86.98 130 GLY C N 1
ATOM 4151 C CA . GLY C 3 131 ? -11.930 -16.515 -47.400 1.00 87.82 130 GLY C CA 1
ATOM 4152 C C . GLY C 3 131 ? -13.275 -16.821 -48.033 1.00 92.41 130 GLY C C 1
ATOM 4153 O O . GLY C 3 131 ? -13.422 -16.851 -49.260 1.00 92.55 130 GLY C O 1
ATOM 4154 N N . SER C 3 132 ? -14.254 -17.091 -47.174 1.00 90.09 131 SER C N 1
ATOM 4155 C CA . SER C 3 132 ? -15.622 -17.343 -47.584 1.00 88.02 131 SER C CA 1
ATOM 4156 C C . SER C 3 132 ? -16.445 -16.063 -47.755 1.00 90.03 131 SER C C 1
ATOM 4157 O O . SER C 3 132 ? -17.516 -16.097 -48.354 1.00 86.27 131 SER C O 1
ATOM 4168 N N . GLY C 3 134 ? -15.248 -12.601 -48.746 1.00 100.83 133 GLY C N 1
ATOM 4169 C CA . GLY C 3 134 ? -14.736 -11.428 -49.448 1.00 102.09 133 GLY C CA 1
ATOM 4170 C C . GLY C 3 134 ? -13.971 -10.425 -48.580 1.00 101.14 133 GLY C C 1
ATOM 4171 O O . GLY C 3 134 ? -13.698 -9.301 -48.996 1.00 101.31 133 GLY C O 1
ATOM 4172 N N . VAL C 3 135 ? -13.600 -10.836 -47.377 1.00 98.74 134 VAL C N 1
ATOM 4173 C CA . VAL C 3 135 ? -12.764 -10.016 -46.517 1.00 98.86 134 VAL C CA 1
ATOM 4174 C C . VAL C 3 135 ? -11.298 -10.349 -46.765 1.00 101.32 134 VAL C C 1
ATOM 4175 O O . VAL C 3 135 ? -10.956 -11.489 -47.084 1.00 99.49 134 VAL C O 1
ATOM 4179 N N . THR C 3 136 ? -10.443 -9.333 -46.684 1.00 104.94 135 THR C N 1
ATOM 4180 C CA . THR C 3 136 ? -9.001 -9.512 -46.763 1.00 104.35 135 THR C CA 1
ATOM 4181 C C . THR C 3 136 ? -8.344 -9.078 -45.461 1.00 104.79 135 THR C C 1
ATOM 4182 O O . THR C 3 136 ? -8.876 -8.240 -44.731 1.00 104.06 135 THR C O 1
ATOM 4186 N N . VAL C 3 137 ? -7.186 -9.663 -45.170 1.00 105.83 136 VAL C N 1
ATOM 4187 C CA . VAL C 3 137 ? -6.425 -9.289 -43.985 1.00 108.78 136 VAL C CA 1
ATOM 4188 C C . VAL C 3 137 ? -5.033 -8.798 -44.369 1.00 108.61 136 VAL C C 1
ATOM 4189 O O . VAL C 3 137 ? -4.376 -9.387 -45.232 1.00 106.79 136 VAL C O 1
ATOM 4193 N N . GLU C 3 138 ? -4.609 -7.705 -43.731 1.00 111.26 137 GLU C N 1
ATOM 4194 C CA . GLU C 3 138 ? -3.3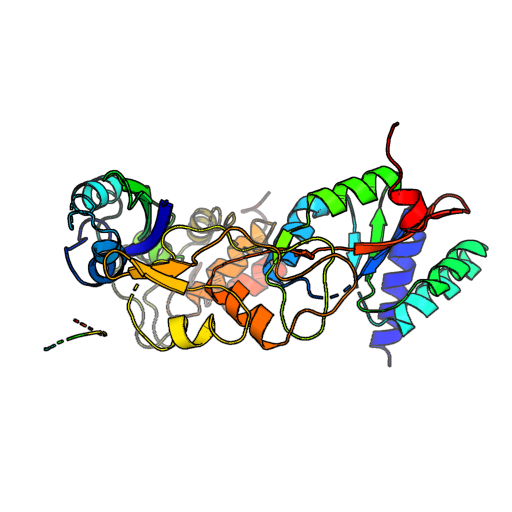61 -7.015 -44.061 1.00 111.10 137 GLU C CA 1
ATOM 4195 C C . GLU C 3 138 ? -3.291 -6.730 -45.560 1.00 110.20 137 GLU C C 1
ATOM 4196 O O . GLU C 3 138 ? -2.217 -6.756 -46.167 1.00 106.59 137 GLU C O 1
ATOM 4202 N N . GLY C 3 139 ? -4.459 -6.466 -46.143 1.00 107.67 138 GLY C N 1
ATOM 4203 C CA . GLY C 3 139 ? -4.559 -6.067 -47.533 1.00 108.75 138 GLY C CA 1
ATOM 4204 C C . GLY C 3 139 ? -4.226 -7.138 -48.552 1.00 108.32 138 GLY C C 1
ATOM 4205 O O . GLY C 3 139 ? -3.863 -6.825 -49.687 1.00 111.35 138 GLY C O 1
ATOM 4206 N N . LYS C 3 140 ? -4.343 -8.402 -48.159 1.00 107.30 139 LYS C N 1
ATOM 4207 C CA . LYS C 3 140 ? -4.111 -9.507 -49.090 1.00 105.65 139 LYS C CA 1
ATOM 4208 C C . LYS C 3 140 ? -5.098 -10.635 -48.833 1.00 106.23 139 LYS C C 1
ATOM 4209 O O . LYS C 3 140 ? -5.746 -10.666 -47.781 1.00 106.20 139 LYS C O 1
ATOM 4215 N N . ASP C 3 141 ? -5.208 -11.553 -49.795 1.00 103.33 140 ASP C N 1
ATOM 4216 C CA . ASP C 3 141 ? -6.043 -12.742 -49.657 1.00 98.57 140 ASP C CA 1
ATOM 4217 C C . ASP C 3 141 ? -5.610 -13.444 -48.380 1.00 101.53 140 ASP C C 1
ATOM 4218 O O . ASP C 3 141 ? -4.471 -13.270 -47.957 1.00 103.01 140 ASP C O 1
ATOM 4223 N N . PRO C 3 142 ? -6.506 -14.147 -47.726 1.00 103.19 141 PRO C N 1
ATOM 4224 C CA . PRO C 3 142 ? -6.206 -14.650 -46.395 1.00 100.36 141 PRO C CA 1
ATOM 4225 C C . PRO C 3 142 ? -5.515 -15.963 -46.530 1.00 101.05 141 PRO C C 1
ATOM 4226 O O . PRO C 3 142 ? -4.732 -16.349 -45.686 1.00 91.26 141 PRO C O 1
ATOM 4230 N N . LYS C 3 143 ? -5.797 -16.643 -47.619 1.00 109.12 142 LYS C N 1
ATOM 4231 C CA . LYS C 3 143 ? -5.118 -17.873 -47.901 1.00 96.84 142 LYS C CA 1
ATOM 4232 C C . LYS C 3 143 ? -3.629 -17.612 -47.876 1.00 97.53 142 LYS C C 1
ATOM 4233 O O . LYS C 3 143 ? -2.839 -18.535 -47.791 1.00 100.12 142 LYS C O 1
ATOM 4239 N N . GLU C 3 144 ? -3.240 -16.350 -47.964 1.00 30.00 143 GLU C N 1
ATOM 4240 C CA . GLU C 3 144 ? -1.835 -16.009 -48.042 1.00 30.00 143 GLU C CA 1
ATOM 4241 C C . GLU C 3 144 ? -1.292 -15.713 -46.677 1.00 30.00 143 GLU C C 1
ATOM 4242 O O . GLU C 3 144 ? -0.198 -16.089 -46.336 1.00 30.00 143 GLU C O 1
ATOM 4248 N N . VAL C 3 145 ? -2.066 -15.015 -45.886 1.00 98.40 144 VAL C N 1
ATOM 4249 C CA . VAL C 3 145 ? -1.633 -14.698 -44.553 1.00 94.37 144 VAL C CA 1
ATOM 4250 C C . VAL C 3 145 ? -1.451 -15.992 -43.825 1.00 93.94 144 VAL C C 1
ATOM 4251 O O . VAL C 3 145 ? -0.594 -16.137 -42.982 1.00 93.03 144 VAL C O 1
ATOM 4255 N N . GLN C 3 146 ? -2.286 -16.945 -44.162 1.00 96.71 145 GLN C N 1
ATOM 4256 C CA . GLN C 3 146 ? -2.227 -18.250 -43.534 1.00 93.87 145 GLN C CA 1
ATOM 4257 C C . GLN C 3 146 ? -0.870 -18.899 -43.788 1.00 95.88 145 GLN C C 1
ATOM 4258 O O . GLN C 3 146 ? -0.177 -19.279 -42.849 1.00 95.93 145 GLN C O 1
ATOM 4264 N N . LYS C 3 147 ? -0.498 -18.990 -45.062 1.00 96.45 146 LYS C N 1
ATOM 4265 C CA . LYS C 3 147 ? 0.823 -19.439 -45.490 1.00 94.82 146 LYS C CA 1
ATOM 4266 C C . LYS C 3 147 ? 1.951 -18.741 -44.701 1.00 99.99 146 LYS C C 1
ATOM 4267 O O . LYS C 3 147 ? 2.892 -19.390 -44.214 1.00 102.74 146 LYS C O 1
ATOM 4273 N N . GLU C 3 148 ? 1.835 -17.426 -44.565 1.00 96.51 147 GLU C N 1
ATOM 4274 C CA . GLU C 3 148 ? 2.846 -16.618 -43.902 1.00 95.66 147 GLU C CA 1
ATOM 4275 C C . GLU C 3 148 ? 2.999 -16.897 -42.416 1.00 96.90 147 GLU C C 1
ATOM 4276 O O . GLU C 3 148 ? 4.092 -16.831 -41.881 1.00 101.34 147 GLU C O 1
ATOM 4282 N N . ILE C 3 149 ? 1.909 -17.193 -41.733 1.00 99.10 148 ILE C N 1
ATOM 4283 C CA . ILE C 3 149 ? 2.012 -17.441 -40.303 1.00 100.66 148 ILE C CA 1
ATOM 4284 C C . ILE C 3 149 ? 2.824 -18.701 -40.099 1.00 100.37 148 ILE C C 1
ATOM 4285 O O . ILE C 3 149 ? 3.544 -18.853 -39.113 1.00 101.70 148 ILE C O 1
ATOM 4290 N N . ASP C 3 150 ? 2.701 -19.595 -41.072 1.00 100.13 149 ASP C N 1
ATOM 4291 C CA . ASP C 3 150 ? 3.374 -20.876 -41.050 1.00 98.99 149 ASP C CA 1
ATOM 4292 C C . ASP C 3 150 ? 4.816 -20.710 -41.448 1.00 99.48 149 ASP C C 1
ATOM 4293 O O . ASP C 3 150 ? 5.720 -21.268 -40.816 1.00 98.50 149 ASP C O 1
ATOM 4298 N N . ALA C 3 151 ? 5.005 -19.912 -42.498 1.00 102.32 150 ALA C N 1
ATOM 4299 C CA . ALA C 3 151 ? 6.321 -19.558 -43.021 1.00 106.65 150 ALA C CA 1
ATOM 4300 C C . ALA C 3 151 ? 7.109 -18.747 -42.003 1.00 104.88 150 ALA C C 1
ATOM 4301 O O . ALA C 3 151 ? 8.275 -18.449 -42.205 1.00 109.35 150 ALA C O 1
ATOM 4303 N N . GLY C 3 152 ? 6.450 -18.383 -40.914 1.00 103.14 151 GLY C N 1
ATOM 4304 C CA . GLY C 3 152 ? 7.086 -17.668 -39.839 1.00 103.68 151 GLY C CA 1
ATOM 4305 C C . GLY C 3 152 ? 7.315 -16.216 -40.186 1.00 107.72 151 GLY C C 1
ATOM 4306 O O . GLY C 3 152 ? 8.341 -15.659 -39.818 1.00 112.05 151 GLY C O 1
ATOM 4307 N N . VAL C 3 153 ? 6.364 -15.593 -40.880 1.00 102.83 152 VAL C N 1
ATOM 4308 C CA . VAL C 3 153 ? 6.457 -14.168 -41.181 1.00 97.84 152 VAL C CA 1
ATOM 4309 C C . VAL C 3 153 ? 6.027 -13.259 -40.035 1.00 104.49 152 VAL C C 1
ATOM 4310 O O . VAL C 3 153 ? 6.723 -12.307 -39.712 1.00 109.60 152 VAL C O 1
ATOM 4314 N N . TYR C 3 154 ? 4.891 -13.522 -39.412 1.00 108.43 153 TYR C N 1
ATOM 4315 C CA . TYR C 3 154 ? 4.398 -12.547 -38.450 1.00 111.02 153 TYR C CA 1
ATOM 4316 C C . TYR C 3 154 ? 5.071 -12.734 -37.084 1.00 119.98 153 TYR C C 1
ATOM 4317 O O . TYR C 3 154 ? 5.926 -11.918 -36.715 1.00 125.34 153 TYR C O 1
ATOM 4326 N N . ASP C 3 155 ? 4.701 -13.770 -36.333 1.00 120.08 154 ASP C N 1
ATOM 4327 C CA . ASP C 3 155 ? 5.521 -14.348 -35.236 1.00 121.11 154 ASP C CA 1
ATOM 4328 C C . ASP C 3 155 ? 5.824 -13.429 -34.070 1.00 123.46 154 ASP C C 1
ATOM 4329 O O . ASP C 3 155 ? 6.097 -13.888 -32.957 1.00 122.05 154 ASP C O 1
ATOM 4334 N N . GLU C 3 156 ? 5.810 -12.131 -34.329 1.00 126.72 155 GLU C N 1
ATOM 4335 C CA . GLU C 3 156 ? 6.066 -11.139 -33.315 1.00 125.48 155 GLU C CA 1
ATOM 4336 C C . GLU C 3 156 ? 4.753 -10.819 -32.629 1.00 127.70 155 GLU C C 1
ATOM 4337 O O . GLU C 3 156 ? 4.705 -10.490 -31.444 1.00 128.93 155 GLU C O 1
ATOM 4343 N N . TYR C 3 157 ? 3.676 -10.950 -33.397 1.00 125.48 156 TYR C N 1
ATOM 4344 C CA . TYR C 3 157 ? 2.341 -10.737 -32.878 1.00 123.31 156 TYR C CA 1
ATOM 4345 C C . TYR C 3 157 ? 1.972 -11.834 -31.886 1.00 127.57 156 TYR C C 1
ATOM 4346 O O . TYR C 3 157 ? 0.971 -11.729 -31.180 1.00 130.50 156 TYR C O 1
ATOM 4355 N N . PHE C 3 158 ? 2.845 -12.816 -31.729 1.00 128.32 157 PHE C N 1
ATOM 4356 C CA . PHE C 3 158 ? 2.553 -13.901 -30.803 1.00 128.59 157 PHE C CA 1
ATOM 4357 C C . PHE C 3 158 ? 3.471 -14.076 -29.603 1.00 133.73 157 PHE C C 1
ATOM 4358 O O . PHE C 3 158 ? 4.340 -13.256 -29.336 1.00 136.14 157 PHE C O 1
ATOM 4366 N N . LYS C 3 159 ? 3.248 -15.170 -28.886 1.00 133.67 158 LYS C N 1
ATOM 4367 C CA . LYS C 3 159 ? 3.929 -15.447 -27.631 1.00 136.58 158 LYS C CA 1
ATOM 4368 C C . LYS C 3 159 ? 4.080 -14.183 -26.810 1.00 143.04 158 LYS C C 1
ATOM 4369 O O . LYS C 3 159 ? 3.320 -13.237 -26.996 1.00 143.78 158 LYS C O 1
ATOM 4391 N N . ILE D 4 2 ? -46.510 -17.401 -46.919 1.00 77.59 1 ILE D N 1
ATOM 4392 C CA . ILE D 4 2 ? -47.361 -16.431 -46.218 1.00 79.67 1 ILE D CA 1
ATOM 4393 C C . ILE D 4 2 ? -48.282 -17.160 -45.252 1.00 83.78 1 ILE D C 1
ATOM 4394 O O . ILE D 4 2 ? -48.916 -16.539 -44.369 1.00 79.84 1 ILE D O 1
ATOM 4399 N N . ALA D 4 3 ? -48.425 -18.466 -45.469 1.00 79.52 2 ALA D N 1
ATOM 4400 C CA . ALA D 4 3 ? -49.198 -19.259 -44.529 1.00 86.59 2 ALA D CA 1
ATOM 4401 C C . ALA D 4 3 ? -48.923 -20.743 -44.646 1.00 82.14 2 ALA D C 1
ATOM 4402 O O . ALA D 4 3 ? -48.632 -21.249 -45.731 1.00 79.45 2 ALA D O 1
ATOM 4409 N N . ALA D 4 5 ? -49.123 -24.412 -41.472 1.00 84.73 4 ALA D N 1
ATOM 4410 C CA . ALA D 4 5 ? -48.649 -24.805 -40.139 1.00 84.41 4 ALA D CA 1
ATOM 4411 C C . ALA D 4 5 ? -47.433 -25.716 -40.281 1.00 87.78 4 ALA D C 1
ATOM 4412 O O . ALA D 4 5 ? -47.521 -26.760 -40.970 1.00 88.46 4 ALA D O 1
ATOM 4414 N N . SER D 4 6 ? -46.339 -25.342 -39.589 1.00 82.16 5 SER D N 1
ATOM 4415 C CA . SER D 4 6 ? -45.047 -26.039 -39.650 1.00 73.87 5 SER D CA 1
ATOM 4416 C C . SER D 4 6 ? -44.391 -25.968 -41.014 1.00 70.10 5 SER D C 1
ATOM 4424 N N . THR D 4 8 ? -41.928 -22.680 -42.111 1.00 67.15 7 THR D N 1
ATOM 4425 C CA . THR D 4 8 ? -41.043 -21.604 -42.519 1.00 72.34 7 THR D CA 1
ATOM 4426 C C . THR D 4 8 ? -40.124 -21.169 -41.388 1.00 77.81 7 THR D C 1
ATOM 4427 O O . THR D 4 8 ? -40.117 -21.757 -40.299 1.00 78.39 7 THR D O 1
ATOM 4457 N N . THR D 4 13 ? -45.077 -19.020 -39.279 1.00 83.10 12 THR D N 1
ATOM 4458 C CA . THR D 4 13 ? -45.754 -20.309 -39.284 1.00 81.44 12 THR D CA 1
ATOM 4459 C C . THR D 4 13 ? -44.759 -21.436 -39.191 1.00 83.40 12 THR D C 1
#

InterPro domains:
  IPR001790 Large ribosomal subunit protein uL10, N-terminal [PF00466] (11-110)
  IPR022909 Large ribosomal subunit protein uL10, archaea [MF_00280] (6-288)
  IPR040637 Large ribosomal subunit protein uL10-like, insertion domain [PF17777] (117-186)
  IPR043141 Large ribosomal subunit protein uL10-like domain superfamily [G3DSA:3.30.70.1730] (16-214)
  IPR043141 Large ribosomal subunit protein uL10-like domain superfamily [SSF160369] (10-145)
  IPR043164 Large ribosomal subunit protein uL10-like, insertion domain superfamily [G3DSA:3.90.105.20] (112-191)
  IPR050323 Universal ribosomal protein uL10 [PTHR45699] (8-329)

Sequence (360 aa):
APWKIEEVKTLKGLIKSKPVVAIVDDVPAPQLQEIRDKIRDKVKLRSRNTLIIRALKEAAEELNNPKLAELANYVERGAAILVTDNPFKLYKLLEENKSPAPVRGGQIAPCDIKVEKGSTGPPGPFLGELKSVGIPAAIEKGKIAIKEDKVVVKKGEVVSPKLAAVLDRLGIKPIKVGLNILAVYEDGIIYTPDVLKVDEEAKEVVEVLVTGGRATAGPPLGPAIGPLGVNVQVVKEINEKTKDYEGQVPVKVIVDTETRKFEIEVGIPPTTALIKKELGIETAAHEPRHEVVGNLTLEQVIKIAKKKDALSYTLKNAVKEVLGTCGSGVTVEGKDPKEVQKEIDAGVYDEYFKIAASTT

Foldseek 3Di:
DVVLVVVLVVLLCQVLPAQKKFKWAPDDDVLVVVLCVVCVVFKDKFDDLVSNLCSQCVSCVVVVNVVSNVVSVLRDHRIIMMHGYDVLVVQVSFVVSWDFDFDAADDDDPFFWWDDWDFLAADDCVCVVCVPQVFAWDDDPRGIITDDTDTSDGPDDGDHRSVRVNCVSSVTTRDIDTIGTSWMDHDNDIGGPVRSPDDDD/DKDKFKDWDFALPDDLDDPLPVGPVVLVEDSVVGVVRSVVRVVVHGTWMKMWIGDSPPHDIDIDTHGGDLVSLVCVVVVHRDDDPDQPVADPAEDELLSLLVSLVVVVVPDPDSLVSSLVSLVVRSCRHDYPPDRSVVVNVCVVVVNPVVSHD/DDPDVD